Protein AF-A0A969JS00-F1 (afdb_monomer_lite)

Structure (mmCIF, N/CA/C/O backbone):
data_AF-A0A969JS00-F1
#
_entry.id   AF-A0A969JS00-F1
#
loop_
_atom_site.group_PDB
_atom_site.id
_atom_site.type_symbol
_atom_site.label_atom_id
_atom_site.label_alt_id
_atom_site.label_comp_id
_atom_site.label_asym_id
_atom_site.label_entity_id
_atom_site.label_seq_id
_atom_site.pdbx_PDB_ins_code
_atom_site.Cartn_x
_atom_site.Cartn_y
_atom_site.Cartn_z
_atom_site.occupancy
_atom_site.B_iso_or_equiv
_atom_site.auth_seq_id
_atom_site.auth_comp_id
_atom_site.auth_asym_id
_atom_site.auth_atom_id
_atom_site.pdbx_PDB_model_num
ATOM 1 N N . MET A 1 1 ? -26.426 -45.015 38.953 1.00 30.81 1 MET A N 1
ATOM 2 C CA . MET A 1 1 ? -26.433 -44.745 37.499 1.00 30.81 1 MET A CA 1
ATOM 3 C C . MET A 1 1 ? -27.233 -43.473 37.265 1.00 30.81 1 MET A C 1
ATOM 5 O O . MET A 1 1 ? -28.446 -43.537 37.149 1.00 30.81 1 MET A O 1
ATOM 9 N N . ILE A 1 2 ? -26.573 -42.317 37.325 1.00 32.56 2 ILE A N 1
ATOM 10 C CA . ILE A 1 2 ? -27.172 -41.011 37.027 1.00 32.56 2 ILE A CA 1
ATOM 11 C C . ILE A 1 2 ? -26.550 -40.597 35.697 1.00 32.56 2 ILE A C 1
ATOM 13 O O . ILE A 1 2 ? -25.358 -40.305 35.640 1.00 32.56 2 ILE A O 1
ATOM 17 N N . GLU A 1 3 ? -27.321 -40.669 34.613 1.00 35.06 3 GLU A N 1
ATOM 18 C CA . GLU A 1 3 ? -26.917 -40.115 33.322 1.00 35.06 3 GLU A CA 1
ATOM 19 C C . GLU A 1 3 ? -26.770 -38.597 33.476 1.00 35.06 3 GLU A C 1
ATOM 21 O O . GLU A 1 3 ? -27.740 -37.841 33.445 1.00 35.06 3 GLU A O 1
ATOM 26 N N . HIS A 1 4 ? -25.534 -38.140 33.670 1.00 42.06 4 HIS A N 1
ATOM 27 C CA . HIS A 1 4 ? -25.151 -36.741 33.543 1.00 42.06 4 HIS A CA 1
ATOM 28 C C . HIS A 1 4 ? -25.234 -36.336 32.067 1.00 42.06 4 HIS A C 1
ATOM 30 O O . HIS A 1 4 ? -24.223 -36.224 31.378 1.00 42.06 4 HIS A O 1
ATOM 36 N N . SER A 1 5 ? -26.446 -36.144 31.546 1.00 41.88 5 SER A N 1
ATOM 37 C CA . SER A 1 5 ? -26.616 -35.619 30.197 1.00 41.88 5 SER A CA 1
ATOM 38 C C . SER A 1 5 ? -26.286 -34.123 30.205 1.00 41.88 5 SER A C 1
ATOM 40 O O . SER A 1 5 ? -27.144 -33.279 30.472 1.00 41.88 5 SER A O 1
ATOM 42 N N . THR A 1 6 ? -25.046 -33.781 29.869 1.00 51.44 6 THR A N 1
ATOM 43 C CA . THR A 1 6 ? -24.608 -32.470 29.359 1.00 51.44 6 THR A CA 1
ATOM 44 C C . THR A 1 6 ? -25.246 -32.202 27.987 1.00 51.44 6 THR A C 1
ATOM 46 O O . THR A 1 6 ? -24.576 -31.954 26.990 1.00 51.44 6 THR A O 1
ATOM 49 N N . GLN A 1 7 ? -26.572 -32.303 27.888 1.00 50.16 7 GLN A N 1
ATOM 50 C CA . GLN A 1 7 ? -27.295 -32.007 26.659 1.00 50.16 7 GLN A CA 1
ATOM 51 C C . GLN A 1 7 ? -27.707 -3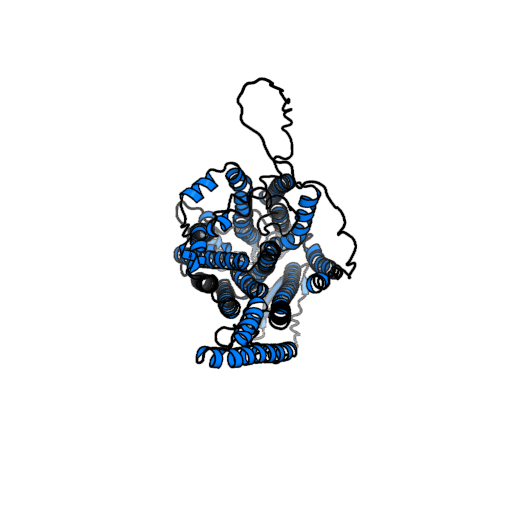0.540 26.666 1.00 50.16 7 GLN A C 1
ATOM 53 O O . GLN A 1 7 ? -28.526 -30.109 27.479 1.00 50.16 7 GLN A O 1
ATOM 58 N N . ALA A 1 8 ? -27.128 -29.773 25.742 1.00 55.28 8 ALA A N 1
ATOM 59 C CA . ALA A 1 8 ? -27.529 -28.399 25.497 1.00 55.28 8 ALA A CA 1
ATOM 60 C C . ALA A 1 8 ? -29.012 -28.364 25.095 1.00 55.28 8 ALA A C 1
ATOM 62 O O . ALA A 1 8 ? -29.398 -28.914 24.062 1.00 55.28 8 ALA A O 1
ATOM 63 N N . ARG A 1 9 ? -29.853 -27.713 25.902 1.00 56.94 9 ARG A N 1
ATOM 64 C CA . ARG A 1 9 ? -31.278 -27.515 25.599 1.00 56.94 9 ARG A CA 1
ATOM 65 C C . ARG A 1 9 ? -31.509 -26.103 25.078 1.00 56.94 9 ARG A C 1
ATOM 67 O O . ARG A 1 9 ? -30.972 -25.136 25.617 1.00 56.94 9 ARG A O 1
ATOM 74 N N . LEU A 1 10 ? -32.319 -25.990 24.027 1.00 53.59 10 LEU A N 1
ATOM 75 C CA . LEU A 1 10 ? -32.743 -24.702 23.488 1.00 53.59 10 LEU A CA 1
ATOM 76 C C . LEU A 1 10 ? -33.779 -24.079 24.439 1.00 53.59 10 LEU A C 1
ATOM 78 O O . LEU A 1 10 ? -34.834 -24.663 24.682 1.00 53.59 10 LEU A O 1
ATOM 82 N N . LEU A 1 11 ? -33.479 -22.903 24.983 1.00 58.88 11 LEU A N 1
ATOM 83 C CA . LEU A 1 11 ? -34.371 -22.101 25.822 1.00 58.88 11 LEU A CA 1
ATOM 84 C C . LEU A 1 11 ? -34.594 -20.756 25.126 1.00 58.88 11 LEU A C 1
ATOM 86 O O . LEU A 1 11 ? -33.787 -19.833 25.237 1.00 58.88 11 LEU A O 1
ATOM 90 N N . GLY A 1 12 ? -35.676 -20.659 24.349 1.00 69.44 12 GLY A N 1
ATOM 91 C CA . GLY A 1 12 ? -35.924 -19.501 23.487 1.00 69.44 12 GLY A CA 1
ATOM 92 C C . GLY A 1 12 ? -34.822 -19.353 22.433 1.00 69.44 12 GLY A C 1
ATOM 93 O O . GLY A 1 12 ? -34.631 -20.248 21.618 1.00 69.44 12 GLY A O 1
ATOM 94 N N . SER A 1 13 ? -34.088 -18.238 22.461 1.00 59.59 13 SER A N 1
ATOM 95 C CA . SER A 1 13 ? -32.956 -17.966 21.561 1.00 59.59 13 SER A CA 1
ATOM 96 C C . SER A 1 13 ? -31.590 -18.399 22.110 1.00 59.59 13 SER A C 1
ATOM 98 O O . SER A 1 13 ? -30.574 -18.013 21.537 1.00 59.59 13 SER A O 1
ATOM 100 N N . PHE A 1 14 ? -31.523 -19.127 23.229 1.00 63.56 14 PHE A N 1
ATOM 101 C CA . PHE A 1 14 ? -30.263 -19.520 23.871 1.00 63.56 14 PHE A CA 1
ATOM 102 C C . PHE A 1 14 ? -30.075 -21.039 23.863 1.00 63.56 14 PHE A C 1
ATOM 104 O O . PHE A 1 14 ? -30.980 -21.784 24.235 1.00 63.56 14 PHE A O 1
ATOM 111 N N . HIS A 1 15 ? -28.879 -21.505 23.503 1.00 67.81 15 HIS A N 1
ATOM 112 C CA . HIS A 1 15 ? -28.433 -22.863 23.812 1.00 67.81 15 HIS A CA 1
ATOM 113 C C . HIS A 1 15 ? -27.893 -22.879 25.236 1.00 67.81 15 HIS A C 1
ATOM 115 O O . HIS A 1 15 ? -26.823 -22.331 25.487 1.00 67.81 15 HIS A O 1
ATOM 121 N N . ASN A 1 16 ? -28.639 -23.479 26.160 1.00 75.00 16 ASN A N 1
ATOM 122 C CA . ASN A 1 16 ? -28.269 -23.577 27.565 1.00 75.00 16 ASN A CA 1
ATOM 123 C C . ASN A 1 16 ? -27.637 -24.941 27.852 1.00 75.00 16 ASN A C 1
ATOM 125 O O . ASN A 1 16 ? -28.274 -25.974 27.638 1.00 75.00 16 ASN A O 1
ATOM 129 N N . THR A 1 17 ? -26.412 -24.939 28.367 1.00 77.06 17 THR A N 1
ATOM 130 C CA . THR A 1 17 ? -25.730 -26.133 28.872 1.00 77.06 17 THR A CA 1
ATOM 131 C C . THR A 1 17 ? -25.731 -26.080 30.391 1.00 77.06 17 THR A C 1
ATOM 133 O O . THR A 1 17 ? -25.214 -25.137 30.983 1.00 77.06 17 THR A O 1
ATOM 136 N N . ALA A 1 18 ? -26.332 -27.085 31.022 1.00 74.50 18 ALA A N 1
ATOM 137 C CA . ALA A 1 18 ? -26.336 -27.233 32.470 1.00 74.50 18 ALA A CA 1
ATOM 138 C C . ALA A 1 18 ? -25.133 -28.086 32.899 1.00 74.50 18 ALA A C 1
ATOM 140 O O . ALA A 1 18 ? -25.017 -29.243 32.494 1.00 74.50 18 ALA A O 1
ATOM 141 N N . LEU A 1 19 ? -24.242 -27.511 33.702 1.00 76.19 19 LEU A N 1
ATOM 142 C CA . LEU A 1 19 ? -23.054 -28.156 34.250 1.00 76.19 19 LEU A CA 1
ATOM 143 C C . LEU A 1 19 ? -23.261 -28.401 35.752 1.00 76.19 19 LEU A C 1
ATOM 145 O O . LEU A 1 19 ? -23.361 -27.441 36.517 1.00 76.19 19 LEU A O 1
ATOM 149 N N . PRO A 1 20 ? -23.357 -29.661 36.197 1.00 74.31 20 PRO A N 1
ATOM 150 C CA . PRO A 1 20 ? -23.492 -29.979 37.612 1.00 74.31 20 PRO A CA 1
ATOM 151 C C . PRO A 1 20 ? -22.192 -29.658 38.365 1.00 74.31 20 PRO A C 1
ATOM 153 O O . PRO A 1 20 ? -21.110 -30.034 37.926 1.00 74.31 20 PRO A O 1
ATOM 156 N N . ILE A 1 21 ? -22.302 -28.985 39.510 1.00 76.69 21 ILE A N 1
ATOM 157 C CA . ILE A 1 21 ? -21.203 -28.743 40.452 1.00 76.69 21 ILE A CA 1
ATOM 158 C C . ILE A 1 21 ? -21.377 -29.730 41.607 1.00 76.69 21 ILE A C 1
ATOM 160 O O . ILE A 1 21 ? -22.362 -29.649 42.348 1.00 76.69 21 ILE A O 1
ATOM 164 N N . THR A 1 22 ? -20.440 -30.666 41.750 1.00 83.19 22 THR A N 1
ATOM 165 C CA . THR A 1 22 ? -20.457 -31.715 42.782 1.00 83.19 22 THR A CA 1
ATOM 166 C C . THR A 1 22 ? -19.293 -31.568 43.760 1.00 83.19 22 THR A C 1
ATOM 168 O O . THR A 1 22 ? -18.174 -31.287 43.338 1.00 83.19 22 THR A O 1
ATOM 171 N N . GLN A 1 23 ? -19.543 -31.816 45.046 1.00 67.88 23 GLN A N 1
ATOM 172 C CA . GLN A 1 23 ? -18.545 -31.922 46.115 1.00 67.88 23 GLN A CA 1
ATOM 173 C C . GLN A 1 23 ? -18.835 -33.217 46.885 1.00 67.88 23 GLN A C 1
ATOM 175 O O . GLN A 1 23 ? -19.989 -33.459 47.232 1.00 67.88 23 GLN A O 1
ATOM 180 N N . ASP A 1 24 ? -17.826 -34.070 47.082 1.00 77.38 24 ASP A N 1
ATOM 181 C CA . ASP A 1 24 ? -17.963 -35.398 47.714 1.00 77.38 24 ASP A CA 1
ATOM 182 C C . ASP A 1 24 ? -19.073 -36.268 47.091 1.00 77.38 24 ASP A C 1
ATOM 184 O O . ASP A 1 24 ? -19.920 -36.828 47.783 1.00 77.38 24 ASP A O 1
ATOM 188 N N . GLU A 1 25 ? -19.122 -36.309 45.754 1.00 72.38 25 GLU A N 1
ATOM 189 C CA . GLU A 1 25 ? -20.172 -36.972 44.955 1.00 72.38 25 GLU A CA 1
ATOM 190 C C . GLU A 1 25 ? -21.608 -36.447 45.176 1.00 72.38 25 GLU A C 1
ATOM 192 O O . GLU A 1 25 ? -22.549 -36.912 44.530 1.00 72.38 25 GLU A O 1
ATOM 197 N N . GLN A 1 26 ? -21.804 -35.419 46.008 1.00 64.44 26 GLN A N 1
ATOM 198 C CA . GLN A 1 26 ? -23.088 -34.746 46.166 1.00 64.44 26 GLN A CA 1
ATOM 199 C C . GLN A 1 26 ? -23.198 -33.518 45.266 1.00 64.44 26 GLN A C 1
ATOM 201 O O . GLN A 1 26 ? -22.313 -32.668 45.210 1.00 64.44 26 GLN A O 1
ATOM 206 N N . LEU A 1 27 ? -24.333 -33.389 44.577 1.00 68.25 27 LEU A N 1
ATOM 207 C CA . LEU A 1 27 ? -24.658 -32.215 43.770 1.00 68.25 27 LEU A CA 1
ATOM 208 C C . LEU A 1 27 ? -24.925 -30.997 44.676 1.00 68.25 27 LEU A C 1
ATOM 210 O O . LEU A 1 27 ? -25.901 -30.971 45.439 1.00 68.25 27 LEU A O 1
ATOM 214 N N . VAL A 1 28 ? -24.065 -29.983 44.567 1.00 78.25 28 VAL A N 1
ATOM 215 C CA . VAL A 1 28 ? -24.108 -28.734 45.348 1.00 78.25 28 VAL A CA 1
ATOM 216 C C . VAL A 1 28 ? -24.777 -27.602 44.563 1.00 78.25 28 VAL A C 1
ATOM 218 O O . VAL A 1 28 ? -25.465 -26.769 45.150 1.00 78.25 28 VAL A O 1
ATOM 221 N N . GLY A 1 29 ? -24.652 -27.595 43.233 1.00 71.88 29 GLY A N 1
ATOM 222 C CA . GLY A 1 29 ? -25.264 -26.587 42.365 1.00 71.88 29 GLY A CA 1
ATOM 223 C C . GLY A 1 29 ? -25.268 -26.989 40.892 1.00 71.88 29 GLY A C 1
ATOM 224 O O . GLY A 1 29 ? -24.728 -28.028 40.522 1.00 71.88 29 GLY A O 1
ATOM 225 N N . VAL A 1 30 ? -25.888 -26.167 40.043 1.00 76.38 30 VAL A N 1
ATOM 226 C CA . VAL A 1 30 ? -25.886 -26.341 38.583 1.00 76.38 30 VAL A CA 1
ATOM 227 C C . VAL A 1 30 ? -25.553 -25.003 37.935 1.00 76.38 30 VAL A C 1
ATOM 229 O O . VAL A 1 30 ? -26.274 -24.023 38.109 1.00 76.38 30 VAL A O 1
ATOM 232 N N . LEU A 1 31 ? -24.454 -24.960 37.188 1.00 70.62 31 LEU A N 1
ATOM 233 C CA . LEU A 1 31 ? -24.052 -23.809 36.395 1.00 70.62 31 LEU A CA 1
ATOM 234 C C . LEU A 1 31 ? -24.734 -23.875 35.027 1.00 70.62 31 LEU A C 1
ATOM 236 O O . LEU A 1 31 ? -24.500 -24.799 34.252 1.00 70.62 31 LEU A O 1
ATOM 240 N N . HIS A 1 32 ? -25.560 -22.883 34.713 1.00 73.19 32 HIS A N 1
ATOM 241 C CA . HIS A 1 32 ? -26.163 -22.737 33.391 1.00 73.19 32 HIS A CA 1
ATOM 242 C C . HIS A 1 32 ? -25.315 -21.804 32.527 1.00 73.19 32 HIS A C 1
ATOM 244 O O . HIS A 1 32 ? -25.220 -20.611 32.805 1.00 73.19 32 HIS A O 1
ATOM 250 N N . VAL A 1 33 ? -24.714 -22.342 31.466 1.00 73.50 33 VAL A N 1
ATOM 251 C CA . VAL A 1 33 ? -23.955 -21.567 30.477 1.00 73.50 33 VAL A CA 1
ATOM 252 C C . VAL A 1 33 ? -24.771 -21.495 29.191 1.00 73.50 33 VAL A C 1
ATOM 254 O O . VAL A 1 33 ? -24.973 -22.503 28.513 1.00 73.50 33 VAL A O 1
ATOM 257 N N . GLY A 1 34 ? -25.274 -20.300 28.874 1.00 72.19 34 GLY A N 1
ATOM 258 C CA . GLY A 1 34 ? -26.118 -20.040 27.710 1.00 72.19 34 GLY A CA 1
ATOM 259 C C . GLY A 1 34 ? -25.398 -19.252 26.617 1.00 72.19 34 GLY A C 1
ATOM 260 O O . GLY A 1 34 ? -24.883 -18.173 26.891 1.00 72.19 34 GLY A O 1
ATOM 261 N N . ALA A 1 35 ? -25.421 -19.731 25.370 1.00 69.94 35 ALA A N 1
ATOM 262 C CA . ALA A 1 35 ? -24.969 -18.964 24.203 1.00 69.94 35 ALA A CA 1
ATOM 263 C C . ALA A 1 35 ? -26.164 -18.546 23.334 1.00 69.94 35 ALA A C 1
ATOM 265 O O . ALA A 1 35 ? -27.019 -19.371 23.006 1.00 69.94 35 ALA A O 1
ATOM 266 N N . ASN A 1 36 ? -26.238 -17.267 22.952 1.00 74.88 36 ASN A N 1
ATOM 267 C CA . ASN A 1 36 ? -27.302 -16.769 22.078 1.00 74.88 36 ASN A CA 1
ATOM 268 C C . ASN A 1 36 ? -27.129 -17.346 20.662 1.00 74.88 36 ASN A C 1
ATOM 270 O O . ASN A 1 36 ? -26.087 -17.177 20.030 1.00 74.88 36 ASN A O 1
ATOM 274 N N . GLN A 1 37 ? -28.164 -17.992 20.134 1.00 73.69 37 GLN A N 1
ATOM 275 C CA . GLN A 1 37 ? -28.174 -18.578 18.796 1.00 73.69 37 GLN A CA 1
ATOM 276 C C . GLN A 1 37 ? -27.913 -17.527 17.707 1.00 73.69 37 GLN A C 1
ATOM 278 O O . GLN A 1 37 ? -27.251 -17.823 16.714 1.00 73.69 37 GLN A O 1
ATOM 283 N N . ARG A 1 38 ? -28.371 -16.282 17.899 1.00 69.62 38 ARG A N 1
ATOM 284 C CA . ARG A 1 38 ? -28.095 -15.179 16.965 1.00 69.62 38 ARG A CA 1
ATOM 285 C C . ARG A 1 38 ? -26.616 -14.810 16.940 1.00 69.62 38 ARG A C 1
ATOM 287 O O . ARG A 1 38 ? -26.088 -14.566 15.863 1.00 69.62 38 ARG A O 1
ATOM 294 N N . PHE A 1 39 ? -25.948 -14.841 18.093 1.00 71.50 39 PHE A N 1
ATOM 295 C CA . PHE A 1 39 ? -24.507 -14.606 18.181 1.00 71.50 39 PHE A CA 1
ATOM 296 C C . PHE A 1 39 ? -23.727 -15.706 17.449 1.00 71.50 39 PHE A C 1
ATOM 298 O O . PHE A 1 39 ? -22.875 -15.403 16.620 1.00 71.50 39 PHE A O 1
ATOM 305 N N . ALA A 1 40 ? -24.086 -16.977 17.666 1.00 73.56 40 ALA A N 1
ATOM 306 C CA . ALA A 1 40 ? -23.464 -18.099 16.962 1.00 73.56 40 ALA A CA 1
ATOM 307 C C . ALA A 1 40 ? -23.664 -18.010 15.436 1.00 73.56 40 ALA A C 1
ATOM 309 O O . ALA A 1 40 ? -22.708 -18.163 14.677 1.00 73.56 40 ALA A O 1
ATOM 310 N N . LEU A 1 41 ? -24.882 -17.698 14.976 1.00 75.25 41 LEU A N 1
ATOM 311 C CA . LEU A 1 41 ? -25.177 -17.501 13.552 1.00 75.25 41 LEU A CA 1
ATOM 312 C C . LEU A 1 41 ? -24.415 -16.311 12.957 1.00 75.25 41 LEU A C 1
ATOM 314 O O . LEU A 1 41 ? -23.920 -16.403 11.833 1.00 75.25 41 LEU A O 1
ATOM 318 N N . GLN A 1 42 ? -24.292 -15.210 13.700 1.00 73.25 42 GLN A N 1
ATOM 319 C CA . GLN A 1 42 ? -23.530 -14.039 13.275 1.00 73.25 42 GLN A CA 1
ATOM 320 C C . GLN A 1 42 ? -22.040 -14.367 13.142 1.00 73.25 42 GLN A C 1
ATOM 322 O O . GLN A 1 42 ? -21.448 -14.074 12.107 1.00 73.25 42 GLN A O 1
ATOM 327 N N . GLN A 1 43 ? -21.473 -15.087 14.109 1.00 77.00 43 GLN A N 1
ATOM 328 C CA . GLN A 1 43 ? -20.074 -15.502 14.081 1.00 77.00 43 GLN A CA 1
ATOM 329 C C . GLN A 1 43 ? -19.781 -16.513 12.961 1.00 77.00 43 GLN A C 1
ATOM 331 O O . GLN A 1 43 ? -18.768 -16.396 12.273 1.00 77.00 43 GLN A O 1
ATOM 336 N N . MET A 1 44 ? -20.684 -17.468 12.707 1.00 80.19 44 MET A N 1
ATOM 337 C CA . MET A 1 44 ? -20.568 -18.376 11.556 1.00 80.19 44 MET A CA 1
ATOM 338 C C . MET A 1 44 ? -20.621 -17.614 10.229 1.00 80.19 44 MET A C 1
ATOM 340 O O . MET A 1 44 ? -19.837 -17.895 9.323 1.00 80.19 44 MET A O 1
ATOM 344 N N . ARG A 1 45 ? -21.522 -16.632 10.113 1.00 78.31 45 ARG A N 1
ATOM 345 C CA . ARG A 1 45 ? -21.641 -15.789 8.921 1.00 78.31 45 ARG A CA 1
ATOM 346 C C . ARG A 1 45 ? -20.379 -14.957 8.687 1.00 78.31 45 ARG A C 1
ATOM 348 O O . ARG A 1 45 ? -19.916 -14.896 7.551 1.00 78.31 45 ARG A O 1
ATOM 355 N N . ASP A 1 46 ? -19.794 -14.383 9.735 1.00 77.00 46 ASP A N 1
ATOM 356 C CA . ASP A 1 46 ? -18.517 -13.667 9.642 1.00 77.00 46 ASP A CA 1
ATOM 357 C C . ASP A 1 46 ? -17.382 -14.567 9.157 1.00 77.00 46 ASP A C 1
ATOM 359 O O . ASP A 1 46 ? -16.668 -14.200 8.228 1.00 77.00 46 ASP A O 1
ATOM 363 N N . ILE A 1 47 ? -17.282 -15.790 9.685 1.00 83.81 47 ILE A N 1
ATOM 364 C CA . ILE A 1 47 ? -16.288 -16.768 9.224 1.00 83.81 47 ILE A CA 1
ATOM 365 C C . ILE A 1 47 ? -16.501 -17.122 7.745 1.00 83.81 47 ILE A C 1
ATOM 367 O O . ILE A 1 47 ? -15.531 -17.220 6.993 1.00 83.81 47 ILE A O 1
ATOM 371 N N . MET A 1 48 ? -17.747 -17.296 7.289 1.00 80.50 48 MET A N 1
ATOM 372 C CA . MET A 1 48 ? -18.009 -17.549 5.867 1.00 80.50 48 MET A CA 1
ATOM 373 C C . MET A 1 48 ? -17.573 -16.378 4.981 1.00 80.50 48 MET A C 1
ATOM 375 O O . MET A 1 48 ? -17.003 -16.602 3.910 1.00 80.50 48 MET A O 1
ATOM 379 N N . PHE A 1 49 ? -17.816 -15.138 5.417 1.00 81.19 49 PHE A N 1
ATOM 380 C CA . PHE A 1 49 ? -17.352 -13.953 4.703 1.00 81.19 49 PHE A CA 1
ATOM 381 C C . PHE A 1 49 ? -15.826 -13.889 4.649 1.00 81.19 49 PHE A C 1
ATOM 383 O O . PHE A 1 49 ? -15.282 -13.707 3.558 1.00 81.19 49 PHE A O 1
ATOM 390 N N . ASP A 1 50 ? -15.149 -14.105 5.779 1.00 83.69 50 ASP A N 1
ATOM 391 C CA . ASP A 1 50 ? -13.688 -14.173 5.858 1.00 83.69 50 ASP A CA 1
ATOM 392 C C . ASP A 1 50 ? -13.140 -15.191 4.845 1.00 83.69 50 ASP A C 1
ATOM 394 O O . ASP A 1 50 ? -12.284 -14.858 4.026 1.00 83.69 50 ASP A O 1
ATOM 398 N N . ILE A 1 51 ? -13.688 -16.414 4.819 1.00 86.69 51 ILE A N 1
ATOM 399 C CA . ILE A 1 51 ? -13.274 -17.471 3.880 1.00 86.69 51 ILE A CA 1
ATOM 400 C C . ILE A 1 51 ? -13.473 -17.029 2.424 1.00 86.69 51 ILE A C 1
ATOM 402 O O . ILE A 1 51 ? -12.568 -17.187 1.598 1.00 86.69 51 ILE A O 1
ATOM 406 N N . GLY A 1 52 ? -14.633 -16.454 2.097 1.00 84.38 52 GLY A N 1
ATOM 407 C CA . GLY A 1 52 ? -14.923 -15.962 0.749 1.00 84.38 52 GLY A CA 1
ATOM 408 C C . GLY A 1 52 ? -13.950 -14.868 0.301 1.00 84.38 52 GLY A C 1
ATOM 409 O O . GLY A 1 52 ? -13.486 -14.865 -0.840 1.00 84.38 52 GLY A O 1
ATOM 410 N N . ILE A 1 53 ? -13.579 -13.965 1.205 1.00 86.19 53 ILE A N 1
ATOM 411 C CA . ILE A 1 53 ? -12.627 -12.886 0.931 1.00 86.19 53 ILE A CA 1
ATOM 412 C C . ILE A 1 53 ? -11.213 -13.418 0.788 1.00 86.19 53 ILE A C 1
ATOM 414 O O . ILE A 1 53 ? -10.530 -13.045 -0.164 1.00 86.19 53 ILE A O 1
ATOM 418 N N . VAL A 1 54 ? -10.776 -14.306 1.682 1.00 88.75 54 VAL A N 1
ATOM 419 C CA . VAL A 1 54 ? -9.474 -14.971 1.565 1.00 88.75 54 VAL A CA 1
ATOM 420 C C . VAL A 1 54 ? -9.369 -15.665 0.210 1.00 88.75 54 VAL A C 1
ATOM 422 O O . VAL A 1 54 ? -8.344 -15.534 -0.456 1.00 88.75 54 VAL A O 1
ATOM 425 N N . PHE A 1 55 ? -10.437 -16.315 -0.259 1.00 88.00 55 PHE A N 1
ATOM 426 C CA . PHE A 1 55 ? -10.477 -16.913 -1.592 1.00 88.00 55 PHE A CA 1
ATOM 427 C C . PHE A 1 55 ? -10.332 -15.874 -2.717 1.00 88.00 55 PHE A C 1
ATOM 429 O O . PHE A 1 55 ? -9.508 -16.053 -3.616 1.00 88.00 55 PHE A O 1
ATOM 436 N N . VAL A 1 56 ? -11.074 -14.760 -2.667 1.00 86.88 56 VAL A N 1
ATOM 437 C CA . VAL A 1 56 ? -10.967 -13.673 -3.662 1.00 86.88 56 VAL A CA 1
ATOM 438 C C . VAL A 1 56 ? -9.562 -13.067 -3.675 1.00 86.88 56 VAL A C 1
ATOM 440 O O . VAL A 1 56 ? -8.980 -12.870 -4.744 1.00 86.88 56 VAL A O 1
ATOM 443 N N . VAL A 1 57 ? -8.988 -12.801 -2.502 1.00 88.31 57 VAL A N 1
ATOM 444 C CA . VAL A 1 57 ? -7.639 -12.248 -2.372 1.00 88.31 57 VAL A CA 1
ATOM 445 C C . VAL A 1 57 ? -6.589 -13.237 -2.866 1.00 88.31 57 VAL A C 1
ATOM 447 O O . VAL A 1 57 ? -5.692 -12.840 -3.608 1.00 88.31 57 VAL A O 1
ATOM 450 N N . ALA A 1 58 ? -6.715 -14.520 -2.526 1.00 89.12 58 ALA A N 1
ATOM 451 C CA . ALA A 1 58 ? -5.832 -15.566 -3.028 1.00 89.12 58 ALA A CA 1
ATOM 452 C C . ALA A 1 58 ? -5.896 -15.663 -4.558 1.00 89.12 58 ALA A C 1
ATOM 454 O O . ALA A 1 58 ? -4.857 -15.781 -5.202 1.00 89.12 58 ALA A O 1
ATOM 455 N N . LEU A 1 59 ? -7.083 -15.534 -5.157 1.00 90.62 59 LEU A N 1
ATOM 456 C CA . LEU A 1 59 ? -7.259 -15.529 -6.609 1.00 90.62 59 LEU A CA 1
ATOM 457 C C . LEU A 1 59 ? -6.617 -14.296 -7.264 1.00 90.62 59 LEU A C 1
ATOM 459 O O . LEU A 1 59 ? -5.947 -14.421 -8.289 1.00 90.62 59 LEU A O 1
ATOM 463 N N . LEU A 1 60 ? -6.767 -13.115 -6.661 1.00 88.12 60 LEU A N 1
ATOM 464 C CA . LEU A 1 60 ? -6.120 -11.881 -7.114 1.00 88.12 60 LEU A CA 1
ATOM 465 C C . LEU A 1 60 ? -4.588 -11.953 -6.999 1.00 88.12 60 LEU A C 1
ATOM 467 O O . LEU A 1 60 ? -3.878 -11.582 -7.935 1.00 88.12 60 LEU A O 1
ATOM 471 N N . ALA A 1 61 ? -4.070 -12.480 -5.890 1.00 86.00 61 ALA A N 1
ATOM 472 C CA . ALA A 1 61 ? -2.640 -12.692 -5.689 1.00 86.00 61 ALA A CA 1
ATOM 473 C C . ALA A 1 61 ? -2.083 -13.753 -6.654 1.00 86.00 61 ALA A C 1
ATOM 475 O O . ALA A 1 61 ? -1.026 -13.552 -7.254 1.00 86.00 61 ALA A O 1
ATOM 476 N N . ALA A 1 62 ? -2.814 -14.852 -6.868 1.00 88.94 62 ALA A N 1
ATOM 477 C CA . ALA A 1 62 ? -2.469 -15.880 -7.845 1.00 88.94 62 ALA A CA 1
ATOM 478 C C . ALA A 1 62 ? -2.459 -15.316 -9.269 1.00 88.94 62 ALA A C 1
ATOM 480 O O . ALA A 1 62 ? -1.575 -15.655 -10.053 1.00 88.94 62 ALA A O 1
ATOM 481 N N . PHE A 1 63 ? -3.388 -14.417 -9.601 1.00 88.69 63 PHE A N 1
ATOM 482 C CA . PHE A 1 63 ? -3.393 -13.709 -10.877 1.00 88.69 63 PHE A CA 1
ATOM 483 C C . PHE A 1 63 ? -2.150 -12.824 -11.049 1.00 88.69 63 PHE A C 1
ATOM 485 O O . PHE A 1 63 ? -1.503 -12.891 -12.095 1.00 88.69 63 PHE A O 1
ATOM 492 N N . GLU A 1 64 ? -1.761 -12.046 -10.034 1.00 88.69 64 GLU A N 1
ATOM 493 C CA . GLU A 1 64 ? -0.526 -11.247 -10.076 1.00 88.69 64 GLU A CA 1
ATOM 494 C C . GLU A 1 64 ? 0.728 -12.130 -10.209 1.00 88.69 64 GLU A C 1
ATOM 496 O O . GL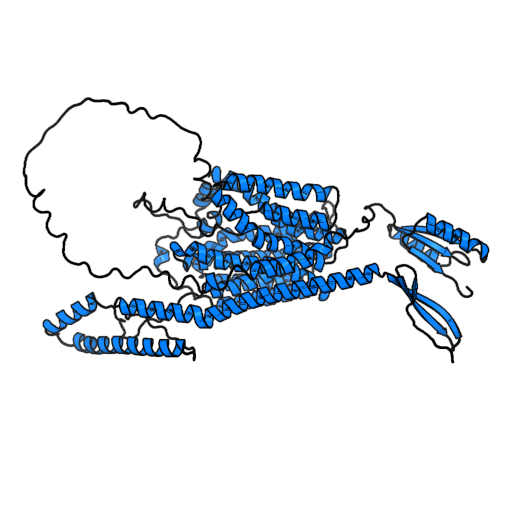U A 1 64 ? 1.615 -11.838 -11.020 1.00 88.69 64 GLU A O 1
ATOM 501 N N . LEU A 1 65 ? 0.784 -13.257 -9.491 1.00 87.62 65 LEU A N 1
ATOM 502 C CA . LEU A 1 65 ? 1.879 -14.222 -9.601 1.00 87.62 65 LEU A CA 1
ATOM 503 C C . LEU A 1 65 ? 1.921 -14.875 -10.989 1.00 87.62 65 LEU A C 1
ATOM 505 O O . LEU A 1 65 ? 2.988 -14.978 -11.595 1.00 87.62 65 LEU A O 1
ATOM 509 N N . LEU A 1 66 ? 0.771 -15.276 -11.530 1.00 89.38 66 LEU A N 1
ATOM 510 C CA . LEU A 1 66 ? 0.661 -15.842 -12.871 1.00 89.38 66 LEU A CA 1
ATOM 511 C C . LEU A 1 66 ? 1.118 -14.830 -13.925 1.00 89.38 66 LEU A C 1
ATOM 513 O O . LEU A 1 66 ? 1.903 -15.182 -14.806 1.00 89.38 66 LEU A O 1
ATOM 517 N N . LEU A 1 67 ? 0.688 -13.568 -13.825 1.00 84.94 67 LEU A N 1
ATOM 518 C CA . LEU A 1 67 ? 1.143 -12.496 -14.712 1.00 84.94 67 LEU A CA 1
ATOM 519 C C . LEU A 1 67 ? 2.662 -12.323 -14.651 1.00 84.94 67 LEU A C 1
ATOM 521 O O . LEU A 1 67 ? 3.303 -12.170 -15.697 1.00 84.94 67 LEU A O 1
ATOM 525 N N . LEU A 1 68 ? 3.251 -12.382 -13.456 1.00 85.69 68 LEU A N 1
ATOM 526 C CA . LEU A 1 68 ? 4.698 -12.326 -13.276 1.00 85.69 68 LEU A CA 1
ATOM 527 C C . LEU A 1 68 ? 5.391 -13.514 -13.961 1.00 85.69 68 LEU A C 1
ATOM 529 O O . LEU A 1 68 ? 6.284 -13.313 -14.787 1.00 85.69 68 LEU A O 1
ATOM 533 N N . VAL A 1 69 ? 4.951 -14.741 -13.676 1.00 86.44 69 VAL A N 1
ATOM 534 C CA . VAL A 1 69 ? 5.513 -15.982 -14.236 1.00 86.44 69 VAL A CA 1
ATOM 535 C C . VAL A 1 69 ? 5.414 -15.993 -15.762 1.00 86.44 69 VAL A C 1
ATOM 537 O O . VAL A 1 69 ? 6.403 -16.269 -16.446 1.00 86.44 69 VAL A O 1
ATOM 540 N N . VAL A 1 70 ? 4.253 -15.635 -16.318 1.00 85.94 70 VAL A N 1
ATOM 541 C CA . VAL A 1 70 ? 4.030 -15.544 -17.770 1.00 85.94 70 VAL A CA 1
ATOM 542 C C . VAL A 1 70 ? 4.928 -14.477 -18.396 1.00 85.94 70 VAL A C 1
ATOM 544 O O . VAL A 1 70 ? 5.454 -14.651 -19.501 1.00 85.94 70 VAL A O 1
ATOM 547 N N . THR A 1 71 ? 5.149 -13.369 -17.694 1.00 81.38 71 THR A N 1
ATOM 548 C CA . THR A 1 71 ? 6.016 -12.301 -18.188 1.00 81.38 71 THR A CA 1
ATOM 549 C C . THR A 1 71 ? 7.464 -12.747 -18.276 1.00 81.38 71 THR A C 1
ATOM 551 O O . THR A 1 71 ? 8.081 -12.585 -19.330 1.00 81.38 71 THR A O 1
ATOM 554 N N . LEU A 1 72 ? 7.992 -13.314 -17.191 1.00 80.62 72 LEU A N 1
ATOM 555 C CA . LEU A 1 72 ? 9.397 -13.699 -17.086 1.00 80.62 72 LEU A CA 1
ATOM 556 C C . LEU A 1 72 ? 9.744 -14.866 -18.013 1.00 80.62 72 LEU A C 1
ATOM 558 O O . LEU A 1 72 ? 10.800 -14.847 -18.645 1.00 80.62 72 LEU A O 1
ATOM 562 N N . ASN A 1 73 ? 8.851 -15.850 -18.132 1.00 82.62 73 ASN A N 1
ATOM 563 C CA . ASN A 1 73 ? 9.137 -17.075 -18.876 1.00 82.62 73 ASN A CA 1
ATOM 564 C C . ASN A 1 73 ? 8.759 -17.009 -20.360 1.00 82.62 73 ASN A C 1
ATOM 566 O O . ASN A 1 73 ? 9.381 -17.699 -21.168 1.00 82.62 73 ASN A O 1
ATOM 570 N N . PHE A 1 74 ? 7.783 -16.176 -20.739 1.00 82.94 74 PHE A N 1
ATOM 571 C CA . PHE A 1 74 ? 7.263 -16.149 -22.111 1.00 82.94 74 PHE A CA 1
ATOM 572 C C . PHE A 1 74 ? 7.326 -14.761 -22.745 1.00 82.94 74 PHE A C 1
ATOM 574 O O . PHE A 1 74 ? 7.978 -14.582 -23.777 1.00 82.94 74 PHE A O 1
ATOM 581 N N . SER A 1 75 ? 6.664 -13.767 -22.145 1.00 81.56 75 SER A N 1
ATOM 582 C CA . SER A 1 75 ? 6.446 -12.474 -22.812 1.00 81.56 75 SER A CA 1
ATOM 583 C C . SER A 1 75 ? 7.744 -11.704 -23.059 1.00 81.56 75 SER A C 1
ATOM 585 O O . SER A 1 75 ? 7.930 -11.147 -24.141 1.00 81.56 75 SER A O 1
ATOM 587 N N . GLU A 1 76 ? 8.646 -11.669 -22.078 1.00 78.56 76 GLU A N 1
ATOM 588 C CA . GLU A 1 76 ? 9.936 -10.984 -22.199 1.00 78.56 76 GLU A CA 1
ATOM 589 C C . GLU A 1 76 ? 10.898 -11.687 -23.162 1.00 78.56 76 GLU A C 1
ATOM 591 O O . GLU A 1 76 ? 11.352 -11.031 -24.106 1.00 78.56 76 GLU A O 1
ATOM 596 N N . PRO A 1 77 ? 11.189 -12.997 -23.012 1.00 82.44 77 PRO A N 1
ATOM 597 C CA . PRO A 1 77 ? 12.039 -13.715 -23.959 1.00 82.44 77 PRO A CA 1
ATOM 598 C C . PRO A 1 77 ? 11.594 -13.538 -25.416 1.00 82.44 77 PRO A C 1
ATOM 600 O O . PRO A 1 77 ? 12.412 -13.209 -26.275 1.00 82.44 77 PRO A O 1
ATOM 603 N N . LEU A 1 78 ? 10.289 -13.649 -25.692 1.00 85.06 78 LEU A N 1
ATOM 604 C CA . LEU A 1 78 ? 9.744 -13.464 -27.039 1.00 85.06 78 LEU A CA 1
ATOM 605 C C . LEU A 1 78 ? 9.914 -12.034 -27.562 1.00 85.06 78 LEU A C 1
ATOM 607 O O . LEU A 1 78 ? 10.251 -11.845 -28.733 1.00 85.06 78 LEU A O 1
ATOM 611 N N . ARG A 1 79 ? 9.709 -11.011 -26.721 1.00 82.06 79 ARG A N 1
ATOM 612 C CA . ARG A 1 79 ? 9.932 -9.610 -27.121 1.00 82.06 79 ARG A CA 1
ATOM 613 C C . ARG A 1 79 ? 11.387 -9.353 -27.483 1.00 82.06 79 ARG A C 1
ATOM 615 O O . ARG A 1 79 ? 11.633 -8.695 -28.494 1.00 82.06 79 ARG A O 1
ATOM 622 N N . ARG A 1 80 ? 12.328 -9.898 -26.706 1.00 83.62 80 ARG A N 1
ATOM 623 C CA . ARG A 1 80 ? 13.766 -9.771 -26.976 1.00 83.62 80 ARG A CA 1
ATOM 624 C C . ARG A 1 80 ? 14.141 -10.453 -28.285 1.00 83.62 80 ARG A C 1
ATOM 626 O O . ARG A 1 80 ? 14.758 -9.808 -29.127 1.00 83.62 80 ARG A O 1
ATOM 633 N N . VAL A 1 81 ? 13.704 -11.699 -28.497 1.00 87.88 81 VAL A N 1
ATOM 634 C CA . VAL A 1 81 ? 13.926 -12.428 -29.761 1.00 87.88 81 VAL A CA 1
ATOM 635 C C . VAL A 1 81 ? 13.388 -11.621 -30.939 1.00 87.88 81 VAL A C 1
ATOM 637 O O . VAL A 1 81 ? 14.115 -11.372 -31.897 1.00 87.88 81 VAL A O 1
ATOM 640 N N . ARG A 1 82 ? 12.150 -11.118 -30.845 1.00 88.19 82 ARG A N 1
ATOM 641 C CA . ARG A 1 82 ? 11.546 -10.289 -31.896 1.00 88.19 82 ARG A CA 1
ATOM 642 C C . ARG A 1 82 ? 12.344 -9.014 -32.169 1.00 88.19 82 ARG A C 1
ATOM 644 O O . ARG A 1 82 ? 12.446 -8.609 -33.322 1.00 88.19 82 ARG A O 1
ATOM 651 N N . PHE A 1 83 ? 12.865 -8.361 -31.129 1.00 86.31 83 PHE A N 1
ATOM 652 C CA . PHE A 1 83 ? 13.685 -7.160 -31.276 1.00 86.31 83 PHE A CA 1
ATOM 653 C C . PHE A 1 83 ? 14.982 -7.466 -32.027 1.00 86.31 83 PHE A C 1
ATOM 655 O O . PHE A 1 83 ? 15.240 -6.842 -33.050 1.00 86.31 83 PHE A O 1
ATOM 662 N N . VAL A 1 84 ? 15.743 -8.466 -31.579 1.00 87.62 84 VAL A N 1
ATOM 663 C CA . VAL A 1 84 ? 17.021 -8.834 -32.206 1.00 87.62 84 VAL A CA 1
ATOM 664 C C . VAL A 1 84 ? 16.820 -9.326 -33.639 1.00 87.62 84 VAL A C 1
ATOM 666 O O . VAL A 1 84 ? 17.548 -8.901 -34.529 1.00 87.62 84 VAL A O 1
ATOM 669 N N . MET A 1 85 ? 15.784 -10.130 -33.907 1.00 90.00 85 MET A N 1
ATOM 670 C CA . MET A 1 85 ? 15.442 -10.527 -35.279 1.00 90.00 85 MET A CA 1
ATOM 671 C C . MET A 1 85 ? 15.102 -9.325 -36.167 1.00 90.00 85 MET A C 1
ATOM 673 O O . MET A 1 85 ? 15.479 -9.303 -37.335 1.00 90.00 85 MET A O 1
ATOM 677 N N . ARG A 1 86 ? 14.394 -8.323 -35.634 1.00 89.62 86 ARG A N 1
ATOM 678 C CA . ARG A 1 86 ? 14.043 -7.113 -36.385 1.00 89.62 86 ARG A CA 1
ATOM 679 C C . ARG A 1 86 ? 15.264 -6.236 -36.660 1.00 89.62 86 ARG A C 1
ATOM 681 O O . ARG A 1 86 ? 15.379 -5.723 -37.765 1.00 89.62 86 ARG A O 1
ATOM 688 N N . GLU A 1 87 ? 16.157 -6.078 -35.687 1.00 88.50 87 GLU A N 1
ATOM 689 C CA . GLU A 1 87 ? 17.421 -5.356 -35.878 1.00 88.50 87 GLU A CA 1
ATOM 690 C C . GLU A 1 87 ? 18.300 -6.055 -36.917 1.00 88.50 87 GLU A C 1
ATOM 692 O O . GLU A 1 87 ? 18.740 -5.410 -37.866 1.00 88.50 87 GLU A O 1
ATOM 697 N N . ALA A 1 88 ? 18.450 -7.379 -36.822 1.00 88.38 88 ALA A N 1
ATOM 698 C CA . ALA A 1 88 ? 19.189 -8.170 -37.802 1.00 88.38 88 ALA A CA 1
ATOM 699 C C . ALA A 1 88 ? 18.576 -8.061 -39.211 1.00 88.38 88 ALA A C 1
ATOM 701 O O . ALA A 1 88 ? 19.300 -7.872 -40.186 1.00 88.38 88 ALA A O 1
ATOM 702 N N . ALA A 1 89 ? 17.243 -8.102 -39.331 1.00 89.81 89 ALA A N 1
ATOM 703 C CA . ALA A 1 89 ? 16.545 -7.908 -40.606 1.00 89.81 89 ALA A CA 1
ATOM 704 C C . ALA A 1 89 ? 16.749 -6.500 -41.199 1.00 89.81 89 ALA A C 1
ATOM 706 O O . ALA A 1 89 ? 16.751 -6.344 -42.418 1.00 89.81 89 ALA A O 1
ATOM 707 N N . ASN A 1 90 ? 16.953 -5.488 -40.352 1.00 90.12 90 ASN A N 1
ATOM 708 C CA . ASN A 1 90 ? 17.302 -4.126 -40.763 1.00 90.12 90 ASN A CA 1
ATOM 709 C C . ASN A 1 90 ? 18.810 -3.942 -41.026 1.00 90.12 90 ASN A C 1
ATOM 711 O O . ASN A 1 90 ? 19.239 -2.831 -41.324 1.00 90.12 90 ASN A O 1
ATOM 715 N N . GLY A 1 91 ? 19.611 -5.004 -40.905 1.00 88.69 91 GLY A N 1
ATOM 716 C CA . GLY A 1 91 ? 21.055 -4.981 -41.123 1.00 88.69 91 GLY A CA 1
ATOM 717 C C . GLY A 1 91 ? 21.900 -4.589 -39.906 1.00 88.69 91 GLY A C 1
ATOM 718 O O . GLY A 1 91 ? 23.105 -4.384 -40.041 1.00 88.69 91 GLY A O 1
ATOM 719 N N . ASN A 1 92 ? 21.313 -4.493 -38.713 1.00 89.75 92 ASN A N 1
ATOM 720 C CA . ASN A 1 92 ? 22.038 -4.204 -37.478 1.00 89.75 92 ASN A CA 1
ATOM 721 C C . ASN A 1 92 ? 22.311 -5.490 -36.681 1.00 89.75 92 ASN A C 1
ATOM 723 O O . ASN A 1 92 ? 21.416 -6.058 -36.057 1.00 89.75 92 ASN A O 1
ATOM 727 N N . PHE A 1 93 ? 23.574 -5.913 -36.650 1.00 90.19 93 PHE A N 1
ATOM 728 C CA . PHE A 1 93 ? 24.047 -7.120 -35.968 1.00 90.19 93 PHE A CA 1
ATOM 729 C C . PHE A 1 93 ? 24.784 -6.821 -34.656 1.00 90.19 93 PHE A C 1
ATOM 731 O O . PHE A 1 93 ? 25.471 -7.682 -34.113 1.00 90.19 93 PHE A O 1
ATOM 738 N N . ASN A 1 94 ? 24.647 -5.611 -34.112 1.00 89.06 94 ASN A N 1
ATOM 739 C CA . ASN A 1 94 ? 25.354 -5.199 -32.897 1.00 89.06 94 ASN A CA 1
ATOM 740 C C . ASN A 1 94 ? 24.709 -5.717 -31.592 1.00 89.06 94 ASN A C 1
ATOM 742 O O . ASN A 1 94 ? 25.212 -5.451 -30.501 1.00 89.06 94 ASN A O 1
ATOM 746 N N . HIS A 1 95 ? 23.585 -6.437 -31.670 1.00 87.31 95 HIS A N 1
ATOM 747 C CA . HIS A 1 95 ? 22.813 -6.869 -30.504 1.00 87.31 95 HIS A CA 1
ATOM 748 C C . HIS A 1 95 ? 22.659 -8.390 -30.439 1.00 87.31 95 HIS A C 1
ATOM 750 O O . HIS A 1 95 ? 22.287 -9.014 -31.425 1.00 87.31 95 HIS A O 1
ATOM 756 N N . ARG A 1 96 ? 22.856 -8.964 -29.248 1.00 87.62 96 ARG A N 1
ATOM 757 C CA . ARG A 1 96 ? 22.569 -10.371 -28.915 1.00 87.62 96 ARG A CA 1
ATOM 758 C C . ARG A 1 96 ? 21.646 -10.483 -27.702 1.00 87.62 96 ARG A C 1
ATOM 760 O O . ARG A 1 96 ? 21.485 -9.529 -26.945 1.00 87.62 96 ARG A O 1
ATOM 767 N N . LEU A 1 97 ? 21.038 -11.641 -27.495 1.00 83.81 97 LEU A N 1
ATOM 768 C CA . LEU A 1 97 ? 20.042 -11.901 -26.456 1.00 83.81 97 LEU A CA 1
ATOM 769 C C . LEU A 1 97 ? 20.669 -12.340 -25.123 1.00 83.81 97 LEU A C 1
ATOM 771 O O . LEU A 1 97 ? 20.173 -11.953 -24.063 1.00 83.81 97 LEU A O 1
ATOM 775 N N . ALA A 1 98 ? 21.732 -13.151 -25.175 1.00 80.62 98 ALA A N 1
ATOM 776 C CA . ALA A 1 98 ? 22.392 -13.814 -24.046 1.00 80.62 98 ALA A CA 1
ATOM 777 C C . ALA A 1 98 ? 21.412 -14.524 -23.089 1.00 80.62 98 ALA A C 1
ATOM 779 O O . ALA A 1 98 ? 21.468 -14.360 -21.864 1.00 80.62 98 ALA A O 1
ATOM 780 N N . MET A 1 99 ? 20.476 -15.303 -23.643 1.00 78.06 99 MET A N 1
ATOM 781 C CA . MET A 1 99 ? 19.492 -16.034 -22.838 1.00 78.06 99 MET A CA 1
ATOM 782 C C . MET A 1 99 ? 20.124 -17.237 -22.129 1.00 78.06 99 MET A C 1
ATOM 784 O O . MET A 1 99 ? 20.766 -18.075 -22.755 1.00 78.06 99 MET A O 1
ATOM 788 N N . ARG A 1 100 ? 19.898 -17.345 -20.813 1.00 67.94 100 ARG A N 1
ATOM 789 C CA . ARG A 1 100 ? 20.371 -18.467 -19.976 1.00 67.94 100 ARG A CA 1
ATOM 790 C C . ARG A 1 100 ? 19.309 -19.545 -19.721 1.00 67.94 100 ARG A C 1
ATOM 792 O O . ARG A 1 100 ? 19.597 -20.548 -19.076 1.00 67.94 100 ARG A O 1
ATOM 799 N N . THR A 1 101 ? 18.079 -19.348 -20.187 1.00 71.81 101 THR A N 1
ATOM 800 C CA . THR A 1 101 ? 16.953 -20.255 -19.930 1.00 71.81 101 THR A CA 1
ATOM 801 C C . THR A 1 101 ? 17.044 -21.538 -20.765 1.00 71.81 101 THR A C 1
ATOM 803 O O . THR A 1 101 ? 17.353 -21.498 -21.953 1.00 71.81 101 THR A O 1
ATOM 806 N N . ARG A 1 102 ? 16.730 -22.694 -20.158 1.00 76.94 102 ARG A N 1
ATOM 807 C CA . ARG A 1 102 ? 16.712 -24.021 -20.819 1.00 76.94 102 ARG A CA 1
ATOM 808 C C . ARG A 1 102 ? 15.421 -24.314 -21.608 1.00 76.94 102 ARG A C 1
ATOM 810 O O . ARG A 1 102 ? 15.149 -25.457 -21.946 1.00 76.94 102 ARG A O 1
ATOM 817 N N . THR A 1 103 ? 14.611 -23.299 -21.899 1.00 84.94 103 THR A N 1
ATOM 818 C CA . THR A 1 103 ? 13.346 -23.453 -22.634 1.00 84.94 103 THR A CA 1
ATOM 819 C C . THR A 1 103 ? 13.574 -23.518 -24.149 1.00 84.94 103 THR A C 1
ATOM 821 O O . THR A 1 103 ? 14.642 -23.145 -24.637 1.00 84.94 103 THR A O 1
ATOM 824 N N . GLN A 1 104 ? 12.558 -23.926 -24.922 1.00 84.75 104 GLN A N 1
ATOM 825 C CA . GLN A 1 104 ? 12.610 -23.884 -26.395 1.00 84.75 104 GLN A CA 1
ATOM 826 C C . GLN A 1 104 ? 12.919 -22.473 -26.926 1.00 84.75 104 GLN A C 1
ATOM 828 O O . GLN A 1 104 ? 13.723 -22.311 -27.842 1.00 84.75 104 GLN A O 1
ATOM 833 N N . ILE A 1 105 ? 12.356 -21.434 -26.295 1.00 84.06 105 ILE A N 1
ATOM 834 C CA . ILE A 1 105 ? 12.665 -20.032 -26.620 1.00 84.06 105 ILE A CA 1
ATOM 835 C C . ILE A 1 105 ? 14.144 -19.729 -26.333 1.00 84.06 105 ILE A C 1
ATOM 837 O O . ILE A 1 105 ? 14.804 -19.061 -27.126 1.00 84.06 105 ILE A O 1
ATOM 841 N N . GLY A 1 106 ? 14.691 -20.261 -25.236 1.00 84.19 106 GLY A N 1
ATOM 842 C CA . GLY A 1 106 ? 16.118 -20.181 -24.921 1.00 84.19 106 GLY A CA 1
ATOM 843 C C . GLY A 1 106 ? 17.010 -20.877 -25.955 1.00 84.19 106 GLY A C 1
ATOM 844 O O . GLY A 1 106 ? 18.065 -20.355 -26.308 1.00 84.19 106 GLY A O 1
ATOM 845 N N . HIS A 1 107 ? 16.583 -22.024 -26.492 1.00 87.50 107 HIS A N 1
ATOM 846 C CA . HIS A 1 107 ? 17.280 -22.705 -27.587 1.00 87.50 107 HIS A CA 1
ATOM 847 C C . HIS A 1 107 ? 17.311 -21.853 -28.863 1.00 87.50 107 HIS A C 1
ATOM 849 O O . HIS A 1 107 ? 18.389 -21.614 -29.405 1.00 87.50 107 HIS A O 1
ATOM 855 N N . LEU A 1 108 ? 16.158 -21.321 -29.284 1.00 88.88 108 LEU A N 1
ATOM 856 C CA . LEU A 1 108 ? 16.065 -20.395 -30.417 1.00 88.88 108 LEU A CA 1
ATOM 857 C C . LEU A 1 108 ? 16.960 -19.163 -30.212 1.00 88.88 108 LEU A C 1
ATOM 859 O O . LEU A 1 108 ? 17.667 -18.745 -31.124 1.00 88.88 108 LEU A O 1
ATOM 863 N N . GLY A 1 109 ? 16.970 -18.605 -28.999 1.00 87.06 109 GLY A N 1
ATOM 864 C CA . GLY A 1 109 ? 17.833 -17.479 -28.656 1.00 87.06 109 GLY A CA 1
ATOM 865 C C . GLY A 1 109 ? 19.316 -17.787 -28.799 1.00 87.06 109 GLY A C 1
ATOM 866 O O . GLY A 1 109 ? 20.035 -16.994 -29.391 1.00 87.06 109 GLY A O 1
ATOM 867 N N . ARG A 1 110 ? 19.770 -18.950 -28.314 1.00 89.38 110 ARG A N 1
ATOM 868 C CA . ARG A 1 110 ? 21.170 -19.383 -28.456 1.00 89.38 110 ARG A CA 1
ATOM 869 C C . ARG A 1 110 ? 21.563 -19.603 -29.914 1.00 89.38 110 ARG A C 1
ATOM 871 O O . ARG A 1 110 ? 22.673 -19.253 -30.295 1.00 89.38 110 ARG A O 1
ATOM 878 N N . GLN A 1 111 ? 20.659 -20.141 -30.732 1.00 90.38 111 GLN A N 1
ATOM 879 C CA . GLN A 1 111 ? 20.894 -20.272 -32.171 1.00 90.38 111 GLN A CA 1
ATOM 880 C C . GLN A 1 111 ? 21.028 -18.904 -32.848 1.00 90.38 111 GLN A C 1
ATOM 882 O O . GLN A 1 111 ? 21.941 -18.711 -33.651 1.00 90.38 111 GLN A O 1
ATOM 887 N N . LEU A 1 112 ? 20.159 -17.949 -32.501 1.00 90.25 112 LEU A N 1
ATOM 888 C CA . LEU A 1 112 ? 20.230 -16.589 -33.032 1.00 90.25 112 LEU A CA 1
ATOM 889 C C . LEU A 1 112 ? 21.514 -15.877 -32.584 1.00 90.25 112 LEU A C 1
ATOM 891 O O . LEU A 1 112 ? 22.192 -15.280 -33.414 1.00 90.25 112 LEU A O 1
ATOM 895 N N . ASP A 1 113 ? 21.887 -16.001 -31.309 1.00 90.88 113 ASP A N 1
ATOM 896 C CA . ASP A 1 113 ? 23.130 -15.442 -30.771 1.00 90.88 113 ASP A CA 1
ATOM 897 C C . ASP A 1 113 ? 24.355 -16.025 -31.484 1.00 90.88 113 ASP A C 1
ATOM 899 O O . ASP A 1 113 ? 25.203 -15.267 -31.942 1.00 90.88 113 ASP A O 1
ATOM 903 N N . ALA A 1 114 ? 24.412 -17.347 -31.681 1.00 91.06 114 ALA A N 1
ATOM 904 C CA . ALA A 1 114 ? 25.507 -18.001 -32.396 1.00 91.06 114 ALA A CA 1
ATOM 905 C C . ALA A 1 114 ? 25.594 -17.578 -33.874 1.00 91.06 114 ALA A C 1
ATOM 907 O O . ALA A 1 114 ? 26.678 -17.546 -34.454 1.00 91.06 114 ALA A O 1
ATOM 908 N N . LEU A 1 115 ? 24.465 -17.280 -34.526 1.00 91.25 115 LEU A N 1
ATOM 909 C CA . LEU A 1 115 ? 24.466 -16.724 -35.884 1.00 91.25 115 LEU A CA 1
ATOM 910 C C . LEU A 1 115 ? 25.008 -15.292 -35.897 1.00 91.25 115 LEU A C 1
ATOM 912 O O . LEU A 1 115 ? 25.878 -14.983 -36.707 1.00 91.25 115 LEU A O 1
ATOM 916 N N . ILE A 1 116 ? 24.543 -14.439 -34.985 1.00 91.31 116 ILE A N 1
ATOM 917 C CA . ILE A 1 116 ? 24.982 -13.041 -34.892 1.00 91.31 116 ILE A CA 1
ATOM 918 C C . ILE A 1 116 ? 26.467 -12.958 -34.522 1.00 91.31 116 ILE A C 1
ATOM 920 O O . ILE A 1 116 ? 27.198 -12.162 -35.108 1.00 91.31 116 ILE A O 1
ATOM 924 N N . GLU A 1 117 ? 26.935 -13.789 -33.592 1.00 90.81 117 GLU A N 1
ATOM 925 C CA . GLU A 1 117 ? 28.348 -13.864 -33.214 1.00 90.81 117 GLU A CA 1
ATOM 926 C C . GLU A 1 117 ? 29.217 -14.331 -34.379 1.00 90.81 117 GLU A C 1
ATOM 928 O O . GLU A 1 117 ? 30.222 -13.683 -34.658 1.00 90.81 117 GLU A O 1
ATOM 933 N N . ARG A 1 118 ? 28.803 -15.364 -35.127 1.00 91.50 118 ARG A N 1
ATOM 934 C CA . ARG A 1 118 ? 29.526 -15.799 -36.334 1.00 91.50 118 ARG A CA 1
ATOM 935 C C . ARG A 1 118 ? 29.629 -14.689 -37.375 1.00 91.50 118 ARG A C 1
ATOM 937 O O . ARG A 1 118 ? 30.716 -14.440 -37.879 1.00 91.50 118 ARG A O 1
ATOM 944 N N . VAL A 1 119 ? 28.532 -13.980 -37.650 1.00 90.19 119 VAL A N 1
ATOM 945 C CA . VAL A 1 119 ? 28.523 -12.853 -38.599 1.00 90.19 119 VAL A CA 1
ATOM 946 C C . VAL A 1 119 ? 29.492 -11.746 -38.164 1.00 90.19 119 VAL A C 1
ATOM 948 O O . VAL A 1 119 ? 30.266 -11.252 -38.984 1.00 90.19 119 VAL A O 1
ATOM 951 N N . ASN A 1 120 ? 29.494 -11.380 -36.878 1.00 90.81 120 ASN A N 1
ATOM 952 C CA . ASN A 1 120 ? 30.415 -10.367 -36.358 1.00 90.81 120 ASN A CA 1
ATOM 953 C C . ASN A 1 120 ? 31.874 -10.846 -36.382 1.00 90.81 120 ASN A C 1
ATOM 955 O O . ASN A 1 120 ? 32.740 -10.091 -36.810 1.00 90.81 120 ASN A O 1
ATOM 959 N N . GLN A 1 121 ? 32.150 -12.095 -35.999 1.00 89.44 121 GLN A N 1
ATOM 960 C CA . GLN A 1 121 ? 33.495 -12.678 -36.047 1.00 89.44 121 GLN A CA 1
ATOM 961 C C . GLN A 1 121 ? 34.044 -12.734 -37.474 1.00 89.44 121 GLN A C 1
ATOM 963 O O . GLN A 1 121 ? 35.193 -12.354 -37.697 1.00 89.44 121 GLN A O 1
ATOM 968 N N . SER A 1 122 ? 33.225 -13.143 -38.450 1.00 87.38 122 SER A N 1
ATOM 969 C CA . SER A 1 122 ? 33.606 -13.126 -39.863 1.00 87.38 122 SER A CA 1
ATOM 970 C C . SER A 1 122 ? 33.948 -11.711 -40.322 1.00 87.38 122 SER A C 1
ATOM 972 O O . SER A 1 122 ? 35.012 -11.506 -40.901 1.00 87.38 122 SER A O 1
ATOM 974 N N . TYR A 1 123 ? 33.122 -10.714 -39.993 1.00 85.44 123 TYR A N 1
ATOM 975 C CA . TYR A 1 123 ? 33.424 -9.319 -40.311 1.00 85.44 123 TYR A CA 1
ATOM 976 C C . TYR A 1 123 ? 34.744 -8.850 -39.672 1.00 85.44 123 TYR A C 1
ATOM 978 O O . TYR A 1 123 ? 35.611 -8.332 -40.373 1.00 85.44 123 TYR A O 1
ATOM 986 N N . THR A 1 124 ? 34.956 -9.108 -38.378 1.00 84.19 124 THR A N 1
ATOM 987 C CA . THR A 1 124 ? 36.193 -8.725 -37.680 1.00 84.19 124 THR A CA 1
ATOM 988 C C . THR A 1 124 ? 37.427 -9.415 -38.265 1.00 84.19 124 THR A C 1
ATOM 990 O O . THR A 1 124 ? 38.466 -8.775 -38.417 1.00 84.19 124 THR A O 1
ATOM 993 N N . SER A 1 125 ? 37.332 -10.698 -38.633 1.00 83.38 125 SER A N 1
ATOM 994 C CA . SER A 1 125 ? 38.436 -11.433 -39.269 1.00 83.38 125 SER A CA 1
ATOM 995 C C . SER A 1 125 ? 38.830 -10.857 -40.633 1.00 83.38 125 SER A C 1
ATOM 997 O O . SER A 1 125 ? 40.008 -10.875 -40.976 1.00 83.38 125 SER A O 1
ATOM 999 N N . LEU A 1 126 ? 37.875 -10.282 -41.371 1.00 78.50 126 LEU A N 1
ATOM 1000 C CA . LEU A 1 126 ? 38.123 -9.614 -42.649 1.00 78.50 126 LEU A CA 1
ATOM 1001 C C . LEU A 1 126 ? 38.725 -8.214 -42.467 1.00 78.50 126 LEU A C 1
ATOM 1003 O O . LEU A 1 126 ? 39.535 -7.789 -43.285 1.00 78.50 126 LEU A O 1
ATOM 1007 N N . THR A 1 127 ? 38.361 -7.490 -41.404 1.00 76.31 127 THR A N 1
ATOM 1008 C CA . THR A 1 127 ? 38.822 -6.107 -41.182 1.00 76.31 127 THR A CA 1
ATOM 1009 C C . THR A 1 127 ? 40.120 -5.988 -40.383 1.00 76.31 127 THR A C 1
ATOM 1011 O O . THR A 1 127 ? 40.811 -4.984 -40.505 1.00 76.31 127 THR A O 1
ATOM 1014 N N . ARG A 1 128 ? 40.468 -6.974 -39.548 1.00 71.19 128 ARG A N 1
ATOM 1015 C CA . ARG A 1 128 ? 41.626 -6.893 -38.633 1.00 71.19 128 ARG A CA 1
ATOM 1016 C C . ARG A 1 128 ? 43.001 -7.009 -39.326 1.00 71.19 128 ARG A C 1
ATOM 1018 O O . ARG A 1 128 ? 43.896 -6.257 -38.950 1.00 71.19 128 ARG A O 1
ATOM 1025 N N . PRO A 1 129 ? 43.203 -7.871 -40.343 1.00 65.38 129 PRO A N 1
ATOM 1026 C CA . PRO A 1 129 ? 44.438 -7.883 -41.143 1.00 65.38 129 PRO A CA 1
ATOM 1027 C C . PRO A 1 129 ? 44.552 -6.641 -42.042 1.00 65.38 129 PRO A C 1
ATOM 1029 O O . PRO A 1 129 ? 45.633 -6.117 -42.289 1.00 65.38 129 PRO A O 1
ATOM 1032 N N . ALA A 1 130 ? 43.400 -6.137 -42.480 1.00 56.19 130 ALA A N 1
ATOM 1033 C CA . ALA A 1 130 ? 43.220 -5.021 -43.398 1.00 56.19 130 ALA A CA 1
ATOM 1034 C C . ALA A 1 130 ? 43.704 -3.664 -42.830 1.00 56.19 130 ALA A C 1
ATOM 1036 O O . ALA A 1 130 ? 44.000 -2.743 -43.584 1.00 56.19 130 ALA A O 1
ATOM 1037 N N . SER A 1 131 ? 43.811 -3.535 -41.503 1.00 55.16 131 SER A N 1
ATOM 1038 C CA . SER A 1 131 ? 44.349 -2.346 -40.825 1.00 55.16 131 SER A CA 1
ATOM 1039 C C . SER A 1 131 ? 45.879 -2.320 -40.690 1.00 55.16 131 SER A C 1
ATOM 1041 O O . SER A 1 131 ? 46.418 -1.286 -40.309 1.00 55.16 131 SER A O 1
ATOM 1043 N N . ALA A 1 132 ? 46.578 -3.425 -40.977 1.00 57.72 132 ALA A N 1
ATOM 1044 C CA . ALA A 1 132 ? 48.037 -3.538 -40.830 1.00 57.72 132 ALA A CA 1
ATOM 1045 C C . ALA A 1 132 ? 48.809 -3.429 -42.162 1.00 57.72 132 ALA A C 1
ATOM 1047 O O . ALA A 1 132 ? 50.027 -3.270 -42.158 1.00 57.72 132 ALA A O 1
ATOM 1048 N N . THR A 1 133 ? 48.125 -3.507 -43.306 1.00 58.75 133 THR A N 1
ATOM 1049 C CA . THR A 1 133 ? 48.723 -3.459 -44.653 1.00 58.75 133 THR A CA 1
ATOM 1050 C C . THR A 1 133 ? 47.836 -2.592 -45.554 1.00 58.75 133 THR A C 1
ATOM 1052 O O . THR A 1 133 ? 46.614 -2.687 -45.423 1.00 58.75 133 THR A O 1
ATOM 1055 N N . PRO A 1 134 ? 48.370 -1.746 -46.461 1.00 59.59 134 PRO A N 1
ATOM 1056 C CA . PRO A 1 134 ? 47.539 -0.904 -47.320 1.00 59.59 134 PRO A CA 1
ATOM 1057 C C . PRO A 1 134 ? 46.601 -1.766 -48.171 1.00 59.59 134 PRO A C 1
ATOM 1059 O O . PRO A 1 134 ? 47.036 -2.515 -49.045 1.00 59.59 134 PRO A O 1
ATOM 1062 N N . LEU A 1 135 ? 45.300 -1.686 -47.896 1.00 63.00 135 LEU A N 1
ATOM 1063 C CA . LEU A 1 135 ? 44.289 -2.406 -48.660 1.00 63.00 135 LEU A CA 1
ATOM 1064 C C . LEU A 1 135 ? 44.266 -1.912 -50.104 1.00 63.00 135 LEU A C 1
ATOM 1066 O O . LEU A 1 135 ? 44.195 -0.709 -50.360 1.00 63.00 135 LEU A O 1
ATOM 1070 N N . GLN A 1 136 ? 44.227 -2.847 -51.054 1.00 65.44 136 GLN A N 1
ATOM 1071 C CA . GLN A 1 136 ? 43.880 -2.536 -52.439 1.00 65.44 136 GLN A CA 1
ATOM 1072 C C . GLN A 1 136 ? 42.554 -1.760 -52.491 1.00 65.44 136 GLN A C 1
ATOM 1074 O O . GLN A 1 136 ? 41.590 -2.105 -51.802 1.00 65.44 136 GLN A O 1
ATOM 1079 N N . ALA A 1 137 ? 42.480 -0.740 -53.353 1.00 62.19 137 ALA A N 1
ATOM 1080 C CA . ALA A 1 137 ? 41.337 0.174 -53.460 1.00 62.19 137 ALA A CA 1
ATOM 1081 C C . ALA A 1 137 ? 39.978 -0.537 -53.636 1.00 62.19 137 ALA A C 1
ATOM 1083 O O . ALA A 1 137 ? 38.938 -0.021 -53.222 1.00 62.19 137 ALA A O 1
ATOM 1084 N N . GLN A 1 138 ? 39.977 -1.737 -54.222 1.00 66.62 138 GLN A N 1
ATOM 1085 C CA . GLN A 1 138 ? 38.789 -2.564 -54.410 1.00 66.62 138 GLN A CA 1
ATOM 1086 C C . GLN A 1 138 ? 38.247 -3.142 -53.088 1.00 66.62 138 GLN A C 1
ATOM 1088 O O . GLN A 1 138 ? 37.037 -3.104 -52.867 1.00 66.62 138 GLN A O 1
ATOM 1093 N N . HIS A 1 139 ? 39.112 -3.586 -52.168 1.00 71.44 139 HIS A N 1
ATOM 1094 C CA . HIS A 1 139 ? 38.705 -4.085 -50.847 1.00 71.44 139 HIS A CA 1
ATOM 1095 C C . HIS A 1 139 ? 38.138 -2.967 -49.964 1.00 71.44 139 HIS A C 1
ATOM 1097 O O . HIS A 1 139 ? 37.115 -3.152 -49.303 1.00 71.44 139 HIS A O 1
ATOM 1103 N N . THR A 1 140 ? 38.728 -1.771 -50.030 1.00 71.94 140 THR A N 1
ATOM 1104 C CA . THR A 1 140 ? 38.246 -0.589 -49.301 1.00 71.94 140 THR A CA 1
ATOM 1105 C C . THR A 1 140 ? 36.845 -0.166 -49.757 1.00 71.94 140 THR A C 1
ATOM 1107 O O . THR A 1 140 ? 36.001 0.181 -48.933 1.00 71.94 140 THR A O 1
ATOM 1110 N N . ARG A 1 141 ? 36.542 -0.255 -51.061 1.00 75.81 141 ARG A N 1
ATOM 1111 C CA . ARG A 1 141 ? 35.197 0.038 -51.596 1.00 75.81 141 ARG A CA 1
ATOM 1112 C C . ARG A 1 141 ? 34.137 -0.942 -51.086 1.00 75.81 141 ARG A C 1
ATOM 1114 O O . ARG A 1 141 ? 33.052 -0.507 -50.704 1.00 75.81 141 ARG A O 1
ATOM 1121 N N . VAL A 1 142 ? 34.444 -2.241 -51.055 1.00 79.25 142 VAL A N 1
ATOM 1122 C CA . VAL A 1 142 ? 33.516 -3.278 -50.565 1.00 79.25 142 VAL A CA 1
ATOM 1123 C C . VAL A 1 142 ? 33.263 -3.124 -49.064 1.00 79.25 142 VAL A C 1
ATOM 1125 O O . VAL A 1 142 ? 32.111 -3.168 -48.633 1.00 79.25 142 VAL A O 1
ATOM 1128 N N . LEU A 1 143 ? 34.310 -2.870 -48.272 1.00 78.06 143 LEU A N 1
ATOM 1129 C CA . LEU A 1 143 ? 34.183 -2.625 -46.833 1.00 78.06 143 LEU A CA 1
ATOM 1130 C C . LEU A 1 143 ? 33.345 -1.379 -46.530 1.00 78.06 143 LEU A C 1
ATOM 1132 O O . LEU A 1 143 ? 32.440 -1.452 -45.701 1.00 78.06 143 LEU A O 1
ATOM 1136 N N . ASN A 1 144 ? 33.564 -0.275 -47.249 1.00 78.31 144 ASN A N 1
ATOM 1137 C CA . ASN A 1 144 ? 32.747 0.932 -47.102 1.00 78.31 144 ASN A CA 1
ATOM 1138 C C . ASN A 1 144 ? 31.277 0.678 -47.468 1.00 78.31 144 ASN A C 1
ATOM 1140 O O . ASN A 1 144 ? 30.377 1.169 -46.788 1.00 78.31 144 ASN A O 1
ATOM 1144 N N . HIS A 1 145 ? 31.009 -0.124 -48.503 1.00 82.69 145 HIS A N 1
ATOM 1145 C CA . HIS A 1 145 ? 29.640 -0.486 -48.874 1.00 82.69 145 HIS A CA 1
ATOM 1146 C C . HIS A 1 145 ? 28.956 -1.350 -47.800 1.00 82.69 145 HIS A C 1
ATOM 1148 O O . HIS A 1 145 ? 27.789 -1.126 -47.473 1.00 82.69 145 HIS A O 1
ATOM 1154 N N . LEU A 1 146 ? 29.685 -2.302 -47.209 1.00 81.88 146 LEU A N 1
ATOM 1155 C CA . LEU A 1 146 ? 29.191 -3.124 -46.103 1.00 81.88 146 LEU A CA 1
ATOM 1156 C C . LEU A 1 146 ? 28.930 -2.290 -44.846 1.00 81.88 146 LEU A C 1
ATOM 1158 O O . LEU A 1 146 ? 27.868 -2.438 -44.253 1.00 81.88 146 LEU A O 1
ATOM 1162 N N . GLN A 1 147 ? 29.836 -1.381 -44.480 1.00 79.88 147 GLN A N 1
ATOM 1163 C CA . GLN A 1 147 ? 29.672 -0.480 -43.332 1.00 79.88 147 GLN A CA 1
ATOM 1164 C C . GLN A 1 147 ? 28.517 0.512 -43.511 1.00 79.88 147 GLN A C 1
ATOM 1166 O O . GLN A 1 147 ? 27.866 0.887 -42.538 1.00 79.88 147 GLN A O 1
ATOM 1171 N N . HIS A 1 148 ? 28.231 0.926 -44.749 1.00 81.38 148 HIS A N 1
ATOM 1172 C CA . HIS A 1 148 ? 27.106 1.813 -45.043 1.00 81.38 148 HIS A CA 1
ATOM 1173 C C . HIS A 1 148 ? 25.750 1.089 -44.957 1.00 81.38 148 HIS A C 1
ATOM 1175 O O . HIS A 1 148 ? 24.723 1.715 -44.686 1.00 81.38 148 HIS A O 1
ATOM 1181 N N . ARG A 1 149 ? 25.711 -0.224 -45.215 1.00 85.19 149 ARG A N 1
ATOM 1182 C CA . ARG A 1 149 ? 24.467 -1.012 -45.248 1.00 85.19 149 ARG A CA 1
ATOM 1183 C C . ARG A 1 149 ? 24.210 -1.807 -43.970 1.00 85.19 149 ARG A C 1
ATOM 1185 O O . ARG A 1 149 ? 23.052 -2.068 -43.651 1.00 85.19 149 ARG A O 1
ATOM 1192 N N . PHE A 1 150 ? 25.263 -2.194 -43.261 1.00 89.06 150 PHE A N 1
ATOM 1193 C CA . PHE A 1 150 ? 25.204 -3.068 -42.100 1.00 89.06 150 PHE A CA 1
ATOM 1194 C C . PHE A 1 150 ? 25.996 -2.493 -40.931 1.00 89.06 150 PHE A C 1
ATOM 1196 O O . PHE A 1 150 ? 27.052 -1.888 -41.098 1.00 89.06 150 PHE A O 1
ATOM 1203 N N . THR A 1 151 ? 25.489 -2.709 -39.723 1.00 87.25 151 THR A N 1
ATOM 1204 C CA . THR A 1 151 ? 26.145 -2.273 -38.488 1.00 87.25 151 THR A CA 1
ATOM 1205 C C . THR A 1 151 ? 26.621 -3.492 -37.706 1.00 87.25 151 THR A C 1
ATOM 1207 O O . THR A 1 151 ? 25.814 -4.347 -37.342 1.00 87.25 151 THR A O 1
ATOM 1210 N N . PHE A 1 152 ? 27.923 -3.556 -37.424 1.00 86.94 152 PHE A N 1
ATOM 1211 C CA . PHE A 1 152 ? 28.573 -4.645 -36.687 1.00 86.94 152 PHE A CA 1
ATOM 1212 C C . PHE A 1 152 ? 29.171 -4.143 -35.364 1.00 86.94 152 PHE A C 1
ATOM 1214 O O . PHE A 1 152 ? 29.303 -2.937 -35.138 1.00 86.94 152 PHE A O 1
ATOM 1221 N N . ALA A 1 153 ? 29.513 -5.066 -34.469 1.00 84.12 153 ALA A N 1
ATOM 1222 C CA . ALA A 1 153 ? 30.181 -4.775 -33.207 1.00 84.12 153 ALA A CA 1
ATOM 1223 C C . ALA A 1 153 ? 31.647 -4.367 -33.437 1.00 84.12 153 ALA A C 1
ATOM 1225 O O . ALA A 1 153 ? 32.364 -5.027 -34.185 1.00 84.12 153 ALA A O 1
ATOM 1226 N N . GLN A 1 154 ? 32.101 -3.306 -32.760 1.00 71.56 154 GLN A N 1
ATOM 1227 C CA . GLN A 1 154 ? 33.459 -2.760 -32.928 1.00 71.56 154 GLN A CA 1
ATOM 1228 C C . GLN A 1 154 ? 34.559 -3.752 -32.509 1.00 71.56 154 GLN A C 1
ATOM 1230 O O . GLN A 1 154 ? 35.551 -3.879 -33.216 1.00 71.56 154 GLN A O 1
ATOM 1235 N N . ASP A 1 155 ? 34.333 -4.527 -31.443 1.00 73.00 155 ASP A N 1
ATOM 1236 C CA . ASP A 1 155 ? 35.297 -5.511 -30.919 1.00 73.00 155 ASP A CA 1
ATOM 1237 C C . ASP A 1 155 ? 34.963 -6.960 -31.331 1.00 73.00 155 ASP A C 1
ATOM 1239 O O . ASP A 1 155 ? 35.442 -7.919 -30.727 1.00 73.00 155 ASP A O 1
ATOM 1243 N N . GLY A 1 156 ? 34.057 -7.150 -32.299 1.00 71.06 156 GLY A N 1
ATOM 1244 C CA . GLY A 1 156 ? 33.545 -8.470 -32.697 1.00 71.06 156 GLY A CA 1
ATOM 1245 C C . GLY A 1 156 ? 32.589 -9.128 -31.690 1.00 71.06 156 GLY A C 1
ATOM 1246 O O . GLY A 1 156 ? 31.993 -10.159 -31.998 1.00 71.06 156 GLY A O 1
ATOM 1247 N N . VAL A 1 157 ? 32.384 -8.524 -30.511 1.00 80.88 157 VAL A N 1
ATOM 1248 C CA . VAL A 1 157 ? 31.460 -9.009 -29.472 1.00 80.88 157 VAL A CA 1
ATOM 1249 C C . VAL A 1 157 ? 30.177 -8.164 -29.454 1.00 80.88 157 VAL A C 1
ATOM 1251 O O . VAL A 1 157 ? 30.210 -7.006 -29.029 1.00 80.88 157 VAL A O 1
ATOM 1254 N N . PRO A 1 158 ? 29.019 -8.719 -29.862 1.00 82.12 158 PRO A N 1
ATOM 1255 C CA . PRO A 1 158 ? 27.745 -8.003 -29.841 1.00 82.12 158 PRO A CA 1
ATOM 1256 C C . PRO A 1 158 ? 27.283 -7.659 -28.418 1.00 82.12 158 PRO A C 1
ATOM 1258 O O . PRO A 1 158 ? 27.446 -8.438 -27.467 1.00 82.12 158 PRO A O 1
ATOM 1261 N N . LYS A 1 159 ? 26.622 -6.507 -28.269 1.00 84.38 159 LYS A N 1
ATOM 1262 C CA . LYS A 1 159 ? 26.076 -6.035 -26.989 1.00 84.38 159 LYS A CA 1
ATOM 1263 C C . LYS A 1 159 ? 24.846 -6.844 -26.587 1.00 84.38 159 LYS A C 1
ATOM 1265 O O . LYS A 1 159 ? 23.971 -7.124 -27.402 1.00 84.38 159 LYS A O 1
ATOM 1270 N N . VAL A 1 160 ? 24.739 -7.194 -25.307 1.00 82.44 160 VAL A N 1
ATOM 1271 C CA . VAL A 1 160 ? 23.564 -7.909 -24.789 1.00 82.44 160 VAL A CA 1
ATOM 1272 C C . VAL A 1 160 ? 22.378 -6.953 -24.674 1.00 82.44 160 VAL A C 1
ATOM 1274 O O . VAL A 1 160 ? 22.423 -5.989 -23.910 1.00 82.44 160 VAL A O 1
ATOM 1277 N N . TYR A 1 161 ? 21.289 -7.249 -25.377 1.00 77.69 161 TYR A N 1
ATOM 1278 C CA . TYR A 1 161 ? 20.040 -6.512 -25.275 1.00 77.69 161 TYR A CA 1
ATOM 1279 C C . TYR A 1 161 ? 19.309 -6.856 -23.971 1.00 77.69 161 TYR A C 1
ATOM 1281 O O . TYR A 1 161 ? 18.795 -7.962 -23.783 1.00 77.69 161 TYR A O 1
ATOM 1289 N N . ARG A 1 162 ? 19.230 -5.884 -23.057 1.00 66.62 162 ARG A N 1
ATOM 1290 C CA . ARG A 1 162 ? 18.461 -5.984 -21.811 1.00 66.62 162 ARG A CA 1
ATOM 1291 C C . ARG A 1 162 ? 17.243 -5.066 -21.882 1.00 66.62 162 ARG A C 1
ATOM 1293 O O . ARG A 1 162 ? 17.372 -3.854 -21.746 1.00 66.62 162 ARG A O 1
ATOM 1300 N N . GLN A 1 163 ? 16.056 -5.644 -22.067 1.00 66.19 163 GLN A N 1
ATOM 1301 C CA . GLN A 1 163 ? 14.796 -4.907 -21.954 1.00 66.19 163 GLN A CA 1
ATOM 1302 C C . GLN A 1 163 ? 14.278 -4.933 -20.512 1.00 66.19 163 GLN A C 1
ATOM 1304 O O . GLN A 1 163 ? 14.385 -5.945 -19.815 1.00 66.19 163 GLN A O 1
ATOM 1309 N N . SER A 1 164 ? 13.756 -3.794 -20.056 1.00 59.19 164 SER A N 1
ATOM 1310 C CA . SER A 1 164 ? 13.141 -3.638 -18.740 1.00 59.19 164 SER A CA 1
ATOM 1311 C C . SER A 1 164 ? 11.785 -4.325 -18.695 1.00 59.19 164 SER A C 1
ATOM 1313 O O . SER A 1 164 ? 10.906 -4.001 -19.498 1.00 59.19 164 SER A O 1
ATOM 1315 N N . VAL A 1 165 ? 11.603 -5.194 -17.703 1.00 63.56 165 VAL A N 1
ATOM 1316 C CA . VAL A 1 165 ? 10.368 -5.944 -17.491 1.00 63.56 165 VAL A CA 1
ATOM 1317 C C . VAL A 1 165 ? 9.313 -5.031 -16.858 1.00 63.56 165 VAL A C 1
ATOM 1319 O O . VAL A 1 165 ? 9.165 -4.977 -15.640 1.00 63.56 165 VAL A O 1
ATOM 1322 N N . LEU A 1 166 ? 8.565 -4.295 -17.684 1.00 68.12 166 LEU A N 1
ATOM 1323 C CA . LEU A 1 166 ? 7.485 -3.408 -17.219 1.00 68.12 166 LEU A CA 1
ATOM 1324 C C . LEU A 1 166 ? 6.430 -4.157 -16.383 1.00 68.12 166 LEU A C 1
ATOM 1326 O O . LEU A 1 166 ? 5.943 -3.614 -15.396 1.00 68.12 166 LEU A O 1
ATOM 1330 N N . LEU A 1 167 ? 6.121 -5.414 -16.726 1.00 67.31 167 LEU A N 1
ATOM 1331 C CA . LEU A 1 167 ? 5.218 -6.258 -15.928 1.00 67.31 167 LEU A CA 1
ATOM 1332 C C . LEU A 1 167 ? 5.874 -6.836 -14.662 1.00 67.31 167 LEU A C 1
ATOM 1334 O O . LEU A 1 167 ? 5.175 -7.176 -13.721 1.00 67.31 167 LEU A O 1
ATOM 1338 N N . GLY A 1 168 ? 7.201 -6.929 -14.604 1.00 70.81 168 GLY A N 1
ATOM 1339 C CA . GLY A 1 168 ? 7.921 -7.440 -13.436 1.00 70.81 168 GLY A CA 1
ATOM 1340 C C . GLY A 1 168 ? 7.883 -6.441 -12.286 1.00 70.81 168 GLY A C 1
ATOM 1341 O O . GLY A 1 168 ? 7.761 -6.809 -11.123 1.00 70.81 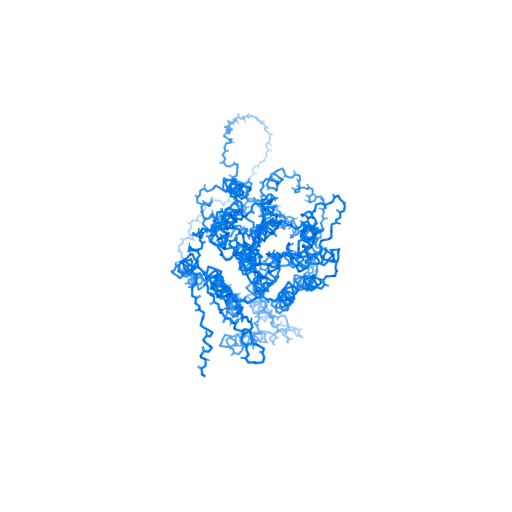168 GLY A O 1
ATOM 1342 N N . ILE A 1 169 ? 7.886 -5.154 -12.630 1.00 83.06 169 ILE A N 1
ATOM 1343 C CA . ILE A 1 169 ? 7.719 -4.064 -11.667 1.00 83.06 169 ILE A CA 1
ATOM 1344 C C . ILE A 1 169 ? 6.320 -4.050 -11.086 1.00 83.06 169 ILE A C 1
ATOM 1346 O O . ILE A 1 169 ? 6.185 -3.758 -9.908 1.00 83.06 169 ILE A O 1
ATOM 1350 N N . ARG A 1 170 ? 5.299 -4.429 -11.863 1.00 87.12 170 ARG A N 1
ATOM 1351 C CA . ARG A 1 170 ? 3.924 -4.520 -11.365 1.00 87.12 170 ARG A CA 1
ATOM 1352 C C . ARG A 1 170 ? 3.838 -5.386 -10.111 1.00 87.12 170 ARG A C 1
ATOM 1354 O O . ARG A 1 170 ? 3.239 -4.940 -9.144 1.00 87.12 170 ARG A O 1
ATOM 1361 N N . ALA A 1 171 ? 4.462 -6.564 -10.112 1.00 89.81 171 ALA A N 1
ATOM 1362 C CA . ALA A 1 171 ? 4.441 -7.463 -8.961 1.00 89.81 171 ALA A CA 1
ATOM 1363 C C . ALA A 1 171 ? 5.158 -6.859 -7.743 1.00 89.81 171 ALA A C 1
ATOM 1365 O O . ALA A 1 171 ? 4.630 -6.905 -6.636 1.00 89.81 171 ALA A O 1
ATOM 1366 N N . ALA A 1 172 ? 6.323 -6.228 -7.943 1.00 92.62 172 ALA A N 1
ATOM 1367 C CA . ALA A 1 172 ? 7.031 -5.545 -6.859 1.00 92.62 172 ALA A CA 1
ATOM 1368 C C . ALA A 1 172 ? 6.210 -4.368 -6.303 1.00 92.62 172 ALA A C 1
ATOM 1370 O O . ALA A 1 172 ? 6.071 -4.224 -5.090 1.00 92.62 172 ALA A O 1
ATOM 1371 N N . THR A 1 173 ? 5.607 -3.558 -7.174 1.00 92.31 173 THR A N 1
ATOM 1372 C CA . THR A 1 173 ? 4.700 -2.477 -6.776 1.00 92.31 173 THR A CA 1
ATOM 1373 C C . THR A 1 173 ? 3.492 -3.012 -6.023 1.00 92.31 173 THR A C 1
ATOM 1375 O O . THR A 1 173 ? 3.185 -2.489 -4.962 1.00 92.31 173 THR A O 1
ATOM 1378 N N . PHE A 1 174 ? 2.817 -4.037 -6.548 1.00 94.31 174 PHE A N 1
ATOM 1379 C CA . PHE A 1 174 ? 1.673 -4.670 -5.897 1.00 94.31 174 PHE A CA 1
ATOM 1380 C C . PHE A 1 174 ? 2.046 -5.106 -4.484 1.00 94.31 174 PHE A C 1
ATOM 1382 O O . PHE A 1 174 ? 1.367 -4.724 -3.542 1.00 94.31 174 PHE A O 1
ATOM 1389 N N . LEU A 1 175 ? 3.162 -5.820 -4.327 1.00 95.12 175 LEU A N 1
ATOM 1390 C CA . LEU A 1 175 ? 3.588 -6.345 -3.034 1.00 95.12 175 LEU A CA 1
ATOM 1391 C C . LEU A 1 175 ? 3.905 -5.235 -2.023 1.00 95.12 175 LEU A C 1
ATOM 1393 O O . LEU A 1 175 ? 3.512 -5.330 -0.864 1.00 95.12 175 LEU A O 1
ATOM 1397 N N . PHE A 1 176 ? 4.565 -4.160 -2.467 1.00 97.00 176 PHE A N 1
ATOM 1398 C CA . PHE A 1 176 ? 4.823 -3.001 -1.612 1.00 97.00 176 PHE A CA 1
ATOM 1399 C C . PHE A 1 176 ? 3.535 -2.281 -1.216 1.00 97.00 176 PHE A C 1
ATOM 1401 O O . PHE A 1 176 ? 3.339 -1.929 -0.061 1.00 97.00 176 PHE A O 1
ATOM 1408 N N . MET A 1 177 ? 2.650 -2.037 -2.181 1.00 95.38 177 MET A N 1
ATOM 1409 C CA . MET A 1 177 ? 1.399 -1.340 -1.905 1.00 95.38 177 MET A CA 1
ATOM 1410 C C . MET A 1 177 ? 0.520 -2.192 -0.997 1.00 95.38 177 MET A C 1
ATOM 1412 O O . MET A 1 177 ? -0.066 -1.671 -0.065 1.00 95.38 177 MET A O 1
ATOM 1416 N N . PHE A 1 178 ? 0.495 -3.507 -1.201 1.00 96.12 178 PHE A N 1
ATOM 1417 C CA . PHE A 1 178 ? -0.229 -4.440 -0.349 1.00 96.12 178 PHE A CA 1
ATOM 1418 C C . PHE A 1 178 ? 0.286 -4.393 1.096 1.00 96.12 178 PHE A C 1
ATOM 1420 O O . PHE A 1 178 ? -0.524 -4.311 2.014 1.00 96.12 178 PHE A O 1
ATOM 1427 N N . ALA A 1 179 ? 1.608 -4.338 1.296 1.00 96.88 179 ALA A N 1
ATOM 1428 C CA . ALA A 1 179 ? 2.221 -4.162 2.614 1.00 96.88 179 ALA A CA 1
ATOM 1429 C C . ALA A 1 179 ? 1.734 -2.901 3.352 1.00 96.88 179 ALA A C 1
ATOM 1431 O O . ALA A 1 179 ? 1.427 -2.959 4.540 1.00 96.88 179 ALA A O 1
ATOM 1432 N N . GLU A 1 180 ? 1.650 -1.770 2.652 1.00 94.62 180 GLU A N 1
ATOM 1433 C CA . GLU A 1 180 ? 1.207 -0.492 3.228 1.00 94.62 180 GLU A CA 1
ATOM 1434 C C . GLU A 1 180 ? -0.318 -0.425 3.425 1.00 94.62 180 GLU A C 1
ATOM 1436 O O . GLU A 1 180 ? -0.799 0.185 4.378 1.00 94.62 180 GLU A O 1
ATOM 1441 N N . GLU A 1 181 ? -1.098 -1.056 2.544 1.00 93.56 181 GLU A N 1
ATOM 1442 C CA . GLU A 1 181 ? -2.565 -1.079 2.627 1.00 93.56 181 GLU A CA 1
ATOM 1443 C C . GLU A 1 181 ? -3.078 -1.985 3.760 1.00 93.56 181 GLU A C 1
ATOM 1445 O O . GLU A 1 181 ? -4.136 -1.701 4.319 1.00 93.56 181 GLU A O 1
ATOM 1450 N N . ILE A 1 182 ? -2.323 -3.024 4.146 1.00 95.25 182 ILE A N 1
ATOM 1451 C CA . ILE A 1 182 ? -2.652 -3.910 5.279 1.00 95.25 182 ILE A CA 1
ATOM 1452 C C . ILE A 1 182 ? -2.862 -3.121 6.575 1.00 95.25 182 ILE A C 1
ATOM 1454 O O . ILE A 1 182 ? -3.762 -3.443 7.340 1.00 95.25 182 ILE A O 1
ATOM 1458 N N . ALA A 1 183 ? -2.064 -2.080 6.826 1.00 93.44 183 ALA A N 1
ATOM 1459 C CA . ALA A 1 183 ? -2.117 -1.348 8.090 1.00 93.44 183 ALA A CA 1
ATOM 1460 C C . ALA A 1 183 ? -3.307 -0.379 8.200 1.00 93.44 183 ALA A C 1
ATOM 1462 O O . ALA A 1 183 ? -3.760 -0.069 9.299 1.00 93.44 183 ALA A O 1
ATOM 1463 N N . ARG A 1 184 ? -3.825 0.130 7.075 1.00 90.88 184 ARG A N 1
ATOM 1464 C CA . ARG A 1 184 ? -4.809 1.228 7.062 1.00 90.88 184 ARG A CA 1
ATOM 1465 C C . ARG A 1 184 ? -6.125 0.984 7.812 1.00 90.88 184 ARG A C 1
ATOM 1467 O O . ARG A 1 184 ? -6.539 1.914 8.499 1.00 90.88 184 ARG A O 1
ATOM 1474 N N . PRO A 1 185 ? -6.805 -0.174 7.699 1.00 91.69 185 PRO A N 1
ATOM 1475 C CA . PRO A 1 185 ? -8.133 -0.352 8.291 1.00 91.69 185 PRO A CA 1
ATOM 1476 C C . PRO A 1 185 ? -8.118 -0.333 9.819 1.00 91.69 185 PRO A C 1
ATOM 1478 O O . PRO A 1 185 ? -9.125 0.015 10.414 1.00 91.69 185 PRO A O 1
ATOM 1481 N N . PHE A 1 186 ? -7.001 -0.678 10.460 1.00 93.12 186 PHE A N 1
ATOM 1482 C CA . PHE A 1 186 ? -6.919 -0.746 11.919 1.00 93.12 186 PHE A CA 1
ATOM 1483 C C . PHE A 1 186 ? -5.986 0.305 12.530 1.00 93.12 186 PHE A C 1
ATOM 1485 O O . PHE A 1 186 ? -5.964 0.455 13.748 1.00 93.12 186 PHE A O 1
ATOM 1492 N N . LEU A 1 187 ? -5.228 1.060 11.724 1.00 93.50 187 LEU A N 1
ATOM 1493 C CA . LEU A 1 187 ? -4.251 2.028 12.233 1.00 93.50 187 LEU A CA 1
ATOM 1494 C C . LEU A 1 187 ? -4.847 3.035 13.239 1.00 93.50 187 LEU A C 1
ATOM 1496 O O . LEU A 1 187 ? -4.204 3.248 14.265 1.00 93.50 187 LEU A O 1
ATOM 1500 N N . PRO A 1 188 ? -6.046 3.625 13.037 1.00 93.88 188 PRO A N 1
ATOM 1501 C CA . PRO A 1 188 ? -6.646 4.504 14.046 1.00 93.88 188 PRO A CA 1
ATOM 1502 C C . PRO A 1 188 ? -6.927 3.796 15.380 1.00 93.88 188 PRO A C 1
ATOM 1504 O O . PRO A 1 188 ? -6.775 4.398 16.441 1.00 93.88 188 PRO A O 1
ATOM 1507 N N . LEU A 1 189 ? -7.309 2.517 15.339 1.00 91.56 189 LEU A N 1
ATOM 1508 C CA . LEU A 1 189 ? -7.569 1.716 16.537 1.00 91.56 189 LEU A CA 1
ATOM 1509 C C . LEU A 1 189 ? -6.269 1.383 17.265 1.00 91.56 189 LEU A C 1
ATOM 1511 O O . LEU A 1 189 ? -6.204 1.538 18.476 1.00 91.56 189 LEU A O 1
ATOM 1515 N N . TYR A 1 190 ? -5.217 1.041 16.521 1.00 93.94 190 TYR A N 1
ATOM 1516 C CA . TYR A 1 190 ? -3.887 0.833 17.086 1.00 93.94 190 TYR A CA 1
ATOM 1517 C C . TYR A 1 190 ? -3.353 2.102 17.759 1.00 93.94 190 TYR A C 1
ATOM 1519 O O . TYR A 1 190 ? -2.881 2.058 18.885 1.00 93.94 190 TYR A O 1
ATOM 1527 N N . VAL A 1 191 ? -3.486 3.269 17.116 1.00 93.44 191 VAL A N 1
ATOM 1528 C CA . VAL A 1 191 ? -3.046 4.548 17.705 1.00 93.44 191 VAL A CA 1
ATOM 1529 C C . VAL A 1 191 ? -3.791 4.845 19.009 1.00 93.44 191 VAL A C 1
ATOM 1531 O O . VAL A 1 191 ? -3.177 5.352 19.946 1.00 93.44 191 VAL A O 1
ATOM 1534 N N . ARG A 1 192 ? -5.091 4.527 19.084 1.00 90.25 192 ARG A N 1
ATOM 1535 C CA . ARG A 1 192 ? -5.925 4.743 20.277 1.00 90.25 192 ARG A CA 1
ATOM 1536 C C . ARG A 1 192 ? -5.373 4.029 21.518 1.00 90.25 192 ARG A C 1
ATOM 1538 O O . ARG A 1 192 ? -5.575 4.536 22.616 1.00 90.25 192 ARG A O 1
ATOM 1545 N N . GLU A 1 193 ? -4.642 2.924 21.362 1.00 89.50 193 GLU A N 1
ATOM 1546 C CA . GLU A 1 193 ? -3.987 2.214 22.476 1.00 89.50 193 GLU A CA 1
ATOM 1547 C C . GLU A 1 193 ? -2.813 3.002 23.080 1.00 89.50 193 GLU A C 1
ATOM 1549 O O . GLU A 1 193 ? -2.505 2.850 24.258 1.00 89.50 193 GLU A O 1
ATOM 1554 N N . PHE A 1 194 ? -2.191 3.895 22.303 1.00 86.81 194 PHE A N 1
ATOM 1555 C CA . PHE A 1 194 ? -1.057 4.722 22.735 1.00 86.81 194 PHE A CA 1
ATOM 1556 C C . PHE A 1 194 ? -1.460 6.139 23.158 1.00 86.81 194 PHE A C 1
ATOM 1558 O O . PHE A 1 194 ? -0.607 6.907 23.610 1.00 86.81 194 PHE A O 1
ATOM 1565 N N . THR A 1 195 ? -2.725 6.535 22.982 1.00 83.38 195 THR A N 1
ATOM 1566 C CA . THR A 1 195 ? -3.166 7.889 23.333 1.00 83.38 195 THR A CA 1
ATOM 1567 C C . THR A 1 195 ? -3.413 8.019 24.829 1.00 83.38 195 THR A C 1
ATOM 1569 O O . THR A 1 195 ? -4.386 7.475 25.348 1.00 83.38 195 THR A O 1
ATOM 1572 N N . THR A 1 196 ? -2.578 8.802 25.510 1.00 79.75 196 THR A N 1
ATOM 1573 C CA . THR A 1 196 ? -2.862 9.295 26.861 1.00 79.75 196 THR A CA 1
ATOM 1574 C C . THR A 1 196 ? -3.623 10.624 26.782 1.00 79.75 196 THR A C 1
ATOM 1576 O O . THR A 1 196 ? -3.365 11.419 25.872 1.00 79.75 196 THR A O 1
ATOM 1579 N N . PRO A 1 197 ? -4.579 10.902 27.687 1.00 77.00 197 PRO A N 1
ATOM 1580 C CA . PRO A 1 197 ? -5.277 12.184 27.704 1.00 77.00 197 PRO A CA 1
ATOM 1581 C C . PRO A 1 197 ? -4.288 13.330 27.948 1.00 77.00 197 PRO A C 1
ATOM 1583 O O . PRO A 1 197 ? -3.638 13.387 28.990 1.00 77.00 197 PRO A O 1
ATOM 1586 N N . ILE A 1 198 ? -4.175 14.249 26.988 1.00 79.38 198 ILE A N 1
ATOM 1587 C CA . ILE A 1 198 ? -3.378 15.473 27.126 1.00 79.38 198 ILE A CA 1
ATOM 1588 C C . ILE A 1 198 ? -4.343 16.626 27.396 1.00 79.38 198 ILE A C 1
ATOM 1590 O O . ILE A 1 198 ? -5.314 16.816 26.660 1.00 79.38 198 ILE A O 1
ATOM 1594 N N . VAL A 1 199 ? -4.078 17.405 28.447 1.00 77.19 199 VAL A N 1
ATOM 1595 C CA . VAL A 1 199 ? -4.913 18.551 28.835 1.00 77.19 199 VAL A CA 1
ATOM 1596 C C . VAL A 1 199 ? -5.056 19.518 27.653 1.00 77.19 199 VAL A C 1
ATOM 1598 O O . VAL A 1 199 ? -4.064 19.984 27.098 1.00 77.19 199 VAL A O 1
ATOM 1601 N N . GLY A 1 200 ? -6.299 19.808 27.258 1.00 79.25 200 GLY A N 1
ATOM 1602 C CA . GLY A 1 200 ? -6.620 20.743 26.173 1.00 79.25 200 GLY A CA 1
ATOM 1603 C C . GLY A 1 200 ? -6.634 20.157 24.754 1.00 79.25 200 GLY A C 1
ATOM 1604 O O . GLY A 1 200 ? -6.948 20.890 23.818 1.00 79.25 200 GLY A O 1
ATOM 1605 N N . VAL A 1 201 ? -6.351 18.860 24.562 1.00 84.25 201 VAL A N 1
ATOM 1606 C CA . VAL A 1 201 ? -6.384 18.208 23.237 1.00 84.25 201 VAL A CA 1
ATOM 1607 C C . VAL A 1 201 ? -7.418 17.083 23.213 1.00 84.25 201 VAL A C 1
ATOM 1609 O O . VAL A 1 201 ? -7.401 16.188 24.052 1.00 84.25 201 VAL A O 1
ATOM 1612 N N . SER A 1 202 ? -8.319 17.100 22.225 1.00 87.25 202 SER A N 1
ATOM 1613 C CA . SER A 1 202 ? -9.311 16.028 22.069 1.00 87.25 202 SER A CA 1
ATOM 1614 C C . SER A 1 202 ? -8.657 14.696 21.675 1.00 87.25 202 SER A C 1
ATOM 1616 O O . SER A 1 202 ? -7.703 14.656 20.893 1.00 87.25 202 SER A O 1
ATOM 1618 N N . GLN A 1 203 ? -9.216 13.582 22.155 1.00 85.12 203 GLN A N 1
ATOM 1619 C CA . GLN A 1 203 ? -8.712 12.239 21.844 1.00 85.12 203 GLN A CA 1
ATOM 1620 C C . GLN A 1 203 ? -8.707 11.953 20.333 1.00 85.12 203 GLN A C 1
ATOM 1622 O O . GLN A 1 203 ? -7.762 11.365 19.814 1.00 85.12 203 GLN A O 1
ATOM 1627 N N . HIS A 1 204 ? -9.713 12.429 19.596 1.00 85.50 204 HIS A N 1
ATOM 1628 C CA . HIS A 1 204 ? -9.776 12.275 18.140 1.00 85.50 204 HIS A CA 1
ATOM 1629 C C . HIS A 1 204 ? -8.619 12.974 17.419 1.00 85.50 204 HIS A C 1
ATOM 1631 O O . HIS A 1 204 ? -8.074 12.426 16.460 1.00 85.50 204 HIS A O 1
ATOM 1637 N N . VAL A 1 205 ? -8.202 14.152 17.900 1.00 87.31 205 VAL A N 1
ATOM 1638 C CA . VAL A 1 205 ? -7.030 14.849 17.357 1.00 87.31 205 VAL A CA 1
ATOM 1639 C C . VAL A 1 205 ? -5.775 14.014 17.594 1.00 87.31 205 VAL A C 1
ATOM 1641 O O . VAL A 1 205 ? -5.029 13.790 16.643 1.00 87.31 205 VAL A O 1
ATOM 1644 N N . LEU A 1 206 ? -5.585 13.467 18.800 1.00 89.38 206 LEU A N 1
ATOM 1645 C CA . LEU A 1 206 ? -4.436 12.606 19.107 1.00 89.38 206 LEU A CA 1
ATOM 1646 C C . LEU A 1 206 ? -4.383 11.367 18.204 1.00 89.38 206 LEU A C 1
ATOM 1648 O O . LEU A 1 206 ? -3.333 11.080 17.632 1.00 89.38 206 LEU A O 1
ATOM 1652 N N . ILE A 1 207 ? -5.515 10.691 17.985 1.00 90.88 207 ILE A N 1
ATOM 1653 C CA . ILE A 1 207 ? -5.582 9.523 17.090 1.00 90.88 207 ILE A CA 1
ATOM 1654 C C . ILE A 1 207 ? -5.230 9.907 15.641 1.00 90.88 207 ILE A C 1
ATOM 1656 O O . ILE A 1 207 ? -4.588 9.141 14.924 1.00 90.88 207 ILE A O 1
ATOM 1660 N N . SER A 1 208 ? -5.610 11.108 15.196 1.00 89.75 208 SER A N 1
ATOM 1661 C CA . SER A 1 208 ? -5.359 11.574 13.824 1.00 89.75 208 SER A CA 1
ATOM 1662 C C . SER A 1 208 ? -3.910 12.003 13.553 1.00 89.75 208 SER A C 1
ATOM 1664 O O . SER A 1 208 ? -3.491 12.049 12.390 1.00 89.75 208 SER A O 1
ATOM 1666 N N . LEU A 1 209 ? -3.130 12.324 14.593 1.00 91.75 209 LEU A N 1
ATOM 1667 C CA . LEU A 1 209 ? -1.795 12.913 14.446 1.00 91.75 209 LEU A CA 1
ATOM 1668 C C . LEU A 1 209 ? -0.805 11.992 13.715 1.00 91.75 209 LEU A C 1
ATOM 1670 O O . LEU A 1 209 ? -0.198 12.466 12.755 1.00 91.75 209 LEU A O 1
ATOM 1674 N N . PRO A 1 210 ? -0.651 10.697 14.056 1.00 92.75 210 PRO A N 1
ATOM 1675 C CA . PRO A 1 210 ? 0.264 9.811 13.330 1.00 92.75 210 PRO A CA 1
ATOM 1676 C C . PRO A 1 210 ? -0.107 9.629 11.851 1.00 92.75 210 PRO A C 1
ATOM 1678 O O . PRO A 1 210 ? 0.777 9.581 10.992 1.00 92.75 210 PRO A O 1
ATOM 1681 N N . LEU A 1 211 ? -1.406 9.585 11.528 1.00 89.88 211 LEU A N 1
ATOM 1682 C CA . LEU A 1 211 ? -1.890 9.514 10.144 1.00 89.88 211 LEU A CA 1
ATOM 1683 C C . LEU A 1 211 ? -1.575 10.810 9.381 1.00 89.88 211 LEU A C 1
ATOM 1685 O O . LEU A 1 211 ? -1.104 10.777 8.241 1.00 89.88 211 LEU A O 1
ATOM 1689 N N . SER A 1 212 ? -1.793 11.953 10.029 1.00 90.19 212 SER A N 1
ATOM 1690 C CA . SER A 1 212 ? -1.501 13.275 9.469 1.00 90.19 212 SER A CA 1
ATOM 1691 C C . SER A 1 212 ? 0.000 13.481 9.272 1.00 90.19 212 SER A C 1
ATOM 1693 O O . SER A 1 212 ? 0.420 13.953 8.218 1.00 90.19 212 SER A O 1
ATOM 1695 N N . ALA A 1 213 ? 0.822 13.058 10.235 1.00 92.38 213 ALA A N 1
ATOM 1696 C CA . ALA A 1 213 ? 2.278 13.099 10.158 1.00 92.38 213 ALA A CA 1
ATOM 1697 C C . ALA A 1 213 ? 2.809 12.222 9.018 1.00 92.38 213 ALA A C 1
ATOM 1699 O O . ALA A 1 213 ? 3.703 12.646 8.286 1.00 92.38 213 ALA A O 1
ATOM 1700 N N . PHE A 1 214 ? 2.221 11.039 8.802 1.00 91.31 214 PHE A N 1
ATOM 1701 C CA . PHE A 1 214 ? 2.539 10.206 7.644 1.00 91.31 214 PHE A CA 1
ATOM 1702 C C . PHE A 1 214 ? 2.232 10.946 6.330 1.00 91.31 214 PHE A C 1
ATOM 1704 O O . PHE A 1 214 ? 3.095 11.059 5.461 1.00 91.31 214 PHE A O 1
ATOM 1711 N N . MET A 1 215 ? 1.029 11.509 6.179 1.00 86.19 215 MET A N 1
ATOM 1712 C CA . MET A 1 215 ? 0.652 12.254 4.967 1.00 86.19 215 MET A CA 1
ATOM 1713 C C . MET A 1 215 ? 1.536 13.489 4.741 1.00 86.19 215 MET A C 1
ATOM 1715 O O . MET A 1 215 ? 1.955 13.749 3.610 1.00 86.19 215 MET A O 1
ATOM 1719 N N . LEU A 1 216 ? 1.873 14.216 5.809 1.00 86.88 216 LEU A N 1
ATOM 1720 C CA . LEU A 1 216 ? 2.790 15.351 5.765 1.00 86.88 216 LEU A CA 1
ATOM 1721 C C . LEU A 1 216 ? 4.197 14.909 5.343 1.00 86.88 216 LEU A C 1
ATOM 1723 O O . LEU A 1 216 ? 4.797 15.534 4.471 1.00 86.88 216 LEU A O 1
ATOM 1727 N N . GLY A 1 217 ? 4.698 13.800 5.891 1.00 90.94 217 GLY A N 1
ATOM 1728 C CA . GLY A 1 217 ? 5.975 13.201 5.503 1.00 90.94 217 GLY A CA 1
ATOM 1729 C C . GLY A 1 217 ? 6.023 12.853 4.015 1.00 90.94 217 GLY A C 1
ATOM 1730 O O . GLY A 1 217 ? 6.998 13.186 3.336 1.00 90.94 217 GLY A O 1
ATOM 1731 N N . VAL A 1 218 ? 4.947 12.270 3.471 1.00 87.12 218 VAL A N 1
ATOM 1732 C CA . VAL A 1 218 ? 4.824 12.017 2.026 1.00 87.12 218 VAL A CA 1
ATOM 1733 C C . VAL A 1 218 ? 4.865 13.332 1.244 1.00 87.12 218 VAL A C 1
ATOM 1735 O O . VAL A 1 218 ? 5.665 13.462 0.315 1.00 87.12 218 VAL A O 1
ATOM 1738 N N . ALA A 1 219 ? 4.048 14.318 1.626 1.00 83.44 219 ALA A N 1
ATOM 1739 C CA . ALA A 1 219 ? 3.937 15.602 0.932 1.00 83.44 219 ALA A CA 1
ATOM 1740 C C . ALA A 1 219 ? 5.262 16.380 0.903 1.00 83.44 219 ALA A C 1
ATOM 1742 O O . ALA A 1 219 ? 5.634 16.920 -0.140 1.00 83.44 219 ALA A O 1
ATOM 1743 N N . LEU A 1 220 ? 5.998 16.396 2.018 1.00 88.12 220 LEU A N 1
ATOM 1744 C CA . LEU A 1 220 ? 7.297 17.057 2.122 1.00 88.12 220 LEU A CA 1
ATOM 1745 C C . LEU A 1 220 ? 8.385 16.312 1.348 1.00 88.12 220 LEU A C 1
ATOM 1747 O O . LEU A 1 220 ? 9.244 16.950 0.752 1.00 88.12 220 LEU A O 1
ATOM 1751 N N . THR A 1 221 ? 8.346 14.979 1.306 1.00 89.12 221 THR A N 1
ATOM 1752 C CA . THR A 1 221 ? 9.385 14.167 0.648 1.00 89.12 221 THR A CA 1
ATOM 1753 C C . THR A 1 221 ? 9.229 14.139 -0.875 1.00 89.12 221 THR A C 1
ATOM 1755 O O . THR A 1 221 ? 10.218 14.150 -1.612 1.00 89.12 221 THR A O 1
ATOM 1758 N N . MET A 1 222 ? 7.994 14.113 -1.382 1.00 84.88 222 MET A N 1
ATOM 1759 C CA . MET A 1 222 ? 7.696 13.844 -2.793 1.00 84.88 222 MET A CA 1
ATOM 1760 C C . MET A 1 222 ? 8.338 14.826 -3.804 1.00 84.88 222 MET A C 1
ATOM 1762 O O . MET A 1 222 ? 8.838 14.350 -4.831 1.00 84.88 222 MET A O 1
ATOM 1766 N N . PRO A 1 223 ? 8.424 16.152 -3.549 1.00 81.12 223 PRO A N 1
ATOM 1767 C CA . PRO A 1 223 ? 9.131 17.093 -4.427 1.00 81.12 223 PRO A CA 1
ATOM 1768 C C . PRO A 1 223 ? 10.631 16.800 -4.570 1.00 81.12 223 PRO A C 1
ATOM 1770 O O . PRO A 1 223 ? 11.208 17.024 -5.636 1.00 81.12 223 PRO A O 1
ATOM 1773 N N . PHE A 1 224 ? 11.265 16.276 -3.517 1.00 87.38 224 PHE A N 1
ATOM 1774 C CA . PHE A 1 224 ? 12.694 15.949 -3.502 1.00 87.38 224 PHE A CA 1
ATOM 1775 C C . PHE A 1 224 ? 12.973 14.536 -4.021 1.00 87.38 224 PHE A C 1
ATOM 1777 O O . PHE A 1 224 ? 14.009 14.302 -4.648 1.00 87.38 224 PHE A O 1
ATOM 1784 N N . ALA A 1 225 ? 12.031 13.611 -3.818 1.00 84.44 225 ALA A N 1
ATOM 1785 C CA . ALA A 1 225 ? 12.160 12.217 -4.219 1.00 84.44 225 ALA A CA 1
ATOM 1786 C C . ALA A 1 225 ? 12.414 12.065 -5.726 1.00 84.44 225 ALA A C 1
ATOM 1788 O O . ALA A 1 225 ? 13.307 11.317 -6.113 1.00 84.44 225 ALA A O 1
ATOM 1789 N N . GLY A 1 226 ? 11.700 12.803 -6.584 1.00 80.94 226 GLY A N 1
ATOM 1790 C CA . GLY A 1 226 ? 11.841 12.702 -8.046 1.00 80.94 226 GLY A CA 1
ATOM 1791 C C . GLY A 1 226 ? 13.270 12.969 -8.551 1.00 80.94 226 GLY A C 1
ATOM 1792 O O . GLY A 1 226 ? 13.895 12.065 -9.112 1.00 80.94 226 GLY A O 1
ATOM 1793 N N . PRO A 1 227 ? 13.836 14.170 -8.323 1.00 82.06 227 PRO A N 1
ATOM 1794 C CA . PRO A 1 227 ? 15.213 14.478 -8.715 1.00 82.06 227 PRO A CA 1
ATOM 1795 C C . PRO A 1 227 ? 16.254 13.586 -8.037 1.00 82.06 227 PRO A C 1
ATOM 1797 O O . PRO A 1 227 ? 17.293 13.284 -8.623 1.00 82.06 227 PRO A O 1
ATOM 1800 N N . TRP A 1 228 ? 15.999 13.152 -6.801 1.00 85.94 228 TRP A N 1
ATOM 1801 C CA . TRP A 1 228 ? 16.885 12.216 -6.122 1.00 85.94 228 TRP A CA 1
ATOM 1802 C C . TRP A 1 228 ? 16.899 10.848 -6.818 1.00 85.94 228 TRP A C 1
ATOM 1804 O O . TRP A 1 228 ? 17.981 10.335 -7.109 1.00 85.94 228 TRP A O 1
ATOM 1814 N N . CYS A 1 229 ? 15.731 10.324 -7.208 1.00 87.75 229 CYS A N 1
ATOM 1815 C CA . CYS A 1 229 ? 15.594 9.089 -7.987 1.00 87.75 229 CYS A CA 1
ATOM 1816 C C . CYS A 1 229 ? 16.341 9.156 -9.325 1.00 87.75 229 CYS A C 1
ATOM 1818 O O . CYS A 1 229 ? 17.007 8.192 -9.702 1.00 87.75 229 CYS A O 1
ATOM 1820 N N . GLU A 1 230 ? 16.279 10.294 -10.026 1.00 85.00 230 GLU A N 1
ATOM 1821 C CA . GLU A 1 230 ? 17.030 10.508 -11.272 1.00 85.00 230 GLU A CA 1
ATOM 1822 C C . GLU A 1 230 ? 18.553 10.445 -11.051 1.00 85.00 230 GLU A C 1
ATOM 1824 O O . GLU A 1 230 ? 19.279 9.937 -11.905 1.00 85.00 230 GLU A O 1
ATOM 1829 N N . ARG A 1 231 ? 19.051 10.928 -9.901 1.00 84.81 231 ARG A N 1
ATOM 1830 C CA . ARG A 1 231 ? 20.489 10.944 -9.573 1.00 84.81 231 ARG A CA 1
ATOM 1831 C C . ARG A 1 231 ? 21.030 9.573 -9.178 1.00 84.81 231 ARG A C 1
ATOM 1833 O O . ARG A 1 231 ? 22.099 9.186 -9.648 1.00 84.81 231 ARG A O 1
ATOM 1840 N N . ILE A 1 232 ? 20.334 8.863 -8.289 1.00 87.94 232 ILE A N 1
ATOM 1841 C CA . ILE A 1 232 ? 20.799 7.565 -7.762 1.00 87.94 232 ILE A CA 1
ATOM 1842 C C . ILE A 1 232 ? 20.396 6.384 -8.655 1.00 87.94 232 ILE A C 1
ATOM 1844 O O . ILE A 1 232 ? 20.954 5.291 -8.537 1.00 87.94 232 ILE A O 1
ATOM 1848 N N . GLY A 1 233 ? 19.453 6.616 -9.569 1.00 88.88 233 GLY A N 1
ATOM 1849 C CA . GLY A 1 233 ? 18.843 5.614 -10.426 1.00 88.88 233 GLY A CA 1
ATOM 1850 C C . GLY A 1 233 ? 17.621 4.964 -9.775 1.00 88.88 233 GLY A C 1
ATOM 1851 O O . GLY A 1 233 ? 17.627 4.589 -8.602 1.00 88.88 233 GLY A O 1
ATOM 1852 N N . TYR A 1 234 ? 16.582 4.753 -10.581 1.00 89.62 234 TYR A N 1
ATOM 1853 C CA . TYR A 1 234 ? 15.273 4.285 -10.124 1.00 89.62 234 TYR A CA 1
ATOM 1854 C C . TYR A 1 234 ? 15.277 2.929 -9.405 1.00 89.62 234 TYR A C 1
ATOM 1856 O O . TYR A 1 234 ? 14.525 2.757 -8.454 1.00 89.62 234 TYR A O 1
ATOM 1864 N N . ARG A 1 235 ? 16.136 1.975 -9.798 1.00 91.94 235 ARG A N 1
ATOM 1865 C CA . ARG A 1 235 ? 16.266 0.690 -9.082 1.00 91.94 235 ARG A CA 1
ATOM 1866 C C . ARG A 1 235 ? 16.720 0.900 -7.639 1.00 91.94 235 ARG A C 1
ATOM 1868 O O . ARG A 1 235 ? 16.118 0.351 -6.727 1.00 91.94 235 ARG A O 1
ATOM 1875 N N . LYS A 1 236 ? 17.800 1.664 -7.441 1.00 93.75 236 LYS A N 1
ATOM 1876 C CA . LYS A 1 236 ? 18.357 1.903 -6.103 1.00 93.75 236 LYS A CA 1
ATOM 1877 C C . LYS A 1 236 ? 17.370 2.686 -5.251 1.00 93.75 236 LYS A C 1
ATOM 1879 O O . LYS A 1 236 ? 17.159 2.307 -4.110 1.00 93.75 236 LYS A O 1
ATOM 1884 N N . ALA A 1 237 ? 16.728 3.695 -5.840 1.00 94.69 237 ALA A N 1
ATOM 1885 C CA . ALA A 1 237 ? 15.701 4.485 -5.176 1.00 94.69 237 ALA A CA 1
ATOM 1886 C C . ALA A 1 237 ? 14.506 3.636 -4.721 1.00 94.69 237 ALA A C 1
ATOM 1888 O O . ALA A 1 237 ? 14.097 3.734 -3.569 1.00 94.69 237 ALA A O 1
ATOM 1889 N N . PHE A 1 238 ? 13.987 2.762 -5.591 1.00 95.06 238 PHE A N 1
ATOM 1890 C CA . PHE A 1 238 ? 12.892 1.859 -5.236 1.00 95.06 238 PHE A CA 1
ATOM 1891 C C . PHE A 1 238 ? 13.281 0.976 -4.050 1.00 95.06 238 PHE A C 1
ATOM 1893 O O . PHE A 1 238 ? 12.561 0.937 -3.059 1.00 95.06 238 PHE A O 1
ATOM 1900 N N . VAL A 1 239 ? 14.434 0.303 -4.138 1.00 96.81 239 VAL A N 1
ATOM 1901 C CA . VAL A 1 239 ? 14.919 -0.604 -3.088 1.00 96.81 239 VAL A CA 1
ATOM 1902 C C . VAL A 1 239 ? 15.127 0.152 -1.777 1.00 96.81 239 VAL A C 1
ATOM 1904 O O . VAL A 1 239 ? 14.619 -0.286 -0.755 1.00 96.81 239 VAL A O 1
ATOM 1907 N N . SER A 1 240 ? 15.786 1.316 -1.796 1.00 97.06 240 SER A N 1
ATOM 1908 C CA . SER A 1 240 ? 15.991 2.114 -0.581 1.00 97.06 240 SER A CA 1
ATOM 1909 C C . SER A 1 240 ? 14.679 2.596 0.034 1.00 97.06 240 SER A C 1
ATOM 1911 O O . SER A 1 240 ? 14.539 2.563 1.250 1.00 97.06 240 SER A O 1
ATOM 1913 N N . GLY A 1 241 ? 13.713 3.018 -0.790 1.00 97.56 241 GLY A N 1
ATOM 1914 C CA . GLY A 1 241 ? 12.398 3.442 -0.308 1.00 97.56 241 GLY A CA 1
ATOM 1915 C C . GLY A 1 241 ? 11.621 2.285 0.312 1.00 97.56 241 GLY A C 1
ATOM 1916 O O . GLY A 1 241 ? 11.093 2.420 1.410 1.00 97.56 241 GLY A O 1
ATOM 1917 N N . ALA A 1 242 ? 11.626 1.126 -0.351 1.00 97.94 242 ALA A N 1
ATOM 1918 C CA . ALA A 1 242 ? 10.953 -0.071 0.134 1.00 97.94 242 ALA A CA 1
ATOM 1919 C C . ALA A 1 242 ? 11.565 -0.607 1.439 1.00 97.94 242 ALA A C 1
ATOM 1921 O O . ALA A 1 242 ? 10.836 -0.942 2.369 1.00 97.94 242 ALA A O 1
ATOM 1922 N N . THR A 1 243 ? 12.896 -0.623 1.549 1.00 98.25 243 THR A N 1
ATOM 1923 C CA . THR A 1 243 ? 13.596 -1.006 2.784 1.00 98.25 243 THR A CA 1
ATOM 1924 C C . THR A 1 243 ? 13.346 -0.009 3.917 1.00 98.25 243 THR A C 1
ATOM 1926 O O . THR A 1 243 ? 13.120 -0.428 5.048 1.00 98.25 243 THR A O 1
ATOM 1929 N N . LEU A 1 244 ? 13.328 1.297 3.631 1.00 98.31 244 LEU A N 1
ATOM 1930 C CA . LEU A 1 244 ? 13.040 2.319 4.640 1.00 98.31 244 LEU A CA 1
ATOM 1931 C C . LEU A 1 244 ? 11.596 2.224 5.154 1.00 98.31 244 LEU A C 1
ATOM 1933 O O . LEU A 1 244 ? 11.364 2.291 6.356 1.00 98.31 244 LEU A O 1
ATOM 1937 N N . ALA A 1 245 ? 10.633 2.001 4.259 1.00 98.06 245 ALA A N 1
ATOM 1938 C CA . ALA A 1 245 ? 9.243 1.760 4.638 1.00 98.06 245 ALA A CA 1
ATOM 1939 C C . ALA A 1 245 ? 9.075 0.462 5.440 1.00 98.06 245 ALA A C 1
ATOM 1941 O O . ALA A 1 245 ? 8.396 0.460 6.462 1.00 98.06 245 ALA A O 1
ATOM 1942 N N . SER A 1 246 ? 9.778 -0.610 5.060 1.00 98.50 246 SER A N 1
ATOM 1943 C CA . SER A 1 246 ? 9.839 -1.839 5.856 1.00 98.50 246 SER A CA 1
ATOM 1944 C C . SER A 1 246 ? 10.360 -1.579 7.272 1.00 98.50 246 SER A C 1
ATOM 1946 O O . SER A 1 246 ? 9.785 -2.097 8.224 1.00 98.50 246 SER A O 1
ATOM 1948 N N . ALA A 1 247 ? 11.415 -0.774 7.433 1.00 98.38 247 ALA A N 1
ATOM 1949 C CA . ALA A 1 247 ? 11.923 -0.396 8.751 1.00 98.38 247 ALA A CA 1
ATOM 1950 C C . ALA A 1 247 ? 10.897 0.439 9.538 1.00 98.38 247 ALA A C 1
ATOM 1952 O O . ALA A 1 247 ? 10.682 0.186 10.719 1.00 98.38 247 ALA A O 1
ATOM 1953 N N . GLY A 1 248 ? 10.206 1.372 8.875 1.00 98.31 248 GLY A N 1
ATOM 1954 C CA . GLY A 1 248 ? 9.107 2.140 9.467 1.00 98.31 248 GLY A CA 1
ATOM 1955 C C . GLY A 1 248 ? 7.942 1.266 9.946 1.00 98.31 248 GLY A C 1
ATOM 1956 O O . GLY A 1 248 ? 7.401 1.502 11.024 1.00 98.31 248 GLY A O 1
ATOM 1957 N N . LEU A 1 249 ?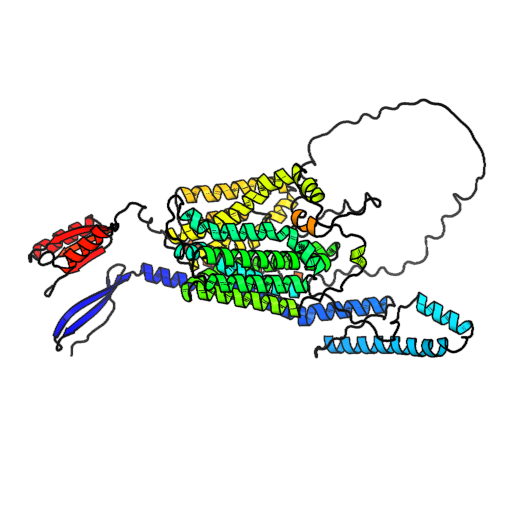 7.573 0.226 9.190 1.00 98.12 249 LEU A N 1
ATOM 1958 C CA . LEU A 1 249 ? 6.552 -0.749 9.592 1.00 98.12 249 LEU A CA 1
ATOM 1959 C C . LEU A 1 249 ? 6.991 -1.579 10.804 1.00 98.12 249 LEU A C 1
ATOM 1961 O O . LEU A 1 249 ? 6.211 -1.695 11.745 1.00 98.12 249 LEU A O 1
ATOM 1965 N N . ILE A 1 250 ? 8.235 -2.079 10.825 1.00 98.38 250 ILE A N 1
ATOM 1966 C CA . ILE A 1 250 ? 8.798 -2.789 11.990 1.00 98.38 250 ILE A CA 1
ATOM 1967 C C . ILE A 1 250 ? 8.749 -1.890 13.221 1.00 98.38 250 ILE A C 1
ATOM 1969 O O . ILE A 1 250 ? 8.185 -2.284 14.237 1.00 98.38 250 ILE A O 1
ATOM 1973 N N . GLY A 1 2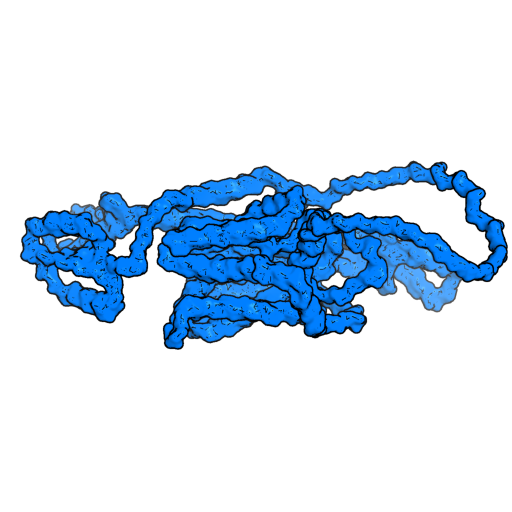51 ? 9.281 -0.671 13.100 1.00 97.38 251 GLY A N 1
ATOM 1974 C CA . GLY A 1 251 ? 9.315 0.306 14.182 1.00 97.38 251 GLY A CA 1
ATOM 1975 C C . GLY A 1 251 ? 7.928 0.668 14.705 1.00 97.38 251 GLY A C 1
ATOM 1976 O O . GLY A 1 251 ? 7.735 0.794 15.905 1.00 97.38 251 GLY A O 1
ATOM 1977 N N . THR A 1 252 ? 6.922 0.733 13.828 1.00 97.06 252 THR A N 1
ATOM 1978 C CA . THR A 1 252 ? 5.533 0.961 14.260 1.00 97.06 252 THR A CA 1
ATOM 1979 C C . THR A 1 252 ? 4.989 -0.206 15.085 1.00 97.06 252 THR A C 1
ATOM 1981 O O . THR A 1 252 ? 4.286 0.024 16.065 1.00 97.06 252 THR A O 1
ATOM 1984 N N . GLY A 1 253 ? 5.300 -1.447 14.701 1.00 95.81 253 GLY A N 1
ATOM 1985 C CA . GLY A 1 253 ? 4.841 -2.639 15.416 1.00 95.81 253 GLY A CA 1
ATOM 1986 C C . GLY A 1 253 ? 5.444 -2.789 16.816 1.00 95.81 253 GLY A C 1
ATOM 1987 O O . GLY A 1 253 ? 4.777 -3.325 17.696 1.00 95.81 253 GLY A O 1
ATOM 1988 N N . ILE A 1 254 ? 6.672 -2.298 17.026 1.00 96.31 254 ILE A N 1
ATOM 1989 C CA . ILE A 1 254 ? 7.376 -2.319 18.325 1.00 96.31 254 ILE A CA 1
ATOM 1990 C C . ILE A 1 254 ? 7.348 -0.975 19.060 1.00 96.31 254 ILE A C 1
ATOM 1992 O O . ILE A 1 254 ? 8.069 -0.811 20.044 1.00 96.31 254 ILE A O 1
ATOM 1996 N N . ALA A 1 255 ? 6.575 -0.006 18.565 1.00 95.31 255 ALA A N 1
ATOM 1997 C CA . ALA A 1 255 ? 6.536 1.331 19.136 1.00 95.31 255 ALA A CA 1
ATOM 1998 C C . ALA A 1 255 ? 6.142 1.255 20.616 1.00 95.31 255 ALA A C 1
ATOM 2000 O O . ALA A 1 255 ? 5.147 0.626 20.968 1.00 95.31 255 ALA A O 1
ATOM 2001 N N . SER A 1 256 ? 6.926 1.901 21.479 1.00 89.81 256 SER A N 1
ATOM 2002 C CA . SER A 1 256 ? 6.710 1.874 22.935 1.00 89.81 256 SER A CA 1
ATOM 2003 C C . SER A 1 256 ? 5.947 3.094 23.454 1.00 89.81 256 SER A C 1
ATOM 2005 O O . SER A 1 256 ? 5.542 3.133 24.614 1.00 89.81 256 SER A O 1
ATOM 2007 N N . GLY A 1 257 ? 5.718 4.094 22.599 1.00 91.94 257 GLY A N 1
ATOM 2008 C CA . GLY A 1 257 ? 5.014 5.315 22.968 1.00 91.94 257 GLY A CA 1
ATOM 2009 C C . GLY A 1 257 ? 4.470 6.093 21.774 1.00 91.94 257 GLY A C 1
ATOM 2010 O O . GLY A 1 257 ? 4.832 5.863 20.621 1.00 91.94 257 GLY A O 1
ATOM 2011 N N . PHE A 1 258 ? 3.609 7.066 22.070 1.00 91.94 258 PHE A N 1
ATOM 2012 C CA . PHE A 1 258 ? 2.905 7.869 21.068 1.00 91.94 258 PHE A CA 1
ATOM 2013 C C . PHE A 1 258 ? 3.842 8.644 20.124 1.00 91.94 258 PHE A C 1
ATOM 2015 O O . PHE A 1 258 ? 3.665 8.625 18.907 1.00 91.94 258 PHE A O 1
ATOM 2022 N N . TYR A 1 259 ? 4.873 9.303 20.661 1.00 92.81 259 TYR A N 1
ATOM 2023 C CA . TYR A 1 259 ? 5.828 10.066 19.846 1.00 92.81 259 TYR A CA 1
ATOM 2024 C C . TYR A 1 259 ? 6.746 9.167 19.012 1.00 92.81 259 TYR A C 1
ATOM 2026 O O . TYR A 1 259 ? 7.071 9.506 17.874 1.00 92.81 259 TYR A O 1
ATOM 2034 N N . ASP A 1 260 ? 7.116 8.007 19.555 1.00 94.69 260 ASP A N 1
ATOM 2035 C CA . ASP A 1 260 ? 7.896 6.989 18.850 1.00 94.69 260 ASP A CA 1
ATOM 2036 C C . ASP A 1 260 ? 7.107 6.451 17.644 1.00 94.69 260 ASP A C 1
ATOM 2038 O O . ASP A 1 260 ? 7.595 6.436 16.513 1.00 94.69 260 ASP A O 1
ATOM 2042 N N . LEU A 1 261 ? 5.817 6.158 17.839 1.00 95.25 261 LEU A N 1
ATOM 2043 C CA . LEU A 1 261 ? 4.899 5.774 16.768 1.00 95.25 261 LEU A CA 1
ATOM 2044 C C . LEU A 1 261 ? 4.830 6.829 15.644 1.00 95.25 261 LEU A C 1
ATOM 2046 O O . LEU A 1 261 ? 4.871 6.481 14.459 1.00 95.25 261 LEU A O 1
ATOM 2050 N N . ILE A 1 262 ? 4.754 8.121 15.990 1.00 96.19 262 ILE A N 1
ATOM 2051 C CA . ILE A 1 262 ? 4.775 9.217 15.006 1.00 96.19 262 ILE A CA 1
ATOM 2052 C C . ILE A 1 262 ? 6.088 9.201 14.213 1.00 96.19 262 ILE A C 1
ATOM 2054 O O . ILE A 1 262 ? 6.058 9.292 12.983 1.00 96.19 262 ILE A O 1
ATOM 2058 N N . ALA A 1 263 ? 7.231 9.055 14.887 1.00 97.38 263 ALA A N 1
ATOM 2059 C CA . ALA A 1 263 ? 8.541 9.030 14.242 1.00 97.38 263 ALA A CA 1
ATOM 2060 C C . ALA A 1 263 ? 8.660 7.868 13.240 1.00 97.38 263 ALA A C 1
ATOM 2062 O O . ALA A 1 263 ? 9.043 8.080 12.083 1.00 97.38 263 ALA A O 1
ATOM 2063 N N . TRP A 1 264 ? 8.243 6.659 13.628 1.00 97.69 264 TRP A N 1
ATOM 2064 C CA . TRP A 1 264 ? 8.229 5.499 12.733 1.00 97.69 264 TRP A CA 1
ATOM 2065 C C . TRP A 1 264 ? 7.260 5.659 11.564 1.00 97.69 264 TRP A C 1
ATOM 2067 O O . TRP A 1 264 ? 7.560 5.237 10.440 1.00 97.69 264 TRP A O 1
ATOM 2077 N N . ARG A 1 265 ? 6.132 6.345 11.775 1.00 96.12 265 ARG A N 1
ATOM 2078 C CA . ARG A 1 265 ? 5.200 6.659 10.690 1.00 96.12 265 ARG A CA 1
ATOM 2079 C C . ARG A 1 265 ? 5.763 7.657 9.694 1.00 96.12 265 ARG A C 1
ATOM 2081 O O . ARG A 1 265 ? 5.624 7.432 8.493 1.00 96.12 265 ARG A O 1
ATOM 2088 N N . VAL A 1 266 ? 6.467 8.688 10.152 1.00 97.94 266 VAL A N 1
ATOM 2089 C CA . VAL A 1 266 ? 7.190 9.611 9.264 1.00 97.94 266 VAL A CA 1
ATOM 2090 C C . VAL A 1 266 ? 8.303 8.879 8.505 1.00 97.94 266 VAL A C 1
ATOM 2092 O O . VAL A 1 266 ? 8.433 9.058 7.295 1.00 97.94 266 VAL A O 1
ATOM 2095 N N . CYS A 1 267 ? 9.053 7.996 9.169 1.00 98.06 267 CYS A N 1
ATOM 2096 C CA . CYS A 1 267 ? 10.068 7.155 8.526 1.00 98.06 267 CYS A CA 1
ATOM 2097 C C . CYS A 1 267 ? 9.469 6.327 7.373 1.00 98.06 267 CYS A C 1
ATOM 2099 O O . CYS A 1 267 ? 9.959 6.357 6.239 1.00 98.06 267 CYS A O 1
ATOM 2101 N N . SER A 1 268 ? 8.332 5.677 7.626 1.00 97.38 268 SER A N 1
ATOM 2102 C CA . SER A 1 268 ? 7.609 4.926 6.601 1.00 97.38 268 SER A CA 1
ATOM 2103 C C . SER A 1 268 ? 7.090 5.799 5.464 1.00 97.38 268 SER A C 1
ATOM 2105 O O . SER A 1 268 ? 7.173 5.404 4.304 1.00 97.38 268 SER A O 1
ATOM 2107 N N . ALA A 1 269 ? 6.592 6.998 5.775 1.00 95.94 269 ALA A N 1
ATOM 2108 C CA . ALA A 1 269 ? 6.108 7.954 4.786 1.00 95.94 269 ALA A CA 1
ATOM 2109 C C . ALA A 1 269 ? 7.208 8.390 3.810 1.00 95.94 269 ALA A C 1
ATOM 2111 O O . ALA A 1 269 ? 6.976 8.476 2.601 1.00 95.94 269 ALA A O 1
ATOM 2112 N N . ILE A 1 270 ? 8.420 8.623 4.320 1.00 97.94 270 ILE A N 1
ATOM 2113 C CA . ILE A 1 270 ? 9.593 8.945 3.501 1.00 97.94 270 ILE A CA 1
ATOM 2114 C C . ILE A 1 270 ? 9.907 7.769 2.564 1.00 97.94 270 ILE A C 1
ATOM 2116 O O . ILE A 1 270 ? 10.068 7.966 1.355 1.00 97.94 270 ILE A O 1
ATOM 2120 N N . GLY A 1 271 ? 9.931 6.541 3.096 1.00 97.44 271 GLY A N 1
ATOM 2121 C CA . GLY A 1 271 ? 10.141 5.321 2.312 1.00 97.44 271 GLY A CA 1
ATOM 2122 C C . GLY A 1 271 ? 9.093 5.126 1.211 1.00 97.44 271 GLY A C 1
ATOM 2123 O O . GLY A 1 271 ? 9.446 4.923 0.044 1.00 97.44 271 GLY A O 1
ATOM 2124 N N . TYR A 1 272 ? 7.813 5.289 1.557 1.00 95.88 272 TYR A N 1
ATOM 2125 C CA . TYR A 1 272 ? 6.679 5.246 0.634 1.00 95.88 272 TYR A CA 1
ATOM 2126 C C . TYR A 1 272 ? 6.831 6.269 -0.499 1.00 95.88 272 TYR A C 1
ATOM 2128 O O . TYR A 1 272 ? 6.742 5.911 -1.676 1.00 95.88 272 TYR A O 1
ATOM 2136 N N . ALA A 1 273 ? 7.114 7.536 -0.174 1.00 91.81 273 ALA A N 1
ATOM 2137 C CA . ALA A 1 273 ? 7.237 8.610 -1.160 1.00 91.81 273 ALA A CA 1
ATOM 2138 C C . ALA A 1 273 ? 8.390 8.368 -2.146 1.00 91.81 273 ALA A C 1
ATOM 2140 O O . ALA A 1 273 ? 8.234 8.563 -3.356 1.00 91.81 273 ALA A O 1
ATOM 2141 N N . ILE A 1 274 ? 9.536 7.905 -1.637 1.00 95.38 274 ILE A N 1
ATOM 2142 C CA . ILE A 1 274 ? 10.699 7.527 -2.444 1.00 95.38 274 ILE A CA 1
ATOM 2143 C C . ILE A 1 274 ? 10.352 6.377 -3.390 1.00 95.38 274 ILE A C 1
ATOM 2145 O O . ILE A 1 274 ? 10.597 6.485 -4.594 1.00 95.38 274 ILE A O 1
ATOM 2149 N N . MET A 1 275 ? 9.786 5.286 -2.861 1.00 94.69 275 MET A N 1
ATOM 2150 C CA . MET A 1 275 ? 9.415 4.107 -3.650 1.00 94.69 275 MET A CA 1
ATOM 2151 C C . MET A 1 275 ? 8.448 4.511 -4.764 1.00 94.69 275 MET A C 1
ATOM 2153 O O . MET A 1 275 ? 8.680 4.227 -5.944 1.00 94.69 275 MET A O 1
ATOM 2157 N N . PHE A 1 276 ? 7.394 5.244 -4.404 1.00 90.12 276 PHE A N 1
ATOM 2158 C CA . PHE A 1 276 ? 6.344 5.650 -5.325 1.00 90.12 276 PHE A CA 1
ATOM 2159 C C . PHE A 1 276 ? 6.884 6.541 -6.455 1.00 90.12 276 PHE A C 1
ATOM 2161 O O . PHE A 1 276 ? 6.614 6.281 -7.632 1.00 90.12 276 PHE A O 1
ATOM 2168 N N . ALA A 1 277 ? 7.717 7.537 -6.128 1.00 87.38 277 ALA A N 1
ATOM 2169 C CA . ALA A 1 277 ? 8.388 8.378 -7.120 1.00 87.38 277 ALA A CA 1
ATOM 2170 C C . ALA A 1 277 ? 9.331 7.565 -8.023 1.00 87.38 277 ALA A C 1
ATOM 2172 O O . ALA A 1 277 ? 9.341 7.756 -9.245 1.00 87.38 277 ALA A O 1
ATOM 2173 N N . ALA A 1 278 ? 10.085 6.624 -7.445 1.00 91.25 278 ALA A N 1
ATOM 2174 C CA . ALA A 1 278 ? 11.014 5.780 -8.182 1.00 91.25 278 ALA A CA 1
ATOM 2175 C C . ALA A 1 278 ? 10.294 4.891 -9.202 1.00 91.25 278 ALA A C 1
ATOM 2177 O O . ALA A 1 278 ? 10.717 4.784 -10.356 1.00 91.25 278 ALA A O 1
ATOM 2178 N N . CYS A 1 279 ? 9.181 4.285 -8.792 1.00 88.69 279 CYS A N 1
ATOM 2179 C CA . CYS A 1 279 ? 8.389 3.416 -9.644 1.00 88.69 279 CYS A CA 1
ATOM 2180 C C . CYS A 1 279 ? 7.751 4.186 -10.806 1.00 88.69 279 CYS A C 1
ATOM 2182 O O . CYS A 1 279 ? 7.876 3.785 -11.968 1.00 88.69 279 CYS A O 1
ATOM 2184 N N . GLN A 1 280 ? 7.127 5.334 -10.524 1.00 85.00 280 GLN A N 1
ATOM 2185 C CA . GLN A 1 280 ? 6.549 6.174 -11.573 1.00 85.00 280 GLN A CA 1
ATOM 2186 C C . GLN A 1 280 ? 7.601 6.653 -12.575 1.00 85.00 280 GLN A C 1
ATOM 2188 O O . GLN A 1 280 ? 7.387 6.570 -13.789 1.00 85.00 280 GLN A O 1
ATOM 2193 N N . GLY A 1 281 ? 8.743 7.134 -12.081 1.00 84.75 281 GLY A N 1
ATOM 2194 C CA . GLY A 1 281 ? 9.840 7.585 -12.929 1.00 84.75 281 GLY A CA 1
ATOM 2195 C C . GLY A 1 281 ? 10.385 6.461 -13.810 1.00 84.75 281 GLY A C 1
ATOM 2196 O O . GLY A 1 281 ? 10.544 6.657 -15.017 1.00 84.75 281 GLY A O 1
ATOM 2197 N N . TYR A 1 282 ? 10.538 5.253 -13.258 1.00 86.19 282 TYR A N 1
ATOM 2198 C CA . TYR A 1 282 ? 10.949 4.078 -14.024 1.00 86.19 282 TYR A CA 1
ATOM 2199 C C . TYR A 1 282 ? 9.976 3.753 -15.164 1.00 86.19 282 TYR A C 1
ATOM 2201 O O . TYR A 1 282 ? 10.392 3.575 -16.310 1.00 86.19 282 TYR A O 1
ATOM 2209 N N . VAL A 1 283 ? 8.672 3.695 -14.876 1.00 83.62 283 VAL A N 1
ATOM 2210 C CA . VAL A 1 283 ? 7.638 3.402 -15.884 1.00 83.62 283 VAL A CA 1
ATOM 2211 C C . VAL A 1 283 ? 7.662 4.450 -16.996 1.00 83.62 283 VAL A C 1
ATOM 2213 O O . VAL A 1 283 ? 7.565 4.117 -18.178 1.00 83.62 283 VAL A O 1
ATOM 2216 N N . VAL A 1 284 ? 7.831 5.723 -16.641 1.00 81.62 284 VAL A N 1
ATOM 2217 C CA . VAL A 1 284 ? 7.881 6.832 -17.600 1.00 81.62 284 VAL A CA 1
ATOM 2218 C C . VAL A 1 284 ? 9.138 6.807 -18.466 1.00 81.62 284 VAL A C 1
ATOM 2220 O O . VAL A 1 284 ? 9.035 7.136 -19.652 1.00 81.62 284 VAL A O 1
ATOM 2223 N N . GLU A 1 285 ? 10.286 6.431 -17.900 1.00 80.69 285 GLU A N 1
ATOM 2224 C CA . GLU A 1 285 ? 11.560 6.311 -18.616 1.00 80.69 285 GLU A CA 1
ATOM 2225 C C . GLU A 1 285 ? 11.543 5.128 -19.589 1.00 80.69 285 GLU A C 1
ATOM 2227 O O . GLU A 1 285 ? 12.001 5.241 -20.725 1.00 80.69 285 GLU A O 1
ATOM 2232 N N . LYS A 1 286 ? 10.987 3.990 -19.161 1.00 77.56 286 LYS A N 1
ATOM 2233 C CA . LYS A 1 286 ? 11.002 2.751 -19.947 1.00 77.56 286 LYS A CA 1
ATOM 2234 C C . LYS A 1 286 ? 9.867 2.627 -20.951 1.00 77.56 286 LYS A C 1
ATOM 2236 O O . LYS A 1 286 ? 9.853 1.680 -21.737 1.00 77.56 286 LYS A O 1
ATOM 2241 N N . THR A 1 287 ? 8.949 3.588 -20.975 1.00 74.00 287 THR A N 1
ATOM 2242 C CA . THR A 1 287 ? 7.833 3.582 -21.918 1.00 74.00 287 THR A CA 1
ATOM 2243 C C . THR A 1 287 ? 7.924 4.729 -22.922 1.00 74.00 287 THR A C 1
ATOM 2245 O O . THR A 1 287 ? 8.108 5.890 -22.559 1.00 74.00 287 THR A O 1
ATOM 2248 N N . GLN A 1 288 ? 7.747 4.403 -24.204 1.00 69.75 288 GLN A N 1
ATOM 2249 C CA . GLN A 1 288 ? 7.670 5.375 -25.301 1.00 69.75 288 GLN A CA 1
ATOM 2250 C C . GLN A 1 288 ? 6.354 6.165 -25.258 1.00 69.75 288 GLN A C 1
ATOM 2252 O O . GLN A 1 288 ? 5.385 5.707 -24.654 1.00 69.75 288 GLN A O 1
ATOM 2257 N N . ALA A 1 289 ? 6.303 7.333 -25.911 1.00 66.69 289 ALA A N 1
ATOM 2258 C CA . ALA A 1 289 ? 5.128 8.215 -25.908 1.00 66.69 289 ALA A CA 1
ATOM 2259 C C . ALA A 1 289 ? 3.826 7.481 -26.283 1.00 66.69 289 ALA A C 1
ATOM 2261 O O . ALA A 1 289 ? 2.822 7.654 -25.595 1.00 66.69 289 ALA A O 1
ATOM 2262 N N . ASP A 1 290 ? 3.888 6.592 -27.276 1.00 63.53 290 ASP A N 1
ATOM 2263 C CA . ASP A 1 290 ? 2.729 5.852 -27.792 1.00 63.53 290 ASP A CA 1
ATOM 2264 C C . ASP A 1 290 ? 2.211 4.778 -26.824 1.00 63.53 290 ASP A C 1
ATOM 2266 O O . ASP A 1 290 ? 1.013 4.525 -26.755 1.00 63.53 290 ASP A O 1
ATOM 2270 N N . ASN A 1 291 ? 3.094 4.184 -26.014 1.00 69.12 291 ASN A N 1
ATOM 2271 C CA . ASN A 1 291 ? 2.735 3.110 -25.078 1.00 69.12 291 ASN A CA 1
ATOM 2272 C C . ASN A 1 291 ? 2.664 3.587 -23.620 1.00 69.12 291 ASN A C 1
ATOM 2274 O O . ASN A 1 291 ? 2.363 2.797 -22.725 1.00 69.12 291 ASN A O 1
ATOM 2278 N N . ARG A 1 292 ? 2.949 4.869 -23.344 1.00 71.50 292 ARG A N 1
ATOM 2279 C CA . ARG A 1 292 ? 3.087 5.411 -21.980 1.00 71.50 292 ARG A CA 1
ATOM 2280 C C . ARG A 1 292 ? 1.822 5.233 -21.152 1.00 71.50 292 ARG A C 1
ATOM 2282 O O . ARG A 1 292 ? 1.921 4.896 -19.978 1.00 71.50 292 ARG A O 1
ATOM 2289 N N . ALA A 1 293 ? 0.656 5.421 -21.766 1.00 68.81 293 ALA A N 1
ATOM 2290 C CA . ALA A 1 293 ? -0.627 5.191 -21.110 1.00 68.81 293 ALA A CA 1
ATOM 2291 C C . ALA A 1 293 ? -0.755 3.738 -20.627 1.00 68.81 293 ALA A C 1
ATOM 2293 O O . ALA A 1 293 ? -1.117 3.508 -19.480 1.00 68.81 293 ALA A O 1
ATOM 2294 N N . GLN A 1 294 ? -0.367 2.770 -21.462 1.00 68.75 294 GLN A N 1
ATOM 2295 C CA . GLN A 1 294 ? -0.393 1.351 -21.113 1.00 68.75 294 GLN A CA 1
ATOM 2296 C C . GLN A 1 294 ? 0.603 1.014 -19.995 1.00 68.75 294 GLN A C 1
ATOM 2298 O O . GLN A 1 294 ? 0.259 0.279 -19.075 1.00 68.75 294 GLN A O 1
ATOM 2303 N N . GLY A 1 295 ? 1.817 1.575 -20.029 1.00 73.25 295 GLY A N 1
ATOM 2304 C CA . GLY A 1 295 ? 2.805 1.375 -18.962 1.00 73.25 295 GLY A CA 1
ATOM 2305 C C . GLY A 1 295 ? 2.313 1.887 -17.605 1.00 73.25 295 GLY A C 1
ATOM 2306 O O . GLY A 1 295 ? 2.439 1.199 -16.595 1.00 73.25 295 GLY A O 1
ATOM 2307 N N . VAL A 1 296 ? 1.684 3.065 -17.588 1.00 77.50 296 VAL A N 1
ATOM 2308 C CA . VAL A 1 296 ? 1.084 3.620 -16.367 1.00 77.50 296 VAL A CA 1
ATOM 2309 C C . VAL A 1 296 ? -0.129 2.800 -15.915 1.00 77.50 296 VAL A C 1
ATOM 2311 O O . VAL A 1 296 ? -0.270 2.556 -14.722 1.00 77.50 296 VAL A O 1
ATOM 2314 N N . ALA A 1 297 ? -0.951 2.300 -16.841 1.00 77.44 297 ALA A N 1
ATOM 2315 C CA . ALA A 1 297 ? -2.076 1.416 -16.526 1.00 77.44 297 ALA A CA 1
ATOM 2316 C C . ALA A 1 297 ? -1.633 0.125 -15.822 1.00 77.44 297 ALA A C 1
ATOM 2318 O O . ALA A 1 297 ? -2.279 -0.328 -14.881 1.00 77.44 297 ALA A O 1
ATOM 2319 N N . VAL A 1 298 ? -0.514 -0.462 -16.260 1.00 77.25 298 VAL A N 1
ATOM 2320 C CA . VAL A 1 298 ? 0.064 -1.666 -15.645 1.00 77.25 298 VAL A CA 1
ATOM 2321 C C . VAL A 1 298 ? 0.460 -1.399 -14.193 1.00 77.25 298 VAL A C 1
ATOM 2323 O O . VAL A 1 298 ? 0.131 -2.210 -13.330 1.00 77.25 298 VAL A O 1
ATOM 2326 N N . PHE A 1 299 ? 1.115 -0.266 -13.930 1.00 80.38 299 PHE A N 1
ATOM 2327 C CA . PHE A 1 299 ? 1.506 0.171 -12.588 1.00 80.38 299 PHE A CA 1
ATOM 2328 C C . PHE A 1 299 ? 0.293 0.422 -11.686 1.00 80.38 299 PHE A C 1
ATOM 2330 O O . PHE A 1 299 ? 0.192 -0.157 -10.607 1.00 80.38 299 PHE A O 1
ATOM 2337 N N . VAL A 1 300 ? -0.663 1.222 -12.162 1.00 81.31 300 VAL A N 1
ATOM 2338 C CA . VAL A 1 300 ? -1.897 1.530 -11.427 1.00 81.31 300 VAL A CA 1
ATOM 2339 C C . VAL A 1 300 ? -2.707 0.270 -11.145 1.00 81.31 300 VAL A C 1
ATOM 2341 O O . VAL A 1 300 ? -3.244 0.119 -10.054 1.00 81.31 300 VAL A O 1
ATOM 2344 N N . GLY A 1 301 ? -2.765 -0.669 -12.090 1.00 83.12 301 GLY A N 1
ATOM 2345 C CA . GLY A 1 301 ? -3.480 -1.922 -11.886 1.00 83.12 301 GLY A CA 1
ATOM 2346 C C . GLY A 1 301 ? -2.949 -2.719 -10.691 1.00 83.12 301 GLY A C 1
ATOM 2347 O O . GLY A 1 301 ? -3.757 -3.254 -9.946 1.00 83.12 301 GLY A O 1
ATOM 2348 N N . GLY A 1 302 ? -1.630 -2.743 -10.459 1.00 86.81 302 GLY A N 1
ATOM 2349 C CA . GLY A 1 302 ? -1.057 -3.385 -9.268 1.00 86.81 302 GLY A CA 1
ATOM 2350 C C . GLY A 1 302 ? -1.454 -2.674 -7.969 1.00 86.81 302 GLY A C 1
ATOM 2351 O O . GLY A 1 302 ? -1.795 -3.328 -6.989 1.00 86.81 302 GLY A O 1
ATOM 2352 N N . ILE A 1 303 ? -1.500 -1.336 -7.978 1.00 88.06 303 ILE A N 1
ATOM 2353 C CA . ILE A 1 303 ? -1.986 -0.539 -6.837 1.00 88.06 303 ILE A CA 1
ATOM 2354 C C . ILE A 1 303 ? -3.452 -0.864 -6.524 1.00 88.06 303 ILE A C 1
ATOM 2356 O O . ILE A 1 303 ? -3.812 -1.012 -5.364 1.00 88.06 303 ILE A O 1
ATOM 2360 N N . MET A 1 304 ? -4.300 -0.995 -7.547 1.00 85.38 304 MET A N 1
ATOM 2361 C CA . MET A 1 304 ? -5.724 -1.297 -7.362 1.00 85.38 304 MET A CA 1
ATOM 2362 C C . MET A 1 304 ? -5.959 -2.675 -6.761 1.00 85.38 304 MET A C 1
ATOM 2364 O O . MET A 1 304 ? -6.780 -2.804 -5.859 1.00 85.38 304 MET A O 1
ATOM 2368 N N . VAL A 1 305 ? -5.220 -3.689 -7.214 1.00 90.25 305 VAL A N 1
ATOM 2369 C CA . VAL A 1 305 ? -5.315 -5.026 -6.615 1.00 90.25 305 VAL A CA 1
ATOM 2370 C C . VAL A 1 305 ? -4.851 -4.983 -5.155 1.00 90.25 305 VAL A C 1
ATOM 2372 O O . VAL A 1 305 ? -5.527 -5.525 -4.288 1.00 90.25 305 VAL A O 1
ATOM 2375 N N . ALA A 1 306 ? -3.766 -4.263 -4.855 1.00 92.25 306 ALA A N 1
ATOM 2376 C CA . ALA A 1 306 ? -3.299 -4.072 -3.483 1.00 92.25 306 ALA A CA 1
ATOM 2377 C C . ALA A 1 306 ? -4.321 -3.343 -2.592 1.00 92.25 306 ALA A C 1
ATOM 2379 O O . ALA A 1 306 ? -4.540 -3.772 -1.466 1.00 92.25 306 ALA A O 1
ATOM 2380 N N . ALA A 1 307 ? -4.979 -2.295 -3.094 1.00 87.75 307 ALA A N 1
ATOM 2381 C CA . ALA A 1 307 ? -5.988 -1.533 -2.354 1.00 87.75 307 ALA A CA 1
ATOM 2382 C C . ALA A 1 307 ? -7.282 -2.326 -2.088 1.00 87.75 307 ALA A C 1
ATOM 2384 O O . ALA A 1 307 ? -8.014 -2.010 -1.157 1.00 87.75 307 ALA A O 1
ATOM 2385 N N . ILE A 1 308 ? -7.572 -3.349 -2.899 1.00 90.56 308 ILE A N 1
ATOM 2386 C CA . ILE A 1 308 ? -8.673 -4.288 -2.650 1.00 90.56 308 ILE A CA 1
ATOM 2387 C C . ILE A 1 308 ? -8.252 -5.305 -1.589 1.00 90.56 308 ILE A C 1
ATOM 2389 O O . ILE A 1 308 ? -8.950 -5.503 -0.601 1.00 90.56 308 ILE A O 1
ATOM 2393 N N . CYS A 1 309 ? -7.103 -5.952 -1.783 1.00 93.50 309 CYS A N 1
ATOM 2394 C CA . CYS A 1 309 ? -6.685 -7.052 -0.922 1.00 93.50 309 CYS A CA 1
ATOM 2395 C C . CYS A 1 309 ? -6.216 -6.583 0.462 1.00 93.50 309 CYS A C 1
ATOM 2397 O O . CYS A 1 309 ? -6.448 -7.269 1.453 1.00 93.50 309 CYS A O 1
ATOM 2399 N N . GLY A 1 310 ? -5.522 -5.446 0.520 1.00 94.38 310 GLY A N 1
ATOM 2400 C CA . GLY A 1 310 ? -4.806 -4.966 1.700 1.00 94.38 310 GLY A CA 1
ATOM 2401 C C . GLY A 1 310 ? -5.712 -4.771 2.910 1.00 94.38 310 GLY A C 1
ATOM 2402 O O . GLY A 1 310 ? -5.491 -5.453 3.906 1.00 94.38 310 GLY A O 1
ATOM 2403 N N . PRO A 1 311 ? -6.760 -3.929 2.833 1.00 94.00 311 PRO A N 1
ATOM 2404 C CA . PRO A 1 311 ? -7.614 -3.659 3.985 1.00 94.00 311 PRO A CA 1
ATOM 2405 C C . PRO A 1 311 ? -8.340 -4.905 4.502 1.00 94.00 311 PRO A C 1
ATOM 2407 O O . PRO A 1 311 ? -8.429 -5.115 5.707 1.00 94.00 311 PRO A O 1
ATOM 2410 N N . ALA A 1 312 ? -8.811 -5.775 3.608 1.00 92.19 312 ALA A N 1
ATOM 2411 C CA . ALA A 1 312 ? -9.538 -6.972 4.014 1.00 92.19 312 ALA A CA 1
ATOM 2412 C C . ALA A 1 312 ? -8.633 -7.972 4.749 1.00 92.19 312 ALA A C 1
ATOM 2414 O O . ALA A 1 312 ? -8.966 -8.433 5.838 1.00 92.19 312 ALA A O 1
ATOM 2415 N N . ILE A 1 313 ? -7.455 -8.266 4.184 1.00 95.25 313 ILE A N 1
ATOM 2416 C CA . ILE A 1 313 ? -6.467 -9.139 4.831 1.00 95.25 313 ILE A CA 1
ATOM 2417 C C . ILE A 1 313 ? -5.924 -8.498 6.104 1.00 95.25 313 ILE A C 1
ATOM 2419 O O . ILE A 1 313 ? -5.744 -9.190 7.097 1.00 95.25 313 ILE A O 1
ATOM 2423 N N . GLY A 1 314 ? -5.675 -7.191 6.090 1.00 94.94 314 GLY A N 1
ATOM 2424 C CA . GLY A 1 314 ? -5.142 -6.472 7.237 1.00 94.94 314 GLY A CA 1
ATOM 2425 C C . GLY A 1 314 ? -6.077 -6.485 8.436 1.00 94.94 314 GLY A C 1
ATOM 2426 O O . GLY A 1 314 ? -5.624 -6.788 9.533 1.00 94.94 314 GLY A O 1
ATOM 2427 N N . GLY A 1 315 ? -7.375 -6.250 8.221 1.00 93.56 315 GLY A N 1
ATOM 2428 C CA . GLY A 1 315 ? -8.390 -6.377 9.269 1.00 93.56 315 GLY A CA 1
ATOM 2429 C C . GLY A 1 315 ? -8.473 -7.796 9.837 1.00 93.56 315 GLY A C 1
ATOM 2430 O O . GLY A 1 315 ? -8.436 -7.976 11.048 1.00 93.56 315 GLY A O 1
ATOM 2431 N N . MET A 1 316 ? -8.489 -8.817 8.970 1.00 92.25 316 MET A N 1
ATOM 2432 C CA . MET A 1 316 ? -8.511 -10.219 9.411 1.00 92.25 316 MET A CA 1
ATOM 2433 C C . MET A 1 316 ? -7.238 -10.639 10.158 1.00 92.25 316 MET A C 1
ATOM 2435 O O . MET A 1 316 ? -7.320 -11.360 11.148 1.00 92.25 316 MET A O 1
ATOM 2439 N N . LEU A 1 317 ? -6.053 -10.226 9.697 1.00 94.38 317 LEU A N 1
ATOM 2440 C CA . LEU A 1 317 ? -4.797 -10.522 10.390 1.00 94.38 317 LEU A CA 1
ATOM 2441 C C . LEU A 1 317 ? -4.776 -9.850 11.761 1.00 94.38 317 LEU A C 1
ATOM 2443 O O . LEU A 1 317 ? -4.469 -10.502 12.755 1.00 94.38 317 LEU A O 1
ATOM 2447 N N . ALA A 1 318 ? -5.162 -8.582 11.828 1.00 93.94 318 ALA A N 1
ATOM 2448 C CA . ALA A 1 318 ? -5.155 -7.840 13.073 1.00 93.94 318 ALA A CA 1
ATOM 2449 C C . ALA A 1 318 ? -6.142 -8.427 14.107 1.00 93.94 318 ALA A C 1
ATOM 2451 O O . ALA A 1 318 ? -5.760 -8.583 15.267 1.00 93.94 318 ALA A O 1
ATOM 2452 N N . ASP A 1 319 ? -7.318 -8.903 13.675 1.00 89.69 319 ASP A N 1
ATOM 2453 C CA . ASP A 1 319 ? -8.277 -9.614 14.538 1.00 89.69 319 ASP A CA 1
ATOM 2454 C C . ASP A 1 319 ? -7.738 -10.954 15.074 1.00 89.69 319 ASP A C 1
ATOM 2456 O O . ASP A 1 319 ? -8.098 -11.380 16.170 1.00 89.69 319 ASP A O 1
ATOM 2460 N N . ARG A 1 320 ? -6.912 -11.668 14.294 1.00 88.94 320 ARG A N 1
ATOM 2461 C CA . ARG A 1 320 ? -6.512 -13.058 14.595 1.00 88.94 320 ARG A CA 1
ATOM 2462 C C . ARG A 1 320 ? -5.160 -13.176 15.287 1.00 88.94 320 ARG A C 1
ATOM 2464 O O . ARG A 1 320 ? -5.000 -14.024 16.158 1.00 88.94 320 ARG A O 1
ATOM 2471 N N . ILE A 1 321 ? -4.181 -12.387 14.851 1.00 93.12 321 ILE A N 1
ATOM 2472 C CA . ILE A 1 321 ? -2.790 -12.442 15.327 1.00 93.12 321 ILE A CA 1
ATOM 2473 C C . ILE A 1 321 ? -2.339 -11.131 15.988 1.00 93.12 321 ILE A C 1
ATOM 2475 O O . ILE A 1 321 ? -1.201 -11.040 16.444 1.00 93.12 321 ILE A O 1
ATOM 2479 N N . GLY A 1 322 ? -3.217 -10.126 16.068 1.00 93.25 322 GLY A N 1
ATOM 2480 C CA . GLY A 1 322 ? -2.941 -8.829 16.684 1.00 93.25 322 GLY A CA 1
ATOM 2481 C C . GLY A 1 322 ? -2.248 -7.823 15.757 1.00 93.25 322 GLY A C 1
ATOM 2482 O O . GLY A 1 322 ? -1.717 -8.155 14.689 1.00 93.25 322 GLY A O 1
ATOM 2483 N N . TYR A 1 323 ? -2.225 -6.558 16.184 1.00 94.94 323 TYR A N 1
ATOM 2484 C CA . TYR A 1 323 ? -1.699 -5.438 15.394 1.00 94.94 323 TYR A CA 1
ATOM 2485 C C . TYR A 1 323 ? -0.196 -5.549 15.111 1.00 94.94 323 TYR A C 1
ATOM 2487 O O . TYR A 1 323 ? 0.228 -5.426 13.960 1.00 94.94 323 TYR A O 1
ATOM 2495 N N . THR A 1 324 ? 0.617 -5.829 16.135 1.00 95.31 324 THR A N 1
ATOM 2496 C CA . THR A 1 324 ? 2.085 -5.897 16.028 1.00 95.31 324 THR A CA 1
ATOM 2497 C C . THR A 1 324 ? 2.547 -6.917 14.989 1.00 95.31 324 THR A C 1
ATOM 2499 O O . THR A 1 324 ? 3.335 -6.589 14.100 1.00 95.31 324 THR A O 1
ATOM 2502 N N . TRP A 1 325 ? 2.011 -8.141 15.034 1.00 96.75 325 TRP A N 1
ATOM 2503 C CA . TRP A 1 325 ? 2.355 -9.176 14.057 1.00 96.75 325 TRP A CA 1
ATOM 2504 C C . TRP A 1 325 ? 1.879 -8.824 12.650 1.00 96.75 325 TRP A C 1
ATOM 2506 O O . TRP A 1 325 ? 2.577 -9.102 11.675 1.00 96.75 325 TRP A O 1
ATOM 2516 N N . THR A 1 326 ? 0.746 -8.134 12.535 1.00 96.75 326 THR A N 1
ATOM 2517 C CA . THR A 1 326 ? 0.244 -7.644 11.248 1.00 96.75 326 THR A CA 1
ATOM 2518 C C . THR A 1 326 ? 1.187 -6.601 10.628 1.00 96.75 326 THR A C 1
ATOM 2520 O O . THR A 1 326 ? 1.462 -6.659 9.426 1.00 96.75 326 THR A O 1
ATOM 2523 N N . PHE A 1 327 ? 1.788 -5.712 11.432 1.00 97.69 327 PHE A N 1
ATOM 2524 C CA . PHE A 1 327 ? 2.846 -4.805 10.960 1.00 97.69 327 PHE A CA 1
ATOM 2525 C C . PHE A 1 327 ? 4.106 -5.546 10.501 1.00 97.69 327 PHE A C 1
ATOM 2527 O O . PHE A 1 327 ? 4.688 -5.170 9.481 1.00 97.69 327 PHE A O 1
ATOM 2534 N N . PHE A 1 328 ? 4.518 -6.612 11.195 1.00 98.25 328 PHE A N 1
ATOM 2535 C CA . PHE A 1 328 ? 5.663 -7.426 10.771 1.00 98.25 328 PHE A CA 1
ATOM 2536 C C . PHE A 1 328 ? 5.409 -8.173 9.462 1.00 98.25 328 PHE A C 1
ATOM 2538 O O . PHE A 1 328 ? 6.306 -8.240 8.620 1.00 98.25 328 PHE A O 1
ATOM 2545 N N . VAL A 1 329 ? 4.188 -8.669 9.242 1.00 98.06 329 VAL A N 1
ATOM 2546 C CA . VAL A 1 329 ? 3.785 -9.231 7.945 1.00 98.06 329 VAL A CA 1
ATOM 2547 C C . VAL A 1 329 ? 3.899 -8.167 6.851 1.00 98.06 329 VAL A C 1
ATOM 2549 O O . VAL A 1 329 ? 4.528 -8.417 5.822 1.00 98.06 329 VAL A O 1
ATOM 2552 N N . GLY A 1 330 ? 3.379 -6.957 7.089 1.00 97.75 330 GLY A N 1
ATOM 2553 C CA . GLY A 1 330 ? 3.553 -5.822 6.179 1.00 97.75 330 GLY A CA 1
ATOM 2554 C C . GLY A 1 330 ? 5.031 -5.531 5.886 1.00 97.75 330 GLY A C 1
ATOM 2555 O O . GLY A 1 330 ? 5.438 -5.450 4.728 1.00 97.75 330 GLY A O 1
ATOM 2556 N N . ALA A 1 331 ? 5.873 -5.463 6.915 1.00 98.38 331 ALA A N 1
ATOM 2557 C CA . ALA A 1 331 ? 7.307 -5.244 6.752 1.00 98.38 331 ALA A CA 1
ATOM 2558 C C . ALA A 1 331 ? 7.982 -6.335 5.904 1.00 98.38 331 ALA A C 1
ATOM 2560 O O . ALA A 1 331 ? 8.722 -6.022 4.971 1.00 98.38 331 ALA A O 1
ATOM 2561 N N . ALA A 1 332 ? 7.688 -7.612 6.161 1.00 98.38 332 ALA A N 1
ATOM 2562 C CA . ALA A 1 332 ? 8.228 -8.726 5.383 1.00 98.38 332 ALA A CA 1
ATOM 2563 C C . ALA A 1 332 ? 7.829 -8.637 3.898 1.00 98.38 332 ALA A C 1
ATOM 2565 O O . ALA A 1 332 ? 8.656 -8.866 3.011 1.00 98.38 332 ALA A O 1
ATOM 2566 N N . LEU A 1 333 ? 6.586 -8.240 3.610 1.00 97.75 333 LEU A N 1
ATOM 2567 C CA . LEU A 1 333 ? 6.099 -8.017 2.246 1.00 97.75 333 LEU A CA 1
ATOM 2568 C C . LEU A 1 333 ? 6.815 -6.830 1.574 1.00 97.75 333 LEU A C 1
ATOM 2570 O O . LEU A 1 333 ? 7.250 -6.947 0.425 1.00 97.75 333 LEU A O 1
ATOM 2574 N N . ALA A 1 334 ? 7.020 -5.718 2.286 1.00 98.00 334 ALA A N 1
ATOM 2575 C CA . ALA A 1 334 ? 7.774 -4.567 1.784 1.00 98.00 334 ALA A CA 1
ATOM 2576 C C . ALA A 1 334 ? 9.250 -4.918 1.498 1.00 98.00 334 ALA A C 1
ATOM 2578 O O . ALA A 1 334 ? 9.789 -4.545 0.450 1.00 98.00 334 ALA A O 1
ATOM 2579 N N . ALA A 1 335 ? 9.891 -5.702 2.367 1.00 98.19 335 ALA A N 1
ATOM 2580 C CA . ALA A 1 335 ? 11.245 -6.211 2.155 1.00 98.19 335 ALA A CA 1
ATOM 2581 C C . ALA A 1 335 ? 11.323 -7.168 0.951 1.00 98.19 335 ALA A C 1
ATOM 2583 O O . ALA A 1 335 ? 12.225 -7.057 0.116 1.00 98.19 335 ALA A O 1
ATOM 2584 N N . CYS A 1 336 ? 10.343 -8.064 0.802 1.00 96.94 336 CYS A N 1
ATOM 2585 C CA . CYS A 1 336 ? 10.236 -8.947 -0.359 1.00 96.94 336 CYS A CA 1
ATOM 2586 C C . CYS A 1 336 ? 10.039 -8.148 -1.660 1.00 96.94 336 CYS A C 1
ATOM 2588 O O . CYS A 1 336 ? 10.642 -8.468 -2.687 1.00 96.94 336 CYS A O 1
ATOM 2590 N N . SER A 1 337 ? 9.290 -7.040 -1.617 1.00 96.50 337 SER A N 1
ATOM 2591 C CA . SER A 1 337 ? 9.178 -6.118 -2.752 1.00 96.50 337 SER A CA 1
ATOM 2592 C C . SER A 1 337 ? 10.527 -5.495 -3.119 1.00 96.50 337 SER A C 1
ATOM 2594 O O . SER A 1 337 ? 10.886 -5.463 -4.298 1.00 96.50 337 SER A O 1
ATOM 2596 N N . ALA A 1 338 ? 11.312 -5.062 -2.127 1.00 96.69 338 ALA A N 1
ATOM 2597 C CA . ALA A 1 338 ? 12.659 -4.542 -2.351 1.00 96.69 338 ALA A CA 1
ATOM 2598 C C . ALA A 1 338 ? 13.563 -5.593 -3.025 1.00 96.69 338 ALA A C 1
ATOM 2600 O O . ALA A 1 338 ? 14.251 -5.291 -4.004 1.00 96.69 338 ALA A O 1
ATOM 2601 N N . TRP A 1 339 ? 13.514 -6.845 -2.560 1.00 95.12 339 TRP A N 1
ATOM 2602 C CA . TRP A 1 339 ? 14.247 -7.962 -3.160 1.00 95.12 339 TRP A CA 1
ATOM 2603 C C . TRP A 1 339 ? 13.816 -8.229 -4.611 1.00 95.12 339 TRP A C 1
ATOM 2605 O O . TRP A 1 339 ? 14.658 -8.307 -5.513 1.00 95.12 339 TRP A O 1
ATOM 2615 N N . LEU A 1 340 ? 12.507 -8.278 -4.870 1.00 92.19 340 LEU A N 1
ATOM 2616 C CA . LEU A 1 340 ? 11.959 -8.501 -6.205 1.00 92.19 340 LEU A CA 1
ATOM 2617 C C . LEU A 1 340 ? 12.327 -7.359 -7.165 1.00 92.19 340 LEU A C 1
ATOM 2619 O O . LEU A 1 340 ? 12.771 -7.598 -8.291 1.00 92.19 340 LEU A O 1
ATOM 2623 N N . ALA A 1 341 ? 12.216 -6.110 -6.713 1.00 92.19 341 ALA A N 1
ATOM 2624 C CA . ALA A 1 341 ? 12.617 -4.934 -7.474 1.00 92.19 341 ALA A CA 1
ATOM 2625 C C . ALA A 1 341 ? 14.119 -4.928 -7.771 1.00 92.19 341 ALA A C 1
ATOM 2627 O O . ALA A 1 341 ? 14.526 -4.595 -8.887 1.00 92.19 341 ALA A O 1
ATOM 2628 N N . TYR A 1 342 ? 14.953 -5.355 -6.820 1.00 91.62 342 TYR A N 1
ATOM 2629 C CA . TYR A 1 342 ? 16.382 -5.517 -7.054 1.00 91.62 342 TYR A CA 1
ATOM 2630 C C . TYR A 1 342 ? 16.654 -6.545 -8.163 1.00 91.62 342 TYR A C 1
ATOM 2632 O O . TYR A 1 342 ? 17.478 -6.283 -9.036 1.00 91.62 342 TYR A O 1
ATOM 2640 N N . GLY A 1 343 ? 15.955 -7.680 -8.187 1.00 87.12 343 GLY A N 1
ATOM 2641 C CA . GLY A 1 343 ? 16.130 -8.691 -9.234 1.00 87.12 343 GLY A CA 1
ATOM 2642 C C . GLY A 1 343 ? 15.609 -8.265 -10.613 1.00 87.12 343 GLY A C 1
ATOM 2643 O O . GLY A 1 343 ? 16.252 -8.533 -11.630 1.00 87.12 343 GLY A O 1
ATOM 2644 N N . LEU A 1 344 ? 14.456 -7.590 -10.661 1.00 85.00 344 LEU A N 1
ATOM 2645 C CA . LEU A 1 344 ? 13.714 -7.338 -11.903 1.00 85.00 344 LEU A CA 1
ATOM 2646 C C . LEU A 1 344 ? 13.993 -5.978 -12.549 1.00 85.00 344 LEU A C 1
ATOM 2648 O O . LEU A 1 344 ? 13.900 -5.846 -13.775 1.00 85.00 344 LEU A O 1
ATOM 2652 N N . MET A 1 345 ? 14.334 -4.952 -11.766 1.00 85.69 345 MET A N 1
ATOM 2653 C CA . MET A 1 345 ? 14.625 -3.631 -12.316 1.00 85.69 345 MET A CA 1
ATOM 2654 C C . MET A 1 345 ? 16.037 -3.599 -12.899 1.00 85.69 345 MET A C 1
ATOM 2656 O O . MET A 1 345 ? 17.035 -3.940 -12.256 1.00 85.69 345 MET A O 1
ATOM 2660 N N . LEU A 1 346 ? 16.140 -3.122 -14.139 1.00 78.12 346 LEU A N 1
ATOM 2661 C CA . LEU A 1 346 ? 17.443 -2.843 -14.735 1.00 78.12 346 LEU A CA 1
ATOM 2662 C C . LEU A 1 346 ? 18.199 -1.786 -13.910 1.00 78.12 346 LEU A C 1
ATOM 2664 O O . LEU A 1 346 ? 17.611 -0.751 -13.574 1.00 78.12 346 LEU A O 1
ATOM 2668 N N . PRO A 1 347 ? 19.490 -2.012 -13.601 1.00 75.38 347 PRO A N 1
ATOM 2669 C CA . PRO A 1 347 ? 20.328 -0.957 -13.058 1.00 75.38 347 PRO A CA 1
ATOM 2670 C C . PRO A 1 347 ? 20.389 0.185 -14.078 1.00 75.38 347 PRO A C 1
ATOM 2672 O O . PRO A 1 347 ? 20.528 -0.054 -15.277 1.00 75.38 347 PRO A O 1
ATOM 2675 N N . GLY A 1 348 ? 20.213 1.420 -13.607 1.00 65.25 348 GLY A N 1
ATOM 2676 C CA . GLY A 1 348 ? 20.264 2.589 -14.479 1.00 65.25 348 GLY A CA 1
ATOM 2677 C C . GLY A 1 348 ? 21.660 2.734 -15.076 1.00 65.25 348 GLY A C 1
ATOM 2678 O O . GLY A 1 348 ? 22.642 2.769 -14.335 1.00 65.25 348 GLY A O 1
ATOM 2679 N N . GLU A 1 349 ? 21.756 2.831 -16.402 1.00 58.00 349 GLU A N 1
ATOM 2680 C CA . GLU A 1 349 ? 22.977 3.325 -17.028 1.00 58.00 349 GLU A CA 1
ATOM 2681 C C . GLU A 1 349 ? 23.137 4.787 -16.618 1.00 58.00 349 GLU A C 1
ATOM 2683 O O . GLU A 1 349 ? 22.213 5.593 -16.765 1.00 58.00 349 GLU A O 1
ATOM 2688 N N . ARG A 1 350 ? 24.295 5.123 -16.047 1.00 51.06 350 ARG A N 1
ATOM 2689 C CA . ARG A 1 350 ? 24.630 6.482 -15.619 1.00 51.06 350 ARG A CA 1
ATOM 2690 C C . ARG A 1 350 ? 24.738 7.340 -16.878 1.00 51.06 350 ARG A C 1
ATOM 2692 O O . ARG A 1 350 ? 25.807 7.459 -17.466 1.00 51.06 350 ARG A O 1
ATOM 2699 N N . ARG A 1 351 ? 23.614 7.869 -17.362 1.00 51.53 351 ARG A N 1
ATOM 2700 C CA . ARG A 1 351 ? 23.567 8.612 -18.619 1.00 51.53 351 ARG A CA 1
ATOM 2701 C C . ARG A 1 351 ? 24.385 9.895 -18.456 1.00 51.53 351 ARG A C 1
ATOM 2703 O O . ARG A 1 351 ? 23.900 10.882 -17.910 1.00 51.53 351 ARG A O 1
ATOM 2710 N N . GLN A 1 352 ? 25.620 9.887 -18.960 1.00 44.50 352 GLN A N 1
ATOM 2711 C CA . GLN A 1 352 ? 26.526 11.046 -18.997 1.00 44.50 352 GLN A CA 1
ATOM 2712 C C . GLN A 1 352 ? 25.926 12.252 -19.754 1.00 44.50 352 GLN A C 1
ATOM 2714 O O . GLN A 1 352 ? 26.371 13.377 -19.567 1.00 44.50 352 GLN A O 1
ATOM 2719 N N . GLN A 1 353 ? 24.840 12.073 -20.519 1.00 44.06 353 GLN A N 1
ATOM 2720 C CA . GLN A 1 353 ? 24.109 13.180 -21.159 1.00 44.06 353 GLN A CA 1
ATOM 2721 C C . GLN A 1 353 ? 23.299 14.065 -20.183 1.00 44.06 353 GLN A C 1
ATOM 2723 O O . GLN A 1 353 ? 22.791 15.104 -20.596 1.00 44.06 353 GLN A O 1
ATOM 2728 N N . ALA A 1 354 ? 23.199 13.726 -18.891 1.00 46.72 354 ALA A N 1
ATOM 2729 C CA . ALA A 1 354 ? 22.504 14.550 -17.890 1.00 46.72 354 ALA A CA 1
ATOM 2730 C C . ALA A 1 354 ? 23.286 15.806 -17.433 1.00 46.72 354 ALA A C 1
ATOM 2732 O O . ALA A 1 354 ? 22.829 16.532 -16.549 1.00 46.72 354 ALA A O 1
ATOM 2733 N N . GLN A 1 355 ? 24.450 16.102 -18.026 1.00 44.62 355 GLN A N 1
ATOM 2734 C CA . GLN A 1 355 ? 25.160 17.363 -17.783 1.00 44.62 355 GLN A CA 1
ATOM 2735 C C . GLN A 1 355 ? 24.541 18.568 -18.519 1.00 44.62 355 GLN A C 1
ATOM 2737 O O . GLN A 1 355 ? 24.687 19.682 -18.025 1.00 44.62 355 GLN A O 1
ATOM 2742 N N . SER A 1 356 ? 23.788 18.394 -19.620 1.00 41.88 356 SER A N 1
ATOM 2743 C CA . SER A 1 356 ? 23.307 19.547 -20.413 1.00 41.88 356 SER A CA 1
ATOM 2744 C C . SER A 1 356 ? 21.959 20.140 -19.975 1.00 41.88 356 SER A C 1
ATOM 2746 O O . SER A 1 356 ? 21.570 21.190 -20.476 1.00 41.88 356 SER A O 1
ATOM 2748 N N . GLN A 1 357 ? 21.232 19.509 -19.051 1.00 49.25 357 GLN A N 1
ATOM 2749 C CA . GLN A 1 357 ? 19.975 20.033 -18.501 1.00 49.25 357 GLN A CA 1
ATOM 2750 C C . GLN A 1 357 ? 19.885 19.712 -17.008 1.00 49.25 357 GLN A C 1
ATOM 2752 O O . GLN A 1 357 ? 18.991 19.013 -16.540 1.00 49.25 357 GLN A O 1
ATOM 2757 N N . ARG A 1 358 ? 20.811 20.271 -16.224 1.00 44.91 358 ARG A N 1
ATOM 2758 C CA . ARG A 1 358 ? 20.598 20.454 -14.784 1.00 44.91 358 ARG A CA 1
ATOM 2759 C C . ARG A 1 358 ? 19.499 21.502 -14.569 1.00 44.91 358 ARG A C 1
ATOM 2761 O O . ARG A 1 358 ? 19.770 22.605 -14.108 1.00 44.91 358 ARG A O 1
ATOM 2768 N N . SER A 1 359 ? 18.244 21.186 -14.886 1.00 50.16 359 SER A N 1
ATOM 2769 C CA . SER A 1 359 ? 17.134 21.904 -14.265 1.00 50.16 359 SER A CA 1
ATOM 2770 C C . SER A 1 359 ? 16.992 21.347 -12.853 1.00 50.16 359 SER A C 1
ATOM 2772 O O . SER A 1 359 ? 16.194 20.443 -12.607 1.00 50.16 359 SER A O 1
ATOM 2774 N N . GLY A 1 360 ? 17.811 21.852 -11.926 1.00 49.59 360 GLY A N 1
ATOM 2775 C CA . GLY A 1 360 ? 17.499 21.725 -10.505 1.00 49.59 360 GLY A CA 1
ATOM 2776 C C . GLY A 1 360 ? 16.079 22.233 -10.241 1.00 49.59 360 GLY A C 1
ATOM 2777 O O . GLY A 1 360 ? 15.499 22.931 -11.080 1.00 49.59 360 GLY A O 1
ATOM 2778 N N . ILE A 1 361 ? 15.509 21.883 -9.088 1.00 53.94 361 ILE A N 1
ATOM 2779 C CA . ILE A 1 361 ? 14.247 22.467 -8.629 1.00 53.94 361 ILE A CA 1
ATOM 2780 C C . ILE A 1 361 ? 14.468 23.980 -8.527 1.00 53.94 361 ILE A C 1
ATOM 2782 O O . ILE A 1 361 ? 14.976 24.491 -7.534 1.00 53.94 361 ILE A O 1
ATOM 2786 N N . ARG A 1 362 ? 14.145 24.719 -9.588 1.00 56.69 362 ARG A N 1
ATOM 2787 C CA . ARG A 1 362 ? 14.029 26.165 -9.505 1.00 56.69 362 ARG A CA 1
ATOM 2788 C C . ARG A 1 362 ? 12.697 26.388 -8.817 1.00 56.69 362 ARG A C 1
ATOM 2790 O O . ARG A 1 362 ? 11.660 26.102 -9.408 1.00 56.69 362 ARG A O 1
ATOM 2797 N N . TRP A 1 363 ? 12.722 26.884 -7.583 1.00 59.25 363 TRP A N 1
ATOM 2798 C CA . TRP A 1 363 ? 11.533 27.360 -6.864 1.00 59.25 363 TRP A CA 1
ATOM 2799 C C . TRP A 1 363 ? 10.666 28.286 -7.729 1.00 59.25 363 TRP A C 1
ATOM 2801 O O . TRP A 1 363 ? 9.445 28.297 -7.612 1.00 59.25 363 TRP A O 1
ATOM 2811 N N . THR A 1 364 ? 11.285 28.979 -8.686 1.00 61.66 364 THR A N 1
ATOM 2812 C CA . THR A 1 364 ? 10.621 29.729 -9.755 1.00 61.66 364 THR A CA 1
ATOM 2813 C C . THR A 1 364 ? 9.646 28.884 -10.577 1.00 61.66 364 THR A C 1
ATOM 2815 O O . THR A 1 364 ? 8.531 29.332 -10.795 1.00 61.66 364 THR A O 1
ATOM 2818 N N . ASN A 1 365 ? 9.989 27.649 -10.957 1.00 68.94 365 ASN A N 1
ATOM 2819 C CA . ASN A 1 365 ? 9.088 26.754 -11.694 1.00 68.94 365 ASN A CA 1
ATOM 2820 C C . ASN A 1 365 ? 7.904 26.286 -10.834 1.00 68.94 365 ASN A C 1
ATOM 2822 O O . ASN A 1 365 ? 6.804 26.122 -11.352 1.00 68.94 365 ASN A O 1
ATOM 2826 N N . PHE A 1 366 ? 8.118 26.082 -9.531 1.00 68.19 366 PHE A N 1
ATOM 2827 C CA . PHE A 1 366 ? 7.044 25.735 -8.598 1.00 68.19 366 PHE A CA 1
ATOM 2828 C C . PHE A 1 366 ? 6.082 26.915 -8.416 1.00 68.19 366 PHE A C 1
ATOM 2830 O O . PHE A 1 366 ? 4.870 26.751 -8.538 1.00 68.19 366 PHE A O 1
ATOM 2837 N N . ARG A 1 367 ? 6.625 28.130 -8.258 1.00 73.00 367 ARG A N 1
ATOM 2838 C CA . ARG A 1 367 ? 5.844 29.370 -8.182 1.00 73.00 367 ARG A CA 1
ATOM 2839 C C . ARG A 1 367 ? 5.060 29.641 -9.468 1.00 73.00 367 ARG A C 1
ATOM 2841 O O . ARG A 1 367 ? 3.916 30.061 -9.390 1.00 73.00 367 ARG A O 1
ATOM 2848 N N . THR A 1 368 ? 5.618 29.343 -10.644 1.00 77.56 368 THR A N 1
ATOM 2849 C CA . THR A 1 368 ? 4.890 29.453 -11.921 1.00 77.56 368 THR A CA 1
ATOM 2850 C C . THR A 1 368 ? 3.689 28.508 -11.991 1.00 77.56 368 THR A C 1
ATOM 2852 O O . THR A 1 368 ? 2.653 28.899 -12.511 1.00 77.56 368 THR A O 1
ATOM 2855 N N . VAL A 1 369 ? 3.802 27.282 -11.467 1.00 71.69 369 VAL A N 1
ATOM 2856 C CA . VAL A 1 369 ? 2.679 26.325 -11.448 1.00 71.69 369 VAL A CA 1
ATOM 2857 C C . VAL A 1 369 ? 1.618 26.738 -10.429 1.00 71.69 369 VAL A C 1
ATOM 2859 O O . VAL A 1 369 ? 0.432 26.663 -10.727 1.00 71.69 369 VAL A O 1
ATOM 2862 N N . ILE A 1 370 ? 2.037 27.209 -9.253 1.00 78.88 370 ILE A N 1
ATOM 2863 C CA . ILE A 1 370 ? 1.125 27.690 -8.209 1.00 78.88 370 ILE A CA 1
ATOM 2864 C C . ILE A 1 370 ? 0.363 28.940 -8.654 1.00 78.88 370 ILE A C 1
ATOM 2866 O O . ILE A 1 370 ? -0.822 29.070 -8.377 1.00 78.88 370 ILE A O 1
ATOM 2870 N N . ASN A 1 371 ? 1.019 29.840 -9.383 1.00 82.69 371 ASN A N 1
ATOM 2871 C CA . ASN A 1 371 ? 0.392 31.067 -9.864 1.00 82.69 371 ASN A CA 1
ATOM 2872 C C . ASN A 1 371 ? -0.562 30.843 -11.050 1.00 82.69 371 ASN A C 1
ATOM 2874 O O . ASN A 1 371 ? -1.206 31.795 -11.482 1.00 82.69 371 ASN A O 1
ATOM 2878 N N . GLU A 1 372 ? -0.661 29.626 -11.594 1.00 83.00 372 GLU A N 1
ATOM 2879 C CA . GLU A 1 372 ? -1.608 29.321 -12.664 1.00 83.00 372 GLU A CA 1
ATOM 2880 C C . GLU A 1 372 ? -3.024 29.170 -12.066 1.00 83.00 372 GLU A C 1
ATOM 2882 O O . GLU A 1 372 ? -3.309 28.173 -11.391 1.00 83.00 372 GLU A O 1
ATOM 2887 N N . PRO A 1 373 ? -3.956 30.108 -12.321 1.00 80.44 373 PRO A N 1
ATOM 2888 C CA . PRO A 1 373 ? -5.244 30.159 -11.621 1.00 80.44 373 PRO A CA 1
ATOM 2889 C C . PRO A 1 373 ? -6.089 28.908 -11.874 1.00 80.44 373 PRO A C 1
ATOM 2891 O O . PRO A 1 373 ? -6.756 28.395 -10.979 1.00 80.44 373 PRO A O 1
ATOM 2894 N N . ARG A 1 374 ? -6.002 28.346 -13.083 1.00 76.44 374 ARG A N 1
ATOM 2895 C CA . ARG A 1 374 ? -6.703 27.110 -13.457 1.00 76.44 374 ARG A CA 1
ATOM 2896 C C . ARG A 1 374 ? -6.199 25.904 -12.671 1.00 76.44 374 ARG A C 1
ATOM 2898 O O . ARG A 1 374 ? -6.977 25.010 -12.348 1.00 76.44 374 ARG A O 1
ATOM 2905 N N . PHE A 1 375 ? -4.902 25.875 -12.370 1.00 74.00 375 PHE A N 1
ATOM 2906 C CA . PHE A 1 375 ? -4.307 24.815 -11.568 1.00 74.00 375 PHE A CA 1
ATOM 2907 C C . PHE A 1 375 ? -4.747 24.917 -10.108 1.00 74.00 375 PHE A C 1
ATOM 2909 O O . PHE A 1 375 ? -5.125 23.904 -9.523 1.00 74.00 375 PHE A O 1
ATOM 2916 N N . MET A 1 376 ? -4.781 26.132 -9.557 1.00 80.69 376 MET A N 1
ATOM 2917 C CA . MET A 1 376 ? -5.244 26.365 -8.188 1.00 80.69 376 MET A CA 1
ATOM 2918 C C . MET A 1 376 ? -6.712 26.007 -7.984 1.00 80.69 376 MET A C 1
ATOM 2920 O O . MET A 1 376 ? -7.028 25.312 -7.024 1.00 80.69 376 MET A O 1
ATOM 2924 N N . VAL A 1 377 ? -7.593 26.386 -8.913 1.00 80.00 377 VAL A N 1
ATOM 2925 C CA . VAL A 1 377 ? -9.017 26.018 -8.841 1.00 80.00 377 VAL A CA 1
ATOM 2926 C C . VAL A 1 377 ? -9.191 24.496 -8.805 1.00 80.00 377 VAL A C 1
ATOM 2928 O O . VAL A 1 377 ? -9.914 23.980 -7.959 1.00 80.00 377 VAL A O 1
ATOM 2931 N N . LEU A 1 378 ? -8.482 23.754 -9.662 1.00 73.56 378 LEU A N 1
ATOM 2932 C CA . LEU A 1 378 ? -8.555 22.287 -9.675 1.00 73.56 378 LEU A CA 1
ATOM 2933 C C . LEU A 1 378 ? -7.966 21.649 -8.408 1.00 73.56 378 LEU A C 1
ATOM 2935 O O . LEU A 1 378 ? -8.482 20.641 -7.929 1.00 73.56 378 LEU A O 1
ATOM 2939 N N . MET A 1 379 ? -6.902 22.222 -7.846 1.00 75.94 379 MET A N 1
ATOM 2940 C CA . MET A 1 379 ? -6.323 21.720 -6.599 1.00 75.94 379 MET A CA 1
ATOM 2941 C C . MET A 1 379 ? -7.261 21.938 -5.411 1.00 75.94 379 MET A C 1
ATOM 2943 O O . MET A 1 379 ? -7.534 20.991 -4.678 1.00 75.94 379 MET A O 1
ATOM 2947 N N . VAL A 1 380 ? -7.786 23.153 -5.252 1.00 80.88 380 VAL A N 1
ATOM 2948 C CA . VAL A 1 380 ? -8.615 23.544 -4.103 1.00 80.88 380 VAL A CA 1
ATOM 2949 C C . VAL A 1 380 ? -9.997 22.896 -4.138 1.00 80.88 380 VAL A C 1
ATOM 2951 O O . VAL A 1 380 ? -10.470 22.446 -3.102 1.00 80.88 380 VAL A O 1
ATOM 2954 N N . PHE A 1 381 ? -10.636 22.812 -5.308 1.00 78.19 381 PHE A N 1
ATOM 2955 C CA . PHE A 1 381 ? -12.030 22.362 -5.403 1.00 78.19 381 PHE A CA 1
ATOM 2956 C C . PHE A 1 381 ? -12.209 20.904 -5.832 1.00 78.19 381 PHE A C 1
ATOM 2958 O O . PHE A 1 381 ? -13.322 20.395 -5.745 1.00 78.19 381 PHE A O 1
ATOM 2965 N N . ALA A 1 382 ? -11.152 20.215 -6.277 1.00 73.50 382 ALA A N 1
ATOM 2966 C CA . ALA A 1 382 ? -11.253 18.810 -6.679 1.00 73.50 382 ALA A CA 1
ATOM 2967 C C . ALA A 1 382 ? -10.214 17.921 -5.987 1.00 73.50 382 ALA A C 1
ATOM 2969 O O . ALA A 1 382 ? -10.587 17.010 -5.254 1.00 73.50 382 ALA A O 1
ATOM 2970 N N . ALA A 1 383 ? -8.916 18.186 -6.170 1.00 71.50 383 ALA A N 1
ATOM 2971 C CA . ALA A 1 383 ? -7.877 17.259 -5.712 1.00 71.50 383 ALA A CA 1
ATOM 2972 C C . ALA A 1 383 ? -7.739 17.195 -4.180 1.00 71.50 383 ALA A C 1
ATOM 2974 O O . ALA A 1 383 ? -7.648 16.105 -3.620 1.00 71.50 383 ALA A O 1
ATOM 2975 N N . ILE A 1 384 ? -7.723 18.346 -3.497 1.00 79.44 384 ILE A N 1
ATOM 2976 C CA . ILE A 1 384 ? -7.598 18.400 -2.034 1.00 79.44 384 ILE A CA 1
ATOM 2977 C C . ILE A 1 384 ? -8.845 17.809 -1.352 1.00 79.44 384 ILE A C 1
ATOM 2979 O O . ILE A 1 384 ? -8.665 16.926 -0.515 1.00 79.44 384 ILE A O 1
ATOM 2983 N N . PRO A 1 385 ? -10.090 18.197 -1.707 1.00 80.31 385 PRO A N 1
ATOM 2984 C CA . PRO A 1 385 ? -11.287 17.618 -1.100 1.00 80.31 385 PRO A CA 1
ATOM 2985 C C . PRO A 1 385 ? -11.404 16.113 -1.331 1.00 80.31 385 PRO A C 1
ATOM 2987 O O . PRO A 1 385 ? -11.683 15.380 -0.387 1.00 80.31 385 PRO A O 1
ATOM 2990 N N . ALA A 1 386 ? -11.132 15.632 -2.548 1.00 76.81 386 ALA A N 1
ATOM 2991 C CA . ALA A 1 386 ? -11.151 14.201 -2.832 1.00 76.81 386 ALA A CA 1
ATOM 2992 C C . ALA A 1 386 ? -10.135 13.452 -1.954 1.00 76.81 386 ALA A C 1
ATOM 2994 O O . ALA A 1 386 ? -10.479 12.444 -1.329 1.00 76.81 386 ALA A O 1
ATOM 2995 N N . LYS A 1 387 ? -8.927 14.011 -1.784 1.00 78.25 387 LYS A N 1
ATOM 2996 C CA . LYS A 1 387 ? -7.896 13.367 -0.970 1.00 78.25 387 LYS A CA 1
ATOM 2997 C C . LYS A 1 387 ? -8.215 13.416 0.520 1.00 78.25 387 LYS A C 1
ATOM 2999 O O . LYS A 1 387 ? -7.895 12.469 1.235 1.00 78.25 387 LYS A O 1
ATOM 3004 N N . LEU A 1 388 ? -8.853 14.489 0.986 1.00 81.38 388 LEU A N 1
ATOM 3005 C CA . LEU A 1 388 ? -9.365 14.604 2.351 1.00 81.38 388 LEU A CA 1
ATOM 3006 C C . LEU A 1 388 ? -10.480 13.591 2.619 1.00 81.38 388 LEU A C 1
ATOM 3008 O O . LEU A 1 388 ? -10.477 12.970 3.676 1.00 81.38 388 LEU A O 1
ATOM 3012 N N . LEU A 1 389 ? -11.384 13.363 1.666 1.00 82.69 389 LEU A N 1
ATOM 3013 C CA . LEU A 1 389 ? -12.399 12.313 1.773 1.00 82.69 389 LEU A CA 1
ATOM 3014 C C . LEU A 1 389 ? -11.743 10.929 1.835 1.00 82.69 389 LEU A C 1
ATOM 3016 O O . LEU A 1 389 ? -12.049 10.123 2.710 1.00 82.69 389 LEU A O 1
ATOM 3020 N N . LEU A 1 390 ? -10.774 10.656 0.966 1.00 79.19 390 LEU A N 1
ATOM 3021 C CA . LEU A 1 390 ? -10.078 9.376 0.985 1.00 79.19 390 LEU A CA 1
ATOM 3022 C C . LEU A 1 390 ? -9.291 9.157 2.289 1.00 79.19 390 LEU A C 1
ATOM 3024 O O . LEU A 1 390 ? -9.430 8.128 2.939 1.00 79.19 390 LEU A O 1
ATOM 3028 N N . SER A 1 391 ? -8.446 10.101 2.694 1.00 80.94 391 SER A N 1
ATOM 3029 C CA . SER A 1 391 ? -7.587 9.901 3.866 1.00 80.94 391 SER A CA 1
ATOM 3030 C C . SER A 1 391 ? -8.313 10.133 5.194 1.00 80.94 391 SER A C 1
ATOM 3032 O O . SER A 1 391 ? -8.097 9.387 6.142 1.00 80.94 391 SER A O 1
ATOM 3034 N N . GLY A 1 392 ? -9.160 11.158 5.277 1.00 83.56 392 GLY A N 1
ATOM 3035 C CA . GLY A 1 392 ? -9.843 11.564 6.506 1.00 83.56 392 GLY A CA 1
ATOM 3036 C C . GLY A 1 392 ? -11.143 10.806 6.764 1.00 83.56 392 GLY A C 1
ATOM 3037 O O . GLY A 1 392 ? -11.389 10.383 7.890 1.00 83.56 392 GLY A O 1
ATOM 3038 N N . PHE A 1 393 ? -11.971 10.580 5.742 1.00 87.50 393 PHE A N 1
ATOM 3039 C CA . PHE A 1 393 ? -13.195 9.799 5.924 1.00 87.50 393 PHE A CA 1
ATOM 3040 C C . PHE A 1 393 ? -12.901 8.296 5.878 1.00 87.50 393 PHE A C 1
ATOM 3042 O O . PHE A 1 393 ? -13.101 7.614 6.880 1.00 87.50 393 PHE A O 1
ATOM 3049 N N . LEU A 1 394 ? -12.362 7.774 4.771 1.00 87.88 394 LEU A N 1
ATOM 3050 C CA . LEU A 1 394 ? -12.225 6.320 4.600 1.00 87.88 394 LEU A CA 1
ATOM 3051 C C . LEU A 1 394 ? -11.172 5.682 5.520 1.00 87.88 394 LEU A C 1
ATOM 3053 O O . LEU A 1 394 ? -11.423 4.613 6.063 1.00 87.88 394 LEU A O 1
ATOM 3057 N N . PHE A 1 395 ? -9.991 6.287 5.682 1.00 87.75 395 PHE A N 1
ATOM 3058 C CA . PHE A 1 395 ? -8.903 5.664 6.458 1.00 87.75 395 PHE A CA 1
ATOM 3059 C C . PHE A 1 395 ? -8.845 6.083 7.929 1.00 87.75 395 PHE A C 1
ATOM 3061 O O . PHE A 1 395 ? -8.103 5.473 8.693 1.00 87.75 395 PHE A O 1
ATOM 3068 N N . PHE A 1 396 ? -9.613 7.094 8.337 1.00 90.88 396 PHE A N 1
ATOM 3069 C CA . PHE A 1 396 ? -9.640 7.558 9.723 1.00 90.88 396 PHE A CA 1
ATOM 3070 C C . PHE A 1 396 ? -11.035 7.446 10.344 1.00 90.88 396 PHE A C 1
ATOM 3072 O O . PHE A 1 396 ? -11.200 6.714 11.319 1.00 90.88 396 PHE A O 1
ATOM 3079 N N . LEU A 1 397 ? -12.044 8.119 9.778 1.00 90.62 397 LEU A N 1
ATOM 3080 C CA . LEU A 1 397 ? -13.379 8.155 10.382 1.00 90.62 397 LEU A CA 1
ATOM 3081 C C . LEU A 1 397 ? -14.099 6.804 10.313 1.00 90.62 397 LEU A C 1
ATOM 3083 O O . LEU A 1 397 ? -14.676 6.385 11.309 1.00 90.62 397 LEU A O 1
ATOM 3087 N N . VAL A 1 398 ? -14.054 6.116 9.168 1.00 92.00 398 VAL A N 1
ATOM 3088 C CA . VAL A 1 398 ? -14.761 4.841 8.955 1.00 92.00 398 VAL A CA 1
ATOM 3089 C C . VAL A 1 398 ? -14.316 3.760 9.953 1.00 92.00 398 VAL A C 1
ATOM 3091 O O . VAL A 1 398 ? -15.193 3.233 10.637 1.00 92.00 398 VAL A O 1
ATOM 3094 N N . PRO A 1 399 ? -13.010 3.461 10.133 1.00 92.94 399 PRO A N 1
ATOM 3095 C CA . PRO A 1 399 ? -12.565 2.520 11.160 1.00 92.94 399 PRO A CA 1
ATOM 3096 C C . PRO A 1 399 ? -13.019 2.875 12.571 1.00 92.94 399 PRO A C 1
ATOM 3098 O O . PRO A 1 399 ? -13.453 2.006 13.321 1.00 92.94 399 PRO A O 1
ATOM 3101 N N . LEU A 1 400 ? -12.932 4.156 12.935 1.00 90.69 400 LEU A N 1
ATOM 3102 C CA . LEU A 1 400 ? -13.271 4.600 14.281 1.00 90.69 400 LEU A CA 1
ATOM 3103 C C . LEU A 1 400 ? -14.780 4.525 14.540 1.00 90.69 400 LEU A C 1
ATOM 3105 O O . LEU A 1 400 ? -15.198 4.114 15.619 1.00 90.69 400 LEU A O 1
ATOM 3109 N N . LEU A 1 401 ? -15.592 4.901 13.551 1.00 91.06 401 LEU A N 1
ATOM 3110 C CA . LEU A 1 401 ? -17.046 4.853 13.636 1.00 91.06 401 LEU A CA 1
ATOM 3111 C C . LEU A 1 401 ? -17.543 3.409 13.728 1.00 91.06 401 LEU A C 1
ATOM 3113 O O . LEU A 1 401 ? -18.335 3.104 14.610 1.00 91.06 401 LEU A O 1
ATOM 3117 N N . LEU A 1 402 ? -17.042 2.520 12.869 1.00 89.31 402 LEU A N 1
ATOM 3118 C CA . LEU A 1 402 ? -17.403 1.102 12.889 1.00 89.31 402 LEU A CA 1
ATOM 3119 C C . LEU A 1 402 ? -16.969 0.420 14.191 1.00 89.31 402 LEU A C 1
ATOM 3121 O O . LEU A 1 402 ? -17.750 -0.315 14.785 1.00 89.31 402 LEU A O 1
ATOM 3125 N N . ALA A 1 403 ? -15.773 0.722 14.701 1.00 88.38 403 ALA A N 1
ATOM 3126 C CA . ALA A 1 403 ? -15.350 0.209 16.003 1.00 88.38 403 ALA A CA 1
ATOM 3127 C C . ALA A 1 403 ? -16.249 0.708 17.147 1.00 88.38 403 ALA A C 1
ATOM 3129 O O . ALA A 1 403 ? -16.570 -0.055 18.053 1.00 88.38 403 ALA A O 1
ATOM 3130 N N . ASN A 1 404 ? -16.698 1.967 17.100 1.00 87.56 404 ASN A N 1
ATOM 3131 C CA . ASN A 1 404 ? -17.652 2.497 18.079 1.00 87.56 404 ASN A CA 1
ATOM 3132 C C . ASN A 1 404 ? -19.055 1.875 17.943 1.00 87.56 404 ASN A C 1
ATOM 3134 O O . ASN A 1 404 ? -19.784 1.828 18.929 1.00 87.56 404 ASN A O 1
ATOM 3138 N N . LEU A 1 405 ? -19.420 1.379 16.756 1.00 86.44 405 LEU A N 1
ATOM 3139 C CA . LEU A 1 405 ? -20.638 0.595 16.517 1.00 86.44 405 LEU A CA 1
ATOM 3140 C C . LEU A 1 405 ? -20.505 -0.875 16.963 1.00 86.44 405 LEU A C 1
ATOM 3142 O O . LEU A 1 405 ? -21.484 -1.614 16.915 1.00 86.44 405 LEU A O 1
ATOM 3146 N N . GLY A 1 406 ? -19.325 -1.299 17.429 1.00 82.06 406 GLY A N 1
ATOM 3147 C CA . GLY A 1 406 ? -19.065 -2.663 17.895 1.00 82.06 406 GLY A CA 1
ATOM 3148 C C . GLY A 1 406 ? -18.610 -3.639 16.805 1.00 82.06 406 GLY A C 1
ATOM 3149 O O . GLY A 1 406 ? -18.548 -4.840 17.066 1.00 82.06 406 GLY A O 1
ATOM 3150 N N . SER A 1 407 ? -18.274 -3.155 15.604 1.00 84.44 407 SER A N 1
ATOM 3151 C CA . SER A 1 407 ? -17.733 -3.987 14.522 1.00 84.44 407 SER A CA 1
ATOM 3152 C C . SER A 1 407 ? -16.339 -4.529 14.849 1.00 84.44 407 SER A C 1
ATOM 3154 O O . SER A 1 407 ? -15.499 -3.834 15.427 1.00 84.44 407 SER A O 1
ATOM 3156 N N . ASN A 1 408 ? -16.064 -5.762 14.413 1.00 86.81 408 ASN A N 1
ATOM 3157 C CA . ASN A 1 408 ? -14.723 -6.356 14.475 1.00 86.81 408 ASN A CA 1
ATOM 3158 C C . ASN A 1 408 ? -13.791 -5.784 13.386 1.00 86.81 408 ASN A C 1
ATOM 3160 O O . ASN A 1 408 ? -14.239 -5.130 12.437 1.00 86.81 408 ASN A O 1
ATOM 3164 N N . GLN A 1 409 ? -12.477 -6.006 13.495 1.00 89.12 409 GLN A N 1
ATOM 3165 C CA . GLN A 1 409 ? -11.518 -5.398 12.564 1.00 89.12 409 GLN A CA 1
ATOM 3166 C C . GLN A 1 409 ? -11.616 -6.017 11.165 1.00 89.12 409 GLN A C 1
ATOM 3168 O O . GLN A 1 409 ? -11.361 -5.329 10.173 1.00 89.12 409 GLN A O 1
ATOM 3173 N N . SER A 1 410 ? -12.040 -7.278 11.053 1.00 88.12 410 SER A N 1
ATOM 3174 C CA . SER A 1 410 ? -12.353 -7.927 9.783 1.00 88.12 410 SER A CA 1
ATOM 3175 C C . SER A 1 410 ? -13.480 -7.187 9.065 1.00 88.12 410 SER A C 1
ATOM 3177 O O . SER A 1 410 ? -13.350 -6.869 7.886 1.00 88.12 410 SER A O 1
ATOM 3179 N N . GLU A 1 411 ? -14.577 -6.853 9.746 1.00 87.31 411 GLU A N 1
ATOM 3180 C CA . GLU A 1 411 ? -15.693 -6.086 9.180 1.00 87.31 411 GLU A CA 1
ATOM 3181 C C . GLU A 1 411 ? -15.245 -4.697 8.721 1.00 87.31 411 GLU A C 1
ATOM 3183 O O . GLU A 1 411 ? -15.562 -4.278 7.606 1.00 87.31 411 GLU A O 1
ATOM 3188 N N . ILE A 1 412 ? -14.412 -4.022 9.514 1.00 91.62 412 ILE A N 1
ATOM 3189 C CA . ILE A 1 412 ? -13.810 -2.743 9.123 1.00 91.62 412 ILE A CA 1
ATOM 3190 C C . ILE A 1 412 ? -12.984 -2.904 7.841 1.00 91.62 412 ILE A C 1
ATOM 3192 O O . ILE A 1 412 ? -13.163 -2.154 6.878 1.00 91.62 412 ILE A O 1
ATOM 3196 N N . GLY A 1 413 ? -12.113 -3.915 7.790 1.00 91.00 413 GLY A N 1
ATOM 3197 C CA . GLY A 1 413 ? -11.311 -4.240 6.612 1.00 91.00 413 GLY A CA 1
ATOM 3198 C C . GLY A 1 413 ? -12.161 -4.536 5.374 1.00 91.00 413 GLY A C 1
ATOM 3199 O O . GLY A 1 413 ? -11.850 -4.063 4.278 1.00 91.00 413 GLY A O 1
ATOM 3200 N N . ARG A 1 414 ? -13.272 -5.260 5.555 1.00 89.75 414 ARG A N 1
ATOM 3201 C CA . ARG A 1 414 ? -14.267 -5.586 4.521 1.00 89.75 414 ARG A CA 1
ATOM 3202 C C . ARG A 1 414 ? -14.937 -4.339 3.959 1.00 89.75 414 ARG A C 1
ATOM 3204 O O . ARG A 1 414 ? -14.999 -4.173 2.740 1.00 89.75 414 ARG A O 1
ATOM 3211 N N . ILE A 1 415 ? -15.397 -3.443 4.828 1.00 91.06 415 ILE A N 1
ATOM 3212 C CA . ILE A 1 415 ? -16.044 -2.198 4.413 1.00 91.06 415 ILE A CA 1
ATOM 3213 C C . ILE A 1 415 ? -15.041 -1.299 3.684 1.00 91.06 415 ILE A C 1
ATOM 3215 O O . ILE A 1 415 ? -15.345 -0.807 2.598 1.00 91.06 415 ILE A O 1
ATOM 3219 N N . VAL A 1 416 ? -13.811 -1.155 4.185 1.00 91.19 416 VAL A N 1
ATOM 3220 C CA . VAL A 1 416 ? -12.768 -0.358 3.513 1.00 91.19 416 VAL A CA 1
ATOM 3221 C C . VAL A 1 416 ? -12.377 -0.958 2.152 1.00 91.19 416 VAL A C 1
ATOM 3223 O O . VAL A 1 416 ? -12.212 -0.216 1.182 1.00 91.19 416 VAL A O 1
ATOM 3226 N N . MET A 1 417 ? -12.306 -2.290 2.023 1.00 91.19 417 MET A N 1
ATOM 3227 C CA . MET A 1 417 ? -12.060 -2.980 0.743 1.00 91.19 417 MET A CA 1
ATOM 3228 C C . MET A 1 417 ? -13.090 -2.608 -0.334 1.00 91.19 417 MET A C 1
ATOM 3230 O O . MET A 1 417 ? -12.741 -2.531 -1.519 1.00 91.19 417 MET A O 1
ATOM 3234 N N . THR A 1 418 ? -14.348 -2.349 0.044 1.00 89.00 418 THR A N 1
ATOM 3235 C CA . THR A 1 418 ? -15.399 -2.009 -0.930 1.00 89.00 418 THR A CA 1
ATOM 3236 C C . THR A 1 418 ? -15.101 -0.729 -1.704 1.00 89.00 418 THR A C 1
ATOM 3238 O O . THR A 1 418 ? -15.480 -0.633 -2.870 1.00 89.00 418 THR A O 1
ATOM 3241 N N . TYR A 1 419 ? -14.321 0.197 -1.138 1.00 87.88 419 TYR A N 1
ATOM 3242 C CA . TYR A 1 419 ? -13.808 1.362 -1.859 1.00 87.88 419 TYR A CA 1
ATOM 3243 C C . TYR A 1 419 ? -12.933 0.953 -3.056 1.00 87.88 419 TYR A C 1
ATOM 3245 O O . TYR A 1 419 ? -13.109 1.437 -4.179 1.00 87.88 419 TYR A O 1
ATOM 3253 N N . GLY A 1 420 ? -11.994 0.027 -2.844 1.00 83.88 420 GLY A N 1
ATOM 3254 C CA . GLY A 1 420 ? -11.142 -0.508 -3.906 1.00 83.88 420 GLY A CA 1
ATOM 3255 C C . GLY A 1 420 ? -11.959 -1.243 -4.970 1.00 83.88 420 GLY A C 1
ATOM 3256 O O . GLY A 1 420 ? -11.775 -1.013 -6.170 1.00 83.88 420 GLY A O 1
ATOM 3257 N N . LEU A 1 421 ? -12.915 -2.069 -4.531 1.00 87.00 421 LEU A N 1
ATOM 3258 C CA . LEU A 1 421 ? -13.779 -2.864 -5.404 1.00 87.00 421 LEU A CA 1
ATOM 3259 C C . LEU A 1 421 ? -14.683 -1.978 -6.271 1.00 87.00 421 LEU A C 1
ATOM 3261 O O . LEU A 1 421 ? -14.700 -2.124 -7.495 1.00 87.00 421 LEU A O 1
ATOM 3265 N N . ALA A 1 422 ? -15.366 -1.007 -5.661 1.00 85.25 422 ALA A N 1
ATOM 3266 C CA . ALA A 1 422 ? -16.154 -0.002 -6.366 1.00 85.25 422 ALA A CA 1
ATOM 3267 C C . ALA A 1 422 ? -15.281 0.770 -7.367 1.00 85.25 422 ALA A C 1
ATOM 3269 O O . ALA A 1 422 ? -15.711 1.051 -8.482 1.00 85.25 422 ALA A O 1
ATOM 3270 N N . GLY A 1 423 ? -14.011 1.016 -7.033 1.00 78.31 423 GLY A N 1
ATOM 3271 C CA . GLY A 1 423 ? -13.043 1.602 -7.951 1.00 78.31 423 GLY A CA 1
ATOM 3272 C C . GLY A 1 423 ? -12.804 0.766 -9.199 1.00 78.31 423 GLY A C 1
ATOM 3273 O O . GLY A 1 423 ? -12.823 1.293 -10.302 1.00 78.31 423 GLY A O 1
ATOM 3274 N N . VAL A 1 424 ? -12.588 -0.537 -9.058 1.00 80.06 424 VAL A N 1
ATOM 3275 C CA . VAL A 1 424 ? -12.339 -1.408 -10.215 1.00 80.06 424 VAL A CA 1
ATOM 3276 C C . VAL A 1 424 ? -13.597 -1.606 -11.064 1.00 80.06 424 VAL A C 1
ATOM 3278 O O . VAL A 1 424 ? -13.495 -1.682 -12.289 1.00 80.06 424 VAL A O 1
ATOM 3281 N N . LEU A 1 425 ? -14.776 -1.657 -10.441 1.00 83.12 425 LEU A N 1
ATOM 3282 C CA . LEU A 1 425 ? -16.041 -1.917 -11.132 1.00 83.12 425 LEU A CA 1
ATOM 3283 C C . LEU A 1 425 ? -16.636 -0.667 -11.791 1.00 83.12 425 LEU A C 1
ATOM 3285 O O . LEU A 1 425 ? -17.053 -0.718 -12.948 1.00 83.12 425 LEU A O 1
ATOM 3289 N N . LEU A 1 426 ? -16.666 0.455 -11.072 1.00 80.88 426 LEU A N 1
ATOM 3290 C CA . LEU A 1 426 ? -17.386 1.661 -11.485 1.00 80.88 426 LEU A CA 1
ATOM 3291 C C . LEU A 1 426 ? -16.502 2.594 -12.316 1.00 80.88 426 LEU A C 1
ATOM 3293 O O . LEU A 1 426 ? -16.993 3.216 -13.256 1.00 80.88 426 LEU A O 1
ATOM 3297 N N . MET A 1 427 ? -15.187 2.638 -12.065 1.00 75.06 427 MET A N 1
ATOM 3298 C CA . MET A 1 427 ? -14.280 3.554 -12.773 1.00 75.06 427 MET A CA 1
ATOM 3299 C C . MET A 1 427 ? -14.282 3.371 -14.298 1.00 75.06 427 MET A C 1
ATOM 3301 O O . MET A 1 427 ? -14.392 4.374 -15.002 1.00 75.06 427 MET A O 1
ATOM 3305 N N . PRO A 1 428 ? -14.203 2.148 -14.868 1.00 78.12 428 PRO A N 1
ATOM 3306 C CA . PRO A 1 428 ? -14.225 1.986 -16.322 1.00 78.12 428 PRO A CA 1
ATOM 3307 C C . PRO A 1 428 ? -15.552 2.432 -16.942 1.00 78.12 428 PRO A C 1
ATOM 3309 O O . PRO A 1 428 ? -15.577 2.888 -18.084 1.00 78.12 428 PRO A O 1
ATOM 3312 N N . VAL A 1 429 ? -16.655 2.295 -16.200 1.00 82.06 429 VAL A N 1
ATOM 3313 C CA . VAL A 1 429 ? -17.984 2.742 -16.627 1.00 82.06 429 VAL A CA 1
ATOM 3314 C C . VAL A 1 429 ? -18.039 4.266 -16.613 1.00 82.06 429 VAL A C 1
ATOM 3316 O O . VAL A 1 429 ? -18.377 4.860 -17.635 1.00 82.06 429 VAL A O 1
ATOM 3319 N N . CYS A 1 430 ? -17.620 4.892 -15.510 1.00 75.06 430 CYS A N 1
ATOM 3320 C CA . CYS A 1 430 ? -17.568 6.343 -15.376 1.00 75.06 430 CYS A CA 1
ATOM 3321 C C . CYS A 1 430 ? -16.648 6.983 -16.422 1.00 75.06 430 CYS A C 1
ATOM 3323 O O . CYS A 1 430 ? -17.050 7.938 -17.074 1.00 75.06 430 CYS A O 1
ATOM 3325 N N . ALA A 1 431 ? -15.460 6.419 -16.659 1.00 72.38 431 ALA A N 1
ATOM 3326 C CA . ALA A 1 431 ? -14.529 6.912 -17.672 1.00 72.38 431 ALA A CA 1
ATOM 3327 C C . ALA A 1 431 ? -15.134 6.856 -19.085 1.00 72.38 431 ALA A C 1
ATOM 3329 O O . ALA A 1 431 ? -15.109 7.846 -19.811 1.00 72.38 431 ALA A O 1
ATOM 3330 N N . ARG A 1 432 ? -15.763 5.731 -19.460 1.00 77.00 432 ARG A N 1
ATOM 3331 C CA . ARG A 1 432 ? -16.442 5.598 -20.762 1.00 77.00 432 ARG A CA 1
ATOM 3332 C C . ARG A 1 432 ? -17.615 6.559 -20.907 1.00 77.00 432 ARG A C 1
ATOM 3334 O O . ARG A 1 432 ? -17.863 7.048 -22.006 1.00 77.00 432 ARG A O 1
ATOM 3341 N N . LEU A 1 433 ? -18.352 6.796 -19.825 1.00 77.81 433 LEU A N 1
ATOM 3342 C CA . LEU A 1 433 ? -19.463 7.740 -19.812 1.00 77.81 433 LEU A CA 1
ATOM 3343 C C . LEU A 1 433 ? -18.949 9.175 -19.994 1.00 77.81 433 LEU A C 1
ATOM 3345 O O . LEU A 1 433 ? -19.468 9.899 -20.843 1.00 77.81 433 LEU A O 1
ATOM 3349 N N . ALA A 1 434 ? -17.882 9.540 -19.279 1.00 74.81 434 ALA A N 1
ATOM 3350 C CA . ALA A 1 434 ? -17.221 10.837 -19.389 1.00 74.81 434 ALA A CA 1
ATOM 3351 C C . ALA A 1 434 ? -16.751 11.102 -20.821 1.00 74.81 434 ALA A C 1
ATOM 3353 O O . ALA A 1 434 ? -17.044 12.161 -21.374 1.00 74.81 434 ALA A O 1
ATOM 3354 N N . ASP A 1 435 ? -16.093 10.111 -21.429 1.00 78.00 435 ASP A N 1
ATOM 3355 C CA . ASP A 1 435 ? -15.586 10.185 -22.798 1.00 78.00 435 ASP A CA 1
ATOM 3356 C C . ASP A 1 435 ? -16.732 10.270 -23.819 1.00 78.00 435 ASP A C 1
ATOM 3358 O O . ASP A 1 435 ? -16.665 11.049 -24.769 1.00 78.00 435 ASP A O 1
ATOM 3362 N N . ARG A 1 436 ? -17.813 9.497 -23.624 1.00 81.19 436 ARG A N 1
ATOM 3363 C CA . ARG A 1 436 ? -18.972 9.470 -24.534 1.00 81.19 436 ARG A CA 1
ATOM 3364 C C . ARG A 1 436 ? -19.716 10.801 -24.568 1.00 81.19 436 ARG A C 1
ATOM 3366 O O . ARG A 1 436 ? -20.167 11.210 -25.633 1.00 81.19 436 ARG A O 1
ATOM 3373 N N . PHE A 1 437 ? -19.859 11.450 -23.416 1.00 79.94 437 PHE A N 1
ATOM 3374 C CA . PHE A 1 437 ? -20.575 12.720 -23.287 1.00 79.94 437 PHE A CA 1
ATOM 3375 C C . PHE A 1 437 ? -19.650 13.945 -23.302 1.00 79.94 437 PHE A C 1
ATOM 3377 O O . PHE A 1 437 ? -20.135 15.070 -23.222 1.00 79.94 437 PHE A O 1
ATOM 3384 N N . ASN A 1 438 ? -18.330 13.742 -23.405 1.00 77.56 438 ASN A N 1
ATOM 3385 C CA . ASN A 1 438 ? -17.300 14.778 -23.279 1.00 77.56 438 ASN A CA 1
ATOM 3386 C C . ASN A 1 438 ? -17.496 15.666 -22.027 1.00 77.56 438 ASN A C 1
ATOM 3388 O O . ASN A 1 438 ? -17.226 16.867 -22.035 1.00 77.56 438 ASN A O 1
ATOM 3392 N N . ALA A 1 439 ? -18.006 15.064 -20.948 1.00 75.75 439 ALA A N 1
ATOM 3393 C CA . ALA A 1 439 ? -18.583 15.750 -19.792 1.00 75.75 439 ALA A CA 1
ATOM 3394 C C . ALA A 1 439 ? -17.718 15.605 -18.527 1.00 75.75 439 ALA A C 1
ATOM 3396 O O . ALA A 1 439 ? -18.238 15.489 -17.418 1.00 75.75 439 ALA A O 1
ATOM 3397 N N . HIS A 1 440 ? -16.388 15.615 -18.674 1.00 71.19 440 HIS A N 1
ATOM 3398 C CA . HIS A 1 440 ? -15.452 15.387 -17.562 1.00 71.19 440 HIS A CA 1
ATOM 3399 C C . HIS A 1 440 ? -15.665 16.355 -16.386 1.00 71.19 440 HIS A C 1
ATOM 3401 O O . HIS A 1 440 ? -15.731 15.919 -15.244 1.00 71.19 440 HIS A O 1
ATOM 3407 N N . GLY A 1 441 ? -15.840 17.657 -16.649 1.00 69.88 441 GLY A N 1
ATOM 3408 C CA . GLY A 1 441 ? -16.070 18.646 -15.586 1.00 69.88 441 GLY A CA 1
ATOM 3409 C C . GLY A 1 441 ? -17.389 18.431 -14.837 1.00 69.88 441 GLY A C 1
ATOM 3410 O O . GLY A 1 441 ? -17.426 18.524 -13.612 1.00 69.88 441 GLY A O 1
ATOM 3411 N N . PHE A 1 442 ? -18.457 18.075 -15.559 1.00 77.94 442 PHE A N 1
ATOM 3412 C CA . PHE A 1 442 ? -19.748 17.748 -14.952 1.00 77.94 442 PHE A CA 1
ATOM 3413 C C . PHE A 1 442 ? -19.668 16.469 -14.109 1.00 77.94 442 PHE A C 1
ATOM 3415 O O . PHE A 1 442 ? -20.245 16.423 -13.025 1.00 77.94 442 PHE A O 1
ATOM 3422 N N . MET A 1 443 ? -18.919 15.453 -14.553 1.00 74.38 443 MET A N 1
ATOM 3423 C CA . MET A 1 443 ? -18.721 14.224 -13.775 1.00 74.38 443 MET A CA 1
ATOM 3424 C C . MET A 1 443 ? -17.922 14.453 -12.494 1.00 74.38 443 MET A C 1
ATOM 3426 O O . MET A 1 443 ? -18.268 13.878 -11.469 1.00 74.38 443 MET A O 1
ATOM 3430 N N . VAL A 1 444 ? -16.912 15.326 -12.514 1.00 72.56 444 VAL A N 1
ATOM 3431 C CA . VAL A 1 444 ? -16.175 15.697 -11.294 1.00 72.56 444 VAL A CA 1
ATOM 3432 C C . VAL A 1 444 ? -17.087 16.436 -10.310 1.00 72.56 444 VAL A C 1
ATOM 3434 O O . VAL A 1 444 ? -17.121 16.097 -9.131 1.00 72.56 444 VAL A O 1
ATOM 3437 N N . GLY A 1 445 ? -17.871 17.409 -10.789 1.00 76.38 445 GLY A N 1
ATOM 3438 C CA . GLY A 1 445 ? -18.795 18.170 -9.940 1.00 76.38 445 GLY A CA 1
ATOM 3439 C C . GLY A 1 445 ? -19.924 17.314 -9.357 1.00 76.38 445 GLY A C 1
ATOM 3440 O O . GLY A 1 445 ? -20.130 17.304 -8.146 1.00 76.38 445 GLY A O 1
ATOM 3441 N N . SER A 1 446 ? -20.625 16.550 -10.201 1.00 82.12 446 SER A N 1
ATOM 3442 C CA . SER A 1 446 ? -21.676 15.624 -9.745 1.00 82.12 446 SER A CA 1
ATOM 3443 C C . SER A 1 446 ? -21.116 14.521 -8.849 1.00 82.12 446 SER A C 1
ATOM 3445 O O . SER A 1 446 ? -21.750 14.167 -7.859 1.00 82.12 446 SER A O 1
ATOM 3447 N N . GLY A 1 447 ? -19.902 14.041 -9.124 1.00 81.81 447 GLY A N 1
ATOM 3448 C CA . GLY A 1 447 ? -19.195 13.104 -8.264 1.00 81.81 447 GLY A CA 1
ATOM 3449 C C . GLY A 1 447 ? -18.951 13.658 -6.859 1.00 81.81 447 GLY A C 1
ATOM 3450 O O . GLY A 1 447 ? -19.289 13.000 -5.877 1.00 81.81 447 GLY A O 1
ATOM 3451 N N . GLY A 1 448 ? -18.452 14.891 -6.745 1.00 80.44 448 GLY A N 1
ATOM 3452 C CA . GLY A 1 448 ? -18.280 15.558 -5.450 1.00 80.44 448 GLY A CA 1
ATOM 3453 C C . GLY A 1 448 ? -19.590 15.683 -4.663 1.00 80.44 448 GLY A C 1
ATOM 3454 O O . GLY A 1 448 ? -19.615 15.410 -3.463 1.00 80.44 448 GLY A O 1
ATOM 3455 N N . VAL A 1 449 ? -20.695 16.013 -5.343 1.00 85.94 449 VAL A N 1
ATOM 3456 C CA . VAL A 1 449 ? -22.033 16.074 -4.727 1.00 85.94 449 VAL A CA 1
ATOM 3457 C C . VAL A 1 449 ? -22.489 14.697 -4.241 1.00 85.94 449 VAL A C 1
ATOM 3459 O O . VAL A 1 449 ? -22.977 14.588 -3.121 1.00 85.94 449 VAL A O 1
ATOM 3462 N N . ILE A 1 450 ? -22.292 13.640 -5.036 1.00 88.50 450 ILE A N 1
ATOM 3463 C CA . ILE A 1 450 ? -22.634 12.259 -4.657 1.00 88.50 450 ILE A CA 1
ATOM 3464 C C . ILE A 1 450 ? -21.821 11.806 -3.437 1.00 88.50 450 ILE A C 1
ATOM 3466 O O . ILE A 1 450 ? -22.384 11.222 -2.512 1.00 88.50 450 ILE A O 1
ATOM 3470 N N . ALA A 1 451 ? -20.518 12.102 -3.410 1.00 84.19 451 ALA A N 1
ATOM 3471 C CA . ALA A 1 451 ? -19.660 11.781 -2.273 1.00 84.19 451 ALA A CA 1
ATOM 3472 C C . ALA A 1 451 ? -20.124 12.493 -0.993 1.00 84.19 451 ALA A C 1
ATOM 3474 O O . ALA A 1 451 ? -20.241 11.855 0.050 1.00 84.19 451 ALA A O 1
ATOM 3475 N N . GLY A 1 452 ? -20.447 13.789 -1.081 1.00 85.00 452 GLY A N 1
ATOM 3476 C CA . GLY A 1 452 ? -20.984 14.554 0.046 1.00 85.00 452 GLY A CA 1
ATOM 3477 C C . GLY A 1 452 ? -22.344 14.031 0.516 1.00 85.00 452 GLY A C 1
ATOM 3478 O O . GLY A 1 452 ? -22.533 13.789 1.706 1.00 85.00 452 GLY A O 1
ATOM 3479 N N . ALA A 1 453 ? -23.269 13.778 -0.414 1.00 87.38 453 ALA A N 1
ATOM 3480 C CA . ALA A 1 453 ? -24.596 13.244 -0.114 1.00 87.38 453 ALA A CA 1
ATOM 3481 C C . ALA A 1 453 ? -24.537 11.867 0.564 1.00 87.38 453 ALA A C 1
ATOM 3483 O O . ALA A 1 453 ? -25.344 11.593 1.445 1.00 87.38 453 ALA A O 1
ATOM 3484 N N . GLY A 1 454 ? -23.561 11.025 0.207 1.00 85.19 454 GLY A N 1
ATOM 3485 C CA . GLY A 1 454 ? -23.350 9.726 0.847 1.00 85.19 454 GLY A CA 1
ATOM 3486 C C . GLY A 1 454 ? -22.891 9.801 2.306 1.00 85.19 454 GLY A C 1
ATOM 3487 O O . GLY A 1 454 ? -23.088 8.844 3.048 1.00 85.19 454 GLY A O 1
ATOM 3488 N N . MET A 1 455 ? -22.313 10.926 2.738 1.00 84.94 455 MET A N 1
ATOM 3489 C CA . MET A 1 455 ? -21.842 11.105 4.115 1.00 84.94 455 MET A CA 1
ATOM 3490 C C . MET A 1 455 ? -22.905 11.678 5.055 1.00 84.94 455 MET A C 1
ATOM 3492 O O . MET A 1 455 ? -22.866 11.395 6.249 1.00 84.94 455 MET A O 1
ATOM 3496 N N . ILE A 1 456 ? -23.860 12.458 4.540 1.00 88.62 456 ILE A N 1
ATOM 3497 C CA . ILE A 1 456 ? -24.889 13.122 5.357 1.00 88.62 456 ILE A CA 1
ATOM 3498 C C . ILE A 1 456 ? -25.688 12.118 6.215 1.00 88.62 456 ILE A C 1
ATOM 3500 O O . ILE A 1 456 ? -25.795 12.350 7.419 1.00 88.62 456 ILE A O 1
ATOM 3504 N N . PRO A 1 457 ? -26.194 10.983 5.683 1.00 85.69 457 PRO A N 1
ATOM 3505 C CA . PRO A 1 457 ? -26.974 10.029 6.474 1.00 85.69 457 PRO A CA 1
ATOM 3506 C C . PRO A 1 457 ? -26.202 9.417 7.645 1.00 85.69 457 PRO A C 1
ATOM 3508 O O . PRO A 1 457 ? -26.794 9.148 8.686 1.00 85.69 457 PRO A O 1
ATOM 3511 N N . ILE A 1 458 ? -24.884 9.241 7.497 1.00 86.88 458 ILE A N 1
ATOM 3512 C CA . ILE A 1 458 ? -24.015 8.636 8.517 1.00 86.88 458 ILE A CA 1
ATOM 3513 C C . ILE A 1 458 ? -23.986 9.491 9.791 1.00 86.88 458 ILE A C 1
ATOM 3515 O O . ILE A 1 458 ? -23.885 8.953 10.889 1.00 86.88 458 ILE A O 1
ATOM 3519 N N . VAL A 1 459 ? -24.098 10.816 9.652 1.00 84.81 459 VAL A N 1
ATOM 3520 C CA . VAL A 1 459 ? -24.086 11.754 10.786 1.00 84.81 459 VAL A CA 1
ATOM 3521 C C . VAL A 1 459 ? -25.351 11.626 11.635 1.00 84.81 459 VAL A C 1
ATOM 3523 O O . VAL A 1 459 ? -25.282 11.748 12.854 1.00 84.81 459 VAL A O 1
ATOM 3526 N N . PHE A 1 460 ? -26.500 11.384 11.002 1.00 86.50 460 PHE A N 1
ATOM 3527 C CA . PHE A 1 460 ? -27.792 11.333 11.692 1.00 86.50 460 PHE A CA 1
ATOM 3528 C C . PHE A 1 460 ? -28.146 9.932 12.193 1.00 86.50 460 PHE A C 1
ATOM 3530 O O . PHE A 1 460 ? -28.740 9.796 13.258 1.00 86.50 460 PHE A O 1
ATOM 3537 N N . PHE A 1 461 ? -27.778 8.896 11.437 1.00 85.44 461 PHE A N 1
ATOM 3538 C CA . PHE A 1 461 ? -28.118 7.507 11.730 1.00 85.44 461 PHE A CA 1
ATOM 3539 C C . PHE A 1 461 ? -26.883 6.623 11.516 1.00 85.44 461 PHE A C 1
ATOM 3541 O O . PHE A 1 461 ? -26.762 5.973 10.477 1.00 85.44 461 PHE A O 1
ATOM 3548 N N . PRO A 1 462 ? -25.919 6.610 12.451 1.00 81.50 462 PRO A N 1
ATOM 3549 C CA . PRO A 1 462 ? -24.717 5.806 12.290 1.00 81.50 462 PRO A CA 1
ATOM 3550 C C . PRO A 1 462 ? -25.073 4.316 12.376 1.00 81.50 462 PRO A C 1
ATOM 3552 O O . PRO A 1 462 ? -25.457 3.815 13.428 1.00 81.50 462 PRO A O 1
ATOM 3555 N N . ASN A 1 463 ? -24.949 3.606 11.255 1.00 85.31 463 ASN A N 1
ATOM 3556 C CA . ASN A 1 463 ? -25.034 2.148 11.185 1.00 85.31 463 ASN A CA 1
ATOM 3557 C C . ASN A 1 463 ? -24.025 1.612 10.151 1.00 85.31 463 ASN A C 1
ATOM 3559 O O . ASN A 1 463 ? -23.592 2.338 9.248 1.00 85.31 463 ASN A O 1
ATOM 3563 N N . SER A 1 464 ? -23.652 0.337 10.258 1.00 84.88 464 SER A N 1
ATOM 3564 C CA . SER A 1 464 ? -22.623 -0.261 9.393 1.00 84.88 464 SER A CA 1
ATOM 3565 C C . SER A 1 464 ? -23.019 -0.240 7.909 1.00 84.88 464 SER A C 1
ATOM 3567 O O . SER A 1 464 ? -22.187 -0.011 7.028 1.00 84.88 464 SER A O 1
ATOM 3569 N N . SER A 1 465 ? -24.317 -0.374 7.622 1.00 85.06 465 SER A N 1
ATOM 3570 C CA . SER A 1 465 ? -24.865 -0.370 6.258 1.00 85.06 465 SER A CA 1
ATOM 3571 C C . SER A 1 465 ? -24.779 0.997 5.560 1.00 85.06 465 SER A C 1
ATOM 3573 O O . SER A 1 465 ? -24.436 1.073 4.379 1.00 85.06 465 SER A O 1
ATOM 3575 N N . LEU A 1 466 ? -25.054 2.095 6.266 1.00 87.31 466 LEU A N 1
ATOM 3576 C CA . LEU A 1 466 ? -24.945 3.458 5.737 1.00 87.31 466 LEU A CA 1
ATOM 3577 C C . LEU A 1 466 ? -23.486 3.866 5.591 1.00 87.31 466 LEU A C 1
ATOM 3579 O O . LEU A 1 466 ? -23.153 4.570 4.640 1.00 87.31 466 LEU A O 1
ATOM 3583 N N . VAL A 1 467 ? -22.605 3.383 6.470 1.00 89.25 467 VAL A N 1
ATOM 3584 C CA . VAL A 1 467 ? -21.159 3.557 6.300 1.00 89.25 467 VAL A CA 1
ATOM 3585 C C . VAL A 1 467 ? -20.688 2.875 5.018 1.00 89.25 467 VAL A C 1
ATOM 3587 O O . VAL A 1 467 ? -20.018 3.513 4.207 1.00 89.25 467 VAL A O 1
ATOM 3590 N N . LEU A 1 468 ? -21.094 1.625 4.780 1.00 89.44 468 LEU A N 1
ATOM 3591 C CA . LEU A 1 468 ? -20.809 0.910 3.535 1.00 89.44 468 LEU A CA 1
ATOM 3592 C C . LEU A 1 468 ? -21.325 1.674 2.303 1.00 89.44 468 LEU A C 1
ATOM 3594 O O . LEU A 1 468 ? -20.578 1.882 1.343 1.00 89.44 468 LEU A O 1
ATOM 3598 N N . LEU A 1 469 ? -22.580 2.133 2.335 1.00 89.06 469 LEU A N 1
ATOM 3599 C CA . LEU A 1 469 ? -23.163 2.928 1.253 1.00 89.06 469 LEU A CA 1
ATOM 3600 C C . LEU A 1 469 ? -22.369 4.221 1.017 1.00 89.06 469 LEU A C 1
ATOM 3602 O O . LEU A 1 469 ? -22.038 4.541 -0.125 1.00 89.06 469 LEU A O 1
ATOM 3606 N N . GLY A 1 470 ? -22.009 4.933 2.085 1.00 88.88 470 GLY A N 1
ATOM 3607 C CA . GLY A 1 470 ? -21.198 6.143 2.017 1.00 88.88 470 GLY A CA 1
ATOM 3608 C C . GLY A 1 470 ? -19.825 5.888 1.403 1.00 88.88 470 GLY A C 1
ATOM 3609 O O . GLY A 1 470 ? -19.408 6.638 0.526 1.00 88.88 470 GLY A O 1
ATOM 3610 N N . VAL A 1 471 ? -19.149 4.795 1.768 1.00 90.00 471 VAL A N 1
ATOM 3611 C CA . VAL A 1 471 ? -17.862 4.395 1.172 1.00 90.00 471 VAL A CA 1
ATOM 3612 C C . VAL A 1 471 ? -17.982 4.171 -0.341 1.00 90.00 471 VAL A C 1
ATOM 3614 O O . VAL A 1 471 ? -17.144 4.656 -1.110 1.00 90.00 471 VAL A O 1
ATOM 3617 N N . VAL A 1 472 ? -19.039 3.489 -0.792 1.00 88.50 472 VAL A N 1
ATOM 3618 C CA . VAL A 1 472 ? -19.292 3.252 -2.223 1.00 88.50 472 VAL A CA 1
ATOM 3619 C C . VAL A 1 472 ? -19.602 4.560 -2.961 1.00 88.50 472 VAL A C 1
ATOM 3621 O O . VAL A 1 472 ? -19.053 4.802 -4.039 1.00 88.50 472 VAL A O 1
ATOM 3624 N N . LEU A 1 473 ? -20.426 5.437 -2.382 1.00 86.94 473 LEU A N 1
ATOM 3625 C CA . LEU A 1 473 ? -20.774 6.734 -2.974 1.00 86.94 473 LEU A CA 1
ATOM 3626 C C . LEU A 1 473 ? -19.571 7.683 -3.035 1.00 86.94 473 LEU A C 1
ATOM 3628 O O . LEU A 1 473 ? -19.347 8.329 -4.061 1.00 86.94 473 LEU A O 1
ATOM 3632 N N . VAL A 1 474 ? -18.736 7.703 -1.994 1.00 86.25 474 VAL A N 1
ATOM 3633 C CA . VAL A 1 474 ? -17.462 8.434 -1.991 1.00 86.25 474 VAL A CA 1
ATOM 3634 C C . VAL A 1 474 ? -16.550 7.921 -3.103 1.00 86.25 474 VAL A C 1
ATOM 3636 O O . VAL A 1 474 ? -15.904 8.723 -3.784 1.00 86.25 474 VAL A O 1
ATOM 3639 N N . ARG A 1 475 ? -16.531 6.607 -3.372 1.00 85.44 475 ARG A N 1
ATOM 3640 C CA . ARG A 1 475 ? -15.763 6.062 -4.498 1.00 85.44 475 ARG A CA 1
ATOM 3641 C C . ARG A 1 475 ? -16.309 6.485 -5.858 1.00 85.44 475 ARG A C 1
ATOM 3643 O O . ARG A 1 475 ? -15.516 6.844 -6.727 1.00 85.44 475 ARG A O 1
ATOM 3650 N N . CYS A 1 476 ? -17.630 6.458 -6.042 1.00 80.38 476 CYS A N 1
ATOM 3651 C CA . CYS A 1 476 ? -18.275 6.985 -7.249 1.00 80.38 476 CYS A CA 1
ATOM 3652 C C . CYS A 1 476 ? -17.896 8.446 -7.496 1.00 80.38 476 CYS A C 1
ATOM 3654 O O . CYS A 1 476 ? -17.667 8.839 -8.639 1.00 80.38 476 CYS A O 1
ATOM 3656 N N . GLY A 1 477 ? -17.818 9.234 -6.422 1.00 71.19 477 GLY A N 1
ATOM 3657 C CA . GLY A 1 477 ? -17.538 10.657 -6.503 1.00 71.19 477 GLY A CA 1
ATOM 3658 C C . GLY A 1 477 ? -16.085 11.030 -6.782 1.00 71.19 477 GLY A C 1
ATOM 3659 O O . GLY A 1 477 ? -15.814 12.041 -7.421 1.00 71.19 477 GLY A O 1
ATOM 3660 N N . SER A 1 478 ? -15.141 10.190 -6.362 1.00 66.75 478 SER A N 1
ATOM 3661 C CA . SER A 1 478 ? -13.690 10.415 -6.464 1.00 66.75 478 SER A CA 1
ATOM 3662 C C . SER A 1 478 ? -13.082 9.866 -7.767 1.00 66.75 478 SER A C 1
ATOM 3664 O O . SER A 1 478 ? -11.940 9.398 -7.781 1.00 66.75 478 SER A O 1
ATOM 3666 N N . GLY A 1 479 ? -13.839 9.927 -8.872 1.00 55.41 479 GLY A N 1
ATOM 3667 C CA . GLY A 1 479 ? -13.590 9.292 -10.180 1.00 55.41 479 GLY A CA 1
ATOM 3668 C C . GLY A 1 479 ? -12.247 9.556 -10.892 1.00 55.41 479 GLY A C 1
ATOM 3669 O O . GLY A 1 479 ? -12.078 9.111 -12.020 1.00 55.41 479 GLY A O 1
ATOM 3670 N N . ASP A 1 480 ? -11.274 10.208 -10.253 1.00 52.41 480 ASP A N 1
ATOM 3671 C CA . ASP A 1 480 ? -9.981 10.587 -10.837 1.00 52.41 480 ASP A CA 1
ATOM 3672 C C . ASP A 1 480 ? -8.744 10.126 -10.039 1.00 52.41 480 ASP A C 1
ATOM 3674 O O . ASP A 1 480 ? -7.636 10.105 -10.575 1.00 52.41 480 ASP A O 1
ATOM 3678 N N . GLU A 1 481 ? -8.867 9.726 -8.767 1.00 48.84 481 GLU A N 1
ATOM 3679 C CA . GLU A 1 481 ? -7.695 9.767 -7.868 1.00 48.84 481 GLU A CA 1
ATOM 3680 C C . GLU A 1 481 ? -6.610 8.709 -8.106 1.00 48.84 481 GLU A C 1
ATOM 3682 O O . GLU A 1 481 ? -5.463 8.900 -7.703 1.00 48.84 481 GLU A O 1
ATOM 3687 N N . HIS A 1 482 ? -6.944 7.592 -8.753 1.00 42.53 482 HIS A N 1
ATOM 3688 C CA . HIS A 1 482 ? -6.002 6.480 -8.921 1.00 42.53 482 HIS A CA 1
ATOM 3689 C C . HIS A 1 482 ? -5.640 6.160 -10.370 1.00 42.53 482 HIS A C 1
ATOM 3691 O O . HIS A 1 482 ? -4.667 5.446 -10.592 1.00 42.53 482 HIS A O 1
ATOM 3697 N N . PHE A 1 483 ? -6.347 6.710 -11.360 1.00 37.00 483 PHE A N 1
ATOM 3698 C CA . PHE A 1 483 ? -6.045 6.494 -12.774 1.00 37.00 483 PHE A CA 1
ATOM 3699 C C . PHE A 1 483 ? -5.781 7.830 -13.472 1.00 37.00 483 PHE A C 1
ATOM 3701 O O . PHE A 1 483 ? -6.708 8.609 -13.660 1.00 37.00 483 PHE A O 1
ATOM 3708 N N . PRO A 1 484 ? -4.566 8.091 -13.984 1.00 32.03 484 PRO A N 1
ATOM 3709 C CA . PRO A 1 484 ? -4.460 9.019 -15.098 1.00 32.03 484 PRO A CA 1
ATOM 3710 C C . PRO A 1 484 ? -5.187 8.383 -16.299 1.00 32.03 484 PRO A C 1
ATOM 3712 O O . PRO A 1 484 ? -4.999 7.186 -16.525 1.00 32.03 484 PRO A O 1
ATOM 3715 N N . PRO A 1 485 ? -5.974 9.130 -17.099 1.00 31.55 485 PRO A N 1
ATOM 3716 C CA . PRO A 1 485 ? -6.770 8.546 -18.173 1.00 31.55 485 PRO A CA 1
ATOM 3717 C C . PRO A 1 485 ? -5.884 7.744 -19.128 1.00 31.55 485 PRO A C 1
ATOM 3719 O O . PRO A 1 485 ? -5.004 8.292 -19.815 1.00 31.55 485 PRO A O 1
ATOM 3722 N N . VAL A 1 486 ? -6.101 6.433 -19.135 1.00 29.27 486 VAL A N 1
ATOM 3723 C CA . VAL A 1 486 ? -5.462 5.477 -20.029 1.00 29.27 486 VAL A CA 1
ATOM 3724 C C . VAL A 1 486 ? -6.281 5.478 -21.315 1.00 29.27 486 VAL A C 1
ATOM 3726 O O . VAL A 1 486 ? -7.238 4.735 -21.448 1.00 29.27 486 VAL A O 1
ATOM 3729 N N . GLY A 1 487 ? -5.903 6.343 -22.255 1.00 27.55 487 GLY A N 1
ATOM 3730 C CA . GLY A 1 487 ? -6.262 6.204 -23.667 1.00 27.55 487 GLY A CA 1
ATOM 3731 C C . GLY A 1 487 ? -7.748 6.321 -24.031 1.00 27.55 487 GLY A C 1
ATOM 3732 O O . GLY A 1 487 ? -8.371 5.328 -24.378 1.00 27.55 487 GLY A O 1
ATOM 3733 N N . ALA A 1 488 ? -8.240 7.552 -24.148 1.00 23.88 488 ALA A N 1
ATOM 3734 C CA . ALA A 1 488 ? -9.241 7.928 -25.148 1.00 23.88 488 ALA A CA 1
ATOM 3735 C C . ALA A 1 488 ? -8.733 9.204 -25.852 1.00 23.88 488 ALA A C 1
ATOM 3737 O O . ALA A 1 488 ? -8.076 10.045 -25.237 1.00 23.88 488 ALA A O 1
ATOM 3738 N N . GLY A 1 489 ? -8.832 9.235 -27.182 1.00 27.94 489 GLY A N 1
ATOM 3739 C CA . GLY A 1 489 ? -7.876 9.907 -28.069 1.00 27.94 489 GLY A CA 1
ATOM 3740 C C . GLY A 1 489 ? -7.853 11.439 -28.069 1.00 27.94 489 GLY A C 1
ATOM 3741 O O . GLY A 1 489 ? -8.888 12.080 -28.020 1.00 27.94 489 GLY A O 1
ATOM 3742 N N . TYR A 1 490 ? -6.656 12.009 -28.272 1.00 25.28 490 TYR A N 1
ATOM 3743 C CA . TYR A 1 490 ? -6.473 13.352 -28.844 1.00 25.28 490 TYR A CA 1
ATOM 3744 C C . TYR A 1 490 ? -5.176 13.418 -29.678 1.00 25.28 490 TYR A C 1
ATOM 3746 O O . TYR A 1 490 ? -4.096 13.655 -29.129 1.00 25.28 490 TYR A O 1
ATOM 3754 N N . PRO A 1 491 ? -5.245 13.216 -31.007 1.00 23.59 491 PRO A N 1
ATOM 3755 C CA . PRO A 1 491 ? -4.132 13.432 -31.922 1.00 23.59 491 PRO A CA 1
ATOM 3756 C C . PRO A 1 491 ? -4.143 14.882 -32.436 1.00 23.59 491 PRO A C 1
ATOM 3758 O O . PRO A 1 491 ? -4.472 15.109 -33.590 1.00 23.59 491 PRO A O 1
ATOM 3761 N N . SER A 1 492 ? -3.836 15.894 -31.612 1.00 24.53 492 SER A N 1
ATOM 3762 C CA . SER A 1 492 ? -3.803 17.284 -32.125 1.00 24.53 492 SER A CA 1
ATOM 3763 C C . SER A 1 492 ? -3.090 18.310 -31.225 1.00 24.53 492 SER A C 1
ATOM 3765 O O . SER A 1 492 ? -3.666 19.346 -30.891 1.00 24.53 492 SER A O 1
ATOM 3767 N N . VAL A 1 493 ? -1.841 18.053 -30.810 1.00 25.42 493 VAL A N 1
ATOM 3768 C CA . VAL A 1 493 ? -0.915 19.126 -30.346 1.00 25.42 493 VAL A CA 1
ATOM 3769 C C . VAL A 1 493 ? 0.556 18.860 -30.715 1.00 25.42 493 VAL A C 1
ATOM 3771 O O . VAL A 1 493 ? 1.379 19.759 -30.628 1.00 25.42 493 VAL A O 1
ATOM 3774 N N . SER A 1 494 ? 0.933 17.673 -31.201 1.00 24.64 494 SER A N 1
ATOM 3775 C CA . SER A 1 494 ? 2.331 17.393 -31.580 1.00 24.64 494 SER A CA 1
ATOM 3776 C C . SER A 1 494 ? 2.754 17.936 -32.958 1.00 24.64 494 SER A C 1
ATOM 3778 O O . SER A 1 494 ? 3.883 17.680 -33.370 1.00 24.64 494 SER A O 1
ATOM 3780 N N . GLN A 1 495 ? 1.892 18.667 -33.681 1.00 25.12 495 GLN A N 1
ATOM 3781 C CA . GLN A 1 495 ? 2.193 19.140 -35.044 1.00 25.12 495 GLN A CA 1
ATOM 3782 C C . GLN A 1 495 ? 2.216 20.659 -35.251 1.00 25.12 495 GLN A C 1
ATOM 3784 O O . GLN A 1 495 ? 2.702 21.100 -36.287 1.00 25.12 495 GLN A O 1
ATOM 3789 N N . THR A 1 496 ? 1.817 21.474 -34.279 1.00 24.42 496 THR A N 1
ATOM 3790 C CA . THR A 1 496 ? 1.944 22.938 -34.370 1.00 24.42 496 THR A CA 1
ATOM 3791 C C . THR A 1 496 ? 2.868 23.427 -33.275 1.00 24.42 496 THR A C 1
ATOM 3793 O O . THR A 1 496 ? 2.403 23.902 -32.246 1.00 24.42 496 THR A O 1
ATOM 3796 N N . ASP A 1 497 ? 4.158 23.164 -33.471 1.00 23.86 497 ASP A N 1
ATOM 3797 C CA . ASP A 1 497 ? 5.276 24.081 -33.217 1.00 23.86 497 ASP A CA 1
ATOM 3798 C C . ASP A 1 497 ? 6.575 23.261 -33.081 1.00 23.86 497 ASP A C 1
ATOM 3800 O O . ASP A 1 497 ? 6.918 22.736 -32.021 1.00 23.86 497 ASP A O 1
ATOM 3804 N N . ARG A 1 498 ? 7.303 23.101 -34.196 1.00 25.52 498 ARG A N 1
ATOM 3805 C CA . ARG A 1 498 ? 8.633 22.464 -34.212 1.00 25.52 498 ARG A CA 1
ATOM 3806 C C . ARG A 1 498 ? 9.720 23.356 -33.585 1.00 25.52 498 ARG A C 1
ATOM 3808 O O . ARG A 1 498 ? 10.856 22.898 -33.480 1.00 25.52 498 ARG A O 1
ATOM 3815 N N . SER A 1 499 ? 9.400 24.579 -33.146 1.00 25.20 499 SER A N 1
ATOM 3816 C CA . SER A 1 499 ? 10.371 25.521 -32.572 1.00 25.20 499 SER A CA 1
ATOM 3817 C C . SER A 1 499 ? 10.399 25.556 -31.033 1.00 25.20 499 SER A C 1
ATOM 3819 O O . SER A 1 499 ? 11.414 25.942 -30.452 1.00 25.20 499 SER A O 1
ATOM 3821 N N . ALA A 1 500 ? 9.380 25.028 -30.343 1.00 26.45 500 ALA A N 1
ATOM 3822 C CA . ALA A 1 500 ? 9.314 25.015 -28.878 1.00 26.45 500 ALA A CA 1
ATOM 3823 C C . ALA A 1 500 ? 9.550 23.610 -28.282 1.00 26.45 500 ALA A C 1
ATOM 3825 O O . ALA A 1 500 ? 8.632 22.825 -28.045 1.00 26.45 500 ALA A O 1
ATOM 3826 N N . ARG A 1 501 ? 10.815 23.275 -27.989 1.00 24.88 501 ARG A N 1
ATOM 3827 C CA . ARG A 1 501 ? 11.173 22.061 -27.222 1.00 24.88 501 ARG A CA 1
ATOM 3828 C C . ARG A 1 501 ? 10.646 22.170 -25.774 1.00 24.88 501 ARG A C 1
ATOM 3830 O O . ARG A 1 501 ? 10.952 23.164 -25.113 1.00 24.88 501 ARG A O 1
ATOM 3837 N N . PRO A 1 502 ? 9.943 21.169 -25.205 1.00 30.66 502 PRO A N 1
ATOM 3838 C CA . PRO A 1 502 ? 9.484 21.252 -23.819 1.00 30.66 502 PRO A CA 1
ATOM 3839 C C . PRO A 1 502 ? 10.658 21.079 -22.835 1.00 30.66 502 PRO A C 1
ATOM 3841 O O . PRO A 1 502 ? 11.256 20.010 -22.741 1.00 30.66 502 PRO A O 1
ATOM 3844 N N . ARG A 1 503 ? 10.976 22.142 -22.084 1.00 27.67 503 ARG A N 1
ATOM 3845 C CA . ARG A 1 503 ? 12.047 22.237 -21.065 1.00 27.67 503 ARG A CA 1
ATOM 3846 C C . ARG A 1 503 ? 11.643 21.702 -19.672 1.00 27.67 503 ARG A C 1
ATOM 3848 O O . ARG A 1 503 ? 11.969 22.321 -18.664 1.00 27.67 503 ARG A O 1
ATOM 3855 N N . PHE A 1 504 ? 10.915 20.589 -19.571 1.00 32.75 504 PHE A N 1
ATOM 3856 C CA . PHE A 1 504 ? 10.413 20.105 -18.271 1.00 32.75 504 PHE A CA 1
ATOM 3857 C C . PHE A 1 504 ? 11.003 18.737 -17.888 1.00 32.75 504 PHE A C 1
ATOM 3859 O O . PHE A 1 504 ? 10.751 17.745 -18.568 1.00 32.75 504 PHE A O 1
ATOM 3866 N N . GLY A 1 505 ? 11.771 18.696 -16.789 1.00 26.81 505 GLY A N 1
ATOM 3867 C CA . GLY A 1 505 ? 12.256 17.468 -16.138 1.00 26.81 505 GLY A CA 1
ATOM 3868 C C . GLY A 1 505 ? 11.162 16.729 -15.349 1.00 26.81 505 GLY A C 1
ATOM 3869 O O . GLY A 1 505 ? 10.094 17.287 -15.081 1.00 26.81 505 GLY A O 1
ATOM 3870 N N . VAL A 1 506 ? 11.413 15.469 -14.966 1.00 34.34 506 VAL A N 1
ATOM 3871 C CA . VAL A 1 506 ? 10.405 14.554 -14.383 1.00 34.34 506 VAL A CA 1
ATOM 3872 C C . VAL A 1 506 ? 9.892 15.041 -13.019 1.00 34.34 506 VAL A C 1
ATOM 3874 O O . VAL A 1 506 ? 8.746 14.770 -12.669 1.00 34.34 506 VAL A O 1
ATOM 3877 N N . GLY A 1 507 ? 10.658 15.874 -12.303 1.00 28.00 507 GLY A N 1
ATOM 3878 C CA . GLY A 1 507 ? 10.207 16.537 -11.070 1.00 28.00 507 GLY A CA 1
ATOM 3879 C C . GLY A 1 507 ? 8.982 17.447 -11.253 1.00 28.00 507 GLY A C 1
ATOM 3880 O O . GLY A 1 507 ? 8.115 17.485 -10.387 1.00 28.00 507 GLY A O 1
ATOM 3881 N N . ALA A 1 508 ? 8.838 18.107 -12.409 1.00 26.88 508 ALA A N 1
ATOM 3882 C CA . ALA A 1 508 ? 7.616 18.848 -12.726 1.00 26.88 508 ALA A CA 1
ATOM 3883 C C . ALA A 1 508 ? 6.472 17.893 -13.093 1.00 26.88 508 ALA A C 1
ATOM 3885 O O . ALA A 1 508 ? 5.321 18.180 -12.815 1.00 26.88 508 ALA A O 1
ATOM 3886 N N . VAL A 1 509 ? 6.773 16.723 -13.664 1.00 34.25 509 VAL A N 1
ATOM 3887 C CA . VAL A 1 509 ? 5.786 15.760 -14.175 1.00 34.25 509 VAL A CA 1
ATOM 3888 C C . VAL A 1 509 ? 4.938 15.112 -13.067 1.00 34.25 509 VAL A C 1
ATOM 3890 O O . VAL A 1 509 ? 3.796 14.747 -13.345 1.00 34.25 509 VAL A O 1
ATOM 3893 N N . SER A 1 510 ? 5.446 15.040 -11.831 1.00 29.03 510 SER A N 1
ATOM 3894 C CA . SER A 1 510 ? 4.725 14.499 -10.662 1.00 29.03 510 SER A CA 1
ATOM 3895 C C . SER A 1 510 ? 3.543 15.382 -10.221 1.00 29.03 510 SER A C 1
ATOM 3897 O O . SER A 1 510 ? 2.487 14.876 -9.862 1.00 29.03 510 SER A O 1
ATOM 3899 N N . ILE A 1 511 ? 3.673 16.708 -10.355 1.00 33.28 511 ILE A N 1
ATOM 3900 C CA . ILE A 1 511 ? 2.614 17.695 -10.052 1.00 33.28 511 ILE A CA 1
ATOM 3901 C C . ILE A 1 511 ? 1.682 17.914 -11.269 1.00 33.28 511 ILE A C 1
ATOM 3903 O O . ILE A 1 511 ? 0.590 18.463 -11.163 1.00 33.28 511 ILE A O 1
ATOM 3907 N N . HIS A 1 512 ? 2.091 17.472 -12.463 1.00 35.41 512 HIS A N 1
ATOM 3908 C CA . HIS A 1 512 ? 1.624 18.040 -13.738 1.00 35.41 512 HIS A CA 1
ATOM 3909 C C . HIS A 1 512 ? 0.676 17.171 -14.561 1.00 35.41 512 HIS A C 1
ATOM 3911 O O . HIS A 1 512 ? 0.185 17.621 -15.600 1.00 35.41 512 HIS A O 1
ATOM 3917 N N . ARG A 1 513 ? 0.428 15.917 -14.166 1.00 36.72 513 ARG A N 1
ATOM 3918 C CA . ARG A 1 513 ? -0.350 14.982 -15.003 1.00 36.72 513 ARG A CA 1
ATOM 3919 C C . ARG A 1 513 ? -1.847 14.925 -14.717 1.00 36.72 513 ARG A C 1
ATOM 3921 O O . ARG A 1 513 ? -2.571 14.490 -15.607 1.00 36.72 513 ARG A O 1
ATOM 3928 N N . THR A 1 514 ? -2.316 15.442 -13.586 1.00 32.19 514 THR A N 1
ATOM 3929 C CA . THR A 1 514 ? -3.757 15.540 -13.292 1.00 32.19 514 THR A CA 1
ATOM 3930 C C . THR A 1 514 ? -4.385 16.761 -13.976 1.00 32.19 514 THR A C 1
ATOM 3932 O O . THR A 1 514 ? -5.500 16.706 -14.479 1.00 32.19 514 THR A O 1
ATOM 3935 N N . THR A 1 515 ? -3.638 17.859 -14.111 1.00 31.38 515 THR A N 1
ATOM 3936 C CA . THR A 1 515 ? -4.256 19.175 -14.346 1.00 31.38 515 THR A CA 1
ATOM 3937 C C . THR A 1 515 ? -4.231 19.661 -15.798 1.00 31.38 515 THR A C 1
ATOM 3939 O O . THR A 1 515 ? -5.102 20.418 -16.224 1.00 31.38 515 THR A O 1
ATOM 3942 N N . ARG A 1 516 ? -3.272 19.224 -16.628 1.00 28.80 516 ARG A N 1
ATOM 3943 C CA . ARG A 1 516 ? -3.159 19.742 -18.010 1.00 28.80 516 ARG A CA 1
ATOM 3944 C C . ARG A 1 516 ? -4.245 19.253 -18.976 1.00 28.80 516 ARG A C 1
ATOM 3946 O O . ARG A 1 516 ? -4.351 19.804 -20.069 1.00 28.80 516 ARG A O 1
ATOM 3953 N N . ARG A 1 517 ? -5.051 18.254 -18.600 1.00 38.06 517 ARG A N 1
ATOM 3954 C CA . ARG A 1 517 ? -6.074 17.653 -19.478 1.00 38.06 517 ARG A CA 1
ATOM 3955 C C . ARG A 1 517 ? -7.452 18.319 -19.426 1.00 38.06 517 ARG A C 1
ATOM 3957 O O . ARG A 1 517 ? -8.198 18.157 -20.380 1.00 38.06 517 ARG A O 1
ATOM 3964 N N . CYS A 1 518 ? -7.754 19.147 -18.423 1.00 29.95 518 CYS A N 1
ATOM 3965 C CA . CYS A 1 518 ? -9.038 19.866 -18.361 1.00 29.95 518 CYS A CA 1
ATOM 3966 C C . CYS A 1 518 ? -9.028 21.198 -19.146 1.00 29.95 518 CYS A C 1
ATOM 3968 O O . CYS A 1 518 ? -10.064 21.715 -19.559 1.00 29.95 518 CYS A O 1
ATOM 3970 N N . CYS A 1 519 ? -7.836 21.740 -19.423 1.00 26.53 519 CYS A N 1
ATOM 3971 C CA . CYS A 1 519 ? -7.645 23.109 -19.915 1.00 26.53 519 CYS A CA 1
ATOM 3972 C C . CYS A 1 519 ? -8.155 23.378 -21.347 1.00 26.53 519 CYS A C 1
ATOM 3974 O O . CYS A 1 519 ? -8.215 24.535 -21.755 1.00 26.53 519 CYS A O 1
ATOM 3976 N N . ARG A 1 520 ? -8.503 22.339 -22.122 1.00 28.77 520 ARG A N 1
ATOM 3977 C CA . ARG A 1 520 ? -9.059 22.493 -23.482 1.00 28.77 520 ARG A CA 1
ATOM 3978 C C . ARG A 1 520 ? -10.543 22.149 -23.598 1.00 28.77 520 ARG A C 1
ATOM 3980 O O . ARG A 1 520 ? -11.184 22.653 -24.510 1.00 28.77 520 ARG A O 1
ATOM 3987 N N . THR A 1 521 ? -11.091 21.356 -22.681 1.00 33.06 521 THR A N 1
ATOM 3988 C CA . THR A 1 521 ? -12.480 20.875 -22.773 1.00 33.06 521 THR A CA 1
ATOM 3989 C C . THR A 1 521 ? -13.465 21.802 -22.054 1.00 33.06 521 THR A C 1
ATOM 3991 O O . THR A 1 521 ? -14.621 21.872 -22.446 1.00 33.06 521 THR A O 1
ATOM 3994 N N . VAL A 1 522 ? -13.005 22.595 -21.076 1.00 29.09 522 VAL A N 1
ATOM 3995 C CA . VAL A 1 522 ? -13.859 23.549 -20.334 1.00 29.09 522 VAL A CA 1
ATOM 3996 C C . VAL A 1 522 ? -14.138 24.851 -21.111 1.00 29.09 522 VAL A C 1
ATOM 3998 O O . VAL A 1 522 ? -15.094 25.547 -20.801 1.00 29.09 522 VAL A O 1
ATOM 4001 N N . CYS A 1 523 ? -13.377 25.176 -22.166 1.00 26.48 523 CYS A N 1
ATOM 4002 C CA . CYS A 1 523 ? -13.568 26.423 -22.936 1.00 26.48 523 CYS A CA 1
ATOM 4003 C C . CYS A 1 523 ? -13.945 26.215 -24.413 1.00 26.48 523 CYS A C 1
ATOM 4005 O O . CYS A 1 523 ? -13.790 27.123 -25.226 1.00 26.48 523 CYS A O 1
ATOM 4007 N N . GLY A 1 524 ? -14.468 25.044 -24.778 1.00 26.67 524 GLY A N 1
ATOM 4008 C CA . GLY A 1 524 ? -15.061 24.797 -26.096 1.00 26.67 524 GLY A CA 1
ATOM 4009 C C . GLY A 1 524 ? -16.528 25.227 -26.192 1.00 26.67 524 GLY A C 1
ATOM 4010 O O . GLY A 1 524 ? -17.327 24.502 -26.769 1.00 26.67 524 GLY A O 1
ATOM 4011 N N . GLY A 1 525 ? -16.908 26.353 -25.591 1.00 28.23 525 GLY A N 1
ATOM 4012 C CA . GLY A 1 525 ? -18.280 26.850 -25.617 1.00 28.23 525 GLY A CA 1
ATOM 4013 C C . GLY A 1 525 ? -18.355 28.254 -25.036 1.00 28.23 525 GLY A C 1
ATOM 4014 O O . GLY A 1 525 ? -18.008 28.455 -23.882 1.00 28.23 525 GLY A O 1
ATOM 4015 N N . VAL A 1 526 ? -18.836 29.201 -25.845 1.00 27.64 526 VAL A N 1
ATOM 4016 C CA . VAL A 1 526 ? -19.124 30.605 -25.498 1.00 27.64 526 VAL A CA 1
ATOM 4017 C C . VAL A 1 526 ? -17.907 31.546 -25.446 1.00 27.64 526 VAL A C 1
ATOM 4019 O O . VAL A 1 526 ? -17.519 32.005 -24.387 1.00 27.64 526 VAL A O 1
ATOM 4022 N N . VAL A 1 527 ? -17.352 31.884 -26.619 1.00 22.83 527 VAL A N 1
ATOM 4023 C CA . VAL A 1 527 ? -17.242 33.275 -27.127 1.00 22.83 527 VAL A CA 1
ATOM 4024 C C . VAL A 1 527 ? -17.196 33.187 -28.662 1.00 22.83 527 VAL A C 1
ATOM 4026 O O . VAL A 1 527 ? -16.152 32.932 -29.257 1.00 22.83 527 VAL A O 1
ATOM 4029 N N . ARG A 1 528 ? -18.344 33.368 -29.331 1.00 23.77 528 ARG A N 1
ATOM 4030 C CA . ARG A 1 528 ? -18.365 33.767 -30.748 1.00 23.77 528 ARG A CA 1
ATOM 4031 C C . ARG A 1 528 ? -18.088 35.268 -30.776 1.00 23.77 528 ARG A C 1
ATOM 4033 O O . ARG A 1 528 ? -18.964 36.041 -30.407 1.00 23.77 528 ARG A O 1
ATOM 4040 N N . GLN A 1 529 ? -16.905 35.679 -31.222 1.00 23.34 529 GLN A N 1
ATOM 4041 C CA . GLN A 1 529 ? -16.703 37.039 -31.721 1.00 23.34 529 GLN A CA 1
ATOM 4042 C C . GLN A 1 529 ? -16.563 36.993 -33.248 1.00 23.34 529 GLN A C 1
ATOM 4044 O O . GLN A 1 529 ? -15.759 36.210 -33.759 1.00 23.34 529 GLN A O 1
ATOM 4049 N N . PRO A 1 530 ? -17.335 37.800 -33.995 1.00 23.89 530 PRO A N 1
ATOM 4050 C CA . PRO A 1 530 ? -17.167 37.931 -35.430 1.00 23.89 530 PRO A CA 1
ATOM 4051 C C . PRO A 1 530 ? -15.987 38.871 -35.688 1.00 23.89 530 PRO A C 1
ATOM 4053 O O . PRO A 1 530 ? -16.110 40.088 -35.554 1.00 23.89 530 PRO A O 1
ATOM 4056 N N . VAL A 1 531 ? -14.830 38.330 -36.068 1.00 25.28 531 VAL A N 1
ATOM 4057 C CA . VAL A 1 531 ? -13.756 39.173 -36.606 1.00 25.28 531 VAL A CA 1
ATOM 4058 C C . VAL A 1 531 ? -14.144 39.550 -38.034 1.00 25.28 531 VAL A C 1
ATOM 4060 O O . VAL A 1 531 ? -14.035 38.753 -38.964 1.00 25.28 531 VAL A O 1
ATOM 4063 N N . ARG A 1 532 ? -14.656 40.779 -38.182 1.00 21.88 532 ARG A N 1
ATOM 4064 C CA . ARG A 1 532 ? -14.819 41.468 -39.465 1.00 21.88 532 ARG A CA 1
ATOM 4065 C C . ARG A 1 532 ? -13.453 41.562 -40.147 1.00 21.88 532 ARG A C 1
ATOM 4067 O O . ARG A 1 532 ? -12.545 42.203 -39.625 1.00 21.88 532 ARG A O 1
ATOM 4074 N N . LEU A 1 533 ? -13.336 40.978 -41.335 1.00 25.33 533 LEU A N 1
ATOM 4075 C CA . LEU A 1 533 ? -12.268 41.289 -42.282 1.00 25.33 533 LEU A CA 1
ATOM 4076 C C . LEU A 1 533 ? -12.437 42.749 -42.731 1.00 25.33 533 LEU A C 1
ATOM 4078 O O . LEU A 1 533 ? -13.334 43.057 -43.514 1.00 25.33 533 LEU A O 1
ATOM 4082 N N . ARG A 1 534 ? -11.599 43.657 -42.220 1.00 22.97 534 ARG A N 1
ATOM 4083 C CA . ARG A 1 534 ? -11.391 44.971 -42.839 1.00 22.97 534 ARG A CA 1
ATOM 4084 C C . ARG A 1 534 ? -10.292 44.835 -43.889 1.00 22.97 534 ARG A C 1
ATOM 4086 O O . ARG A 1 534 ? -9.144 44.566 -43.551 1.00 22.97 534 ARG A O 1
ATOM 4093 N N . ARG A 1 535 ? -10.677 45.037 -45.153 1.00 24.81 535 ARG A N 1
ATOM 4094 C CA . ARG A 1 535 ? -9.786 45.554 -46.197 1.00 24.81 535 ARG A CA 1
ATOM 4095 C C . ARG A 1 535 ? -9.235 46.905 -45.736 1.00 24.81 535 ARG A C 1
ATOM 4097 O O . ARG A 1 535 ? -10.023 47.761 -45.343 1.00 24.81 535 ARG A O 1
ATOM 4104 N N . CYS A 1 536 ? -7.927 47.080 -45.851 1.00 25.27 536 CYS A N 1
ATOM 4105 C CA . CYS A 1 536 ? -7.298 48.371 -46.090 1.00 25.27 536 CYS A CA 1
ATOM 4106 C C . CYS A 1 536 ? -6.298 48.154 -47.228 1.00 25.27 536 CYS A C 1
ATOM 4108 O O . CYS A 1 536 ? -5.317 47.430 -47.059 1.00 25.27 536 CYS A O 1
ATOM 4110 N N . ASP A 1 537 ? -6.654 48.710 -48.383 1.00 26.53 537 ASP A N 1
ATOM 4111 C CA . ASP A 1 537 ? -5.754 49.037 -49.485 1.00 26.53 537 ASP A CA 1
ATOM 4112 C C . ASP A 1 537 ? -4.884 50.257 -49.117 1.00 26.53 537 ASP A C 1
ATOM 4114 O O . ASP A 1 537 ? -5.169 50.958 -48.142 1.00 26.53 537 ASP A O 1
ATOM 4118 N N . ASP A 1 538 ? -3.878 50.486 -49.967 1.00 28.48 538 ASP A N 1
ATOM 4119 C CA . ASP A 1 538 ? -2.947 51.623 -50.072 1.00 28.48 538 ASP A CA 1
ATOM 4120 C C . ASP A 1 538 ? -1.782 51.669 -49.059 1.00 28.48 538 ASP A C 1
ATOM 4122 O O . ASP A 1 538 ? -1.964 51.612 -47.851 1.00 28.48 538 ASP A O 1
ATOM 4126 N N . GLY A 1 539 ? -0.512 51.817 -49.447 1.00 24.47 539 GLY A N 1
ATOM 4127 C CA . GLY A 1 539 ? 0.104 51.950 -50.761 1.00 24.47 539 GLY A CA 1
ATOM 4128 C C . GLY A 1 539 ? 1.605 52.274 -50.627 1.00 24.47 539 GLY A C 1
ATOM 4129 O O . GLY A 1 539 ? 2.067 52.733 -49.586 1.00 24.47 539 GLY A O 1
ATOM 4130 N N . ASN A 1 540 ? 2.310 52.106 -51.753 1.00 25.78 540 ASN A N 1
ATOM 4131 C CA . ASN A 1 540 ? 3.539 52.799 -52.185 1.00 25.78 540 ASN A CA 1
ATOM 4132 C C . ASN A 1 540 ? 4.944 52.150 -51.994 1.00 25.78 540 ASN A C 1
ATOM 4134 O O . ASN A 1 540 ? 5.515 52.189 -50.913 1.00 25.78 540 ASN A O 1
ATOM 4138 N N . ARG A 1 541 ? 5.497 51.712 -53.155 1.00 26.72 541 ARG A N 1
ATOM 4139 C CA . ARG A 1 541 ? 6.879 51.830 -53.731 1.00 26.72 541 ARG A CA 1
ATOM 4140 C C . ARG A 1 541 ? 8.089 51.304 -52.912 1.00 26.72 541 ARG A C 1
ATOM 4142 O O . ARG A 1 541 ? 8.192 51.572 -51.733 1.00 26.72 541 ARG A O 1
ATOM 4149 N N . SER A 1 542 ? 9.102 50.617 -53.469 1.00 26.14 542 SER A N 1
ATOM 4150 C CA . SER A 1 542 ? 9.758 50.765 -54.783 1.00 26.14 542 SER A CA 1
ATOM 4151 C C . SER A 1 542 ? 10.619 49.541 -55.226 1.00 26.14 542 SER A C 1
ATOM 4153 O O . SER A 1 542 ? 11.343 48.934 -54.449 1.00 26.14 542 SER A O 1
ATOM 4155 N N . THR A 1 543 ? 10.518 49.222 -56.525 1.00 27.06 543 THR A N 1
ATOM 4156 C CA . THR A 1 543 ? 11.536 48.832 -57.543 1.00 27.06 543 THR A CA 1
ATOM 4157 C C . THR A 1 543 ? 12.800 47.995 -57.243 1.00 27.06 543 THR A C 1
ATOM 4159 O O . THR A 1 543 ? 13.701 48.460 -56.548 1.00 27.06 543 THR A O 1
ATOM 4162 N N . ARG A 1 544 ? 12.941 46.896 -58.018 1.00 26.48 544 ARG A N 1
ATOM 4163 C CA . ARG A 1 544 ? 14.096 46.375 -58.826 1.00 26.48 544 ARG A CA 1
ATOM 4164 C C . ARG A 1 544 ? 14.030 44.836 -58.802 1.00 26.48 544 ARG A C 1
ATOM 4166 O O . ARG A 1 544 ? 13.864 44.282 -57.730 1.00 26.48 544 ARG A O 1
ATOM 4173 N N . GLY A 1 545 ? 14.147 44.038 -59.858 1.00 25.56 545 GLY A N 1
ATOM 4174 C CA . GLY A 1 545 ? 14.425 44.157 -61.289 1.00 25.56 545 GLY A CA 1
ATOM 4175 C C . GLY A 1 545 ? 14.580 42.710 -61.816 1.00 25.56 545 GLY A C 1
ATOM 4176 O O . GLY A 1 545 ? 14.849 41.807 -61.028 1.00 25.56 545 GLY A O 1
ATOM 4177 N N . ALA A 1 546 ? 14.317 42.513 -63.108 1.00 26.89 546 ALA A N 1
ATOM 4178 C CA . ALA A 1 546 ? 14.304 41.263 -63.884 1.00 26.89 546 ALA A CA 1
ATOM 4179 C C . ALA A 1 546 ? 15.412 40.231 -63.562 1.00 26.89 546 ALA A C 1
ATOM 4181 O O . ALA A 1 546 ? 16.544 40.618 -63.298 1.00 26.89 546 ALA A O 1
ATOM 4182 N N . ASP A 1 547 ? 15.129 38.921 -63.632 1.00 26.73 547 ASP A N 1
ATOM 4183 C CA . ASP A 1 547 ? 15.217 38.105 -64.863 1.00 26.73 547 ASP A CA 1
ATOM 4184 C C . ASP A 1 547 ? 15.003 36.593 -64.583 1.00 26.73 547 ASP A C 1
ATOM 4186 O O . ASP A 1 547 ? 15.230 36.124 -63.469 1.00 26.73 547 ASP A O 1
ATOM 4190 N N . GLY A 1 548 ? 14.633 35.812 -65.609 1.00 26.20 548 GLY A N 1
ATOM 4191 C CA . GLY A 1 548 ? 14.974 34.376 -65.657 1.00 26.20 548 GLY A CA 1
ATOM 4192 C C . GLY A 1 548 ? 13.867 33.326 -65.485 1.00 26.20 548 GLY A C 1
ATOM 4193 O O . GLY A 1 548 ? 13.884 32.517 -64.561 1.00 26.20 548 GLY A O 1
ATOM 4194 N N . ASN A 1 549 ? 12.964 33.247 -66.460 1.00 26.95 549 ASN A N 1
ATOM 4195 C CA . ASN A 1 549 ? 12.145 32.070 -66.768 1.00 26.95 549 ASN A CA 1
ATOM 4196 C C . ASN A 1 549 ? 13.015 30.808 -66.982 1.00 26.95 549 ASN A C 1
ATOM 4198 O O . ASN A 1 549 ? 13.758 30.757 -67.964 1.00 26.95 549 ASN A O 1
ATOM 4202 N N . ARG A 1 550 ? 12.865 29.756 -66.159 1.00 25.86 550 ARG A N 1
ATOM 4203 C CA . ARG A 1 550 ? 12.957 28.342 -66.592 1.00 25.86 550 ARG A CA 1
ATOM 4204 C C . ARG A 1 550 ? 12.631 27.361 -65.459 1.00 25.86 550 ARG A C 1
ATOM 4206 O O . ARG A 1 550 ? 13.111 27.490 -64.343 1.00 25.86 550 ARG A O 1
ATOM 4213 N N . VAL A 1 551 ? 11.902 26.308 -65.829 1.00 27.23 551 VAL A N 1
ATOM 4214 C CA . VAL A 1 551 ? 11.613 25.083 -65.058 1.00 27.23 551 VAL A CA 1
ATOM 4215 C C . VAL A 1 551 ? 10.421 25.146 -64.097 1.00 27.23 551 VAL A C 1
ATOM 4217 O O . VAL A 1 551 ? 10.494 24.787 -62.926 1.00 27.23 551 VAL A O 1
ATOM 4220 N N . GLN A 1 552 ? 9.248 25.466 -64.644 1.00 27.20 552 GLN A N 1
ATOM 4221 C CA . GLN A 1 552 ? 8.002 24.915 -64.119 1.00 27.20 552 GLN A CA 1
ATOM 4222 C C . GLN A 1 552 ? 7.078 24.573 -65.287 1.00 27.20 552 GLN A C 1
ATOM 4224 O O . GLN A 1 552 ? 6.621 25.468 -65.989 1.00 27.20 552 GLN A O 1
ATOM 4229 N N . ARG A 1 553 ? 6.798 23.270 -65.433 1.00 26.77 553 ARG A N 1
ATOM 4230 C CA . ARG A 1 553 ? 5.929 22.600 -66.426 1.00 26.77 553 ARG A CA 1
ATOM 4231 C C . ARG A 1 553 ? 6.634 22.029 -67.654 1.00 26.77 553 ARG A C 1
ATOM 4233 O O . ARG A 1 553 ? 6.521 22.537 -68.759 1.00 26.77 553 ARG A O 1
ATOM 4240 N N . ALA A 1 554 ? 7.245 20.872 -67.437 1.00 24.59 554 ALA A N 1
ATOM 4241 C CA . ALA A 1 554 ? 7.315 19.811 -68.428 1.00 24.59 554 ALA A CA 1
ATOM 4242 C C . ALA A 1 554 ? 7.353 18.471 -67.666 1.00 24.59 554 ALA A C 1
ATOM 4244 O O . ALA A 1 554 ? 8.327 18.195 -66.976 1.00 24.59 554 ALA A O 1
ATOM 4245 N N . PHE A 1 555 ? 6.259 17.704 -67.780 1.00 27.53 555 PHE A N 1
ATOM 4246 C CA . PHE A 1 555 ? 6.152 16.247 -67.573 1.00 27.53 555 PHE A CA 1
ATOM 4247 C C . PHE A 1 555 ? 6.370 15.724 -66.133 1.00 27.53 555 PHE A C 1
ATOM 4249 O O . PHE A 1 555 ? 7.488 15.589 -65.661 1.00 27.53 555 PHE A O 1
ATOM 4256 N N . LEU A 1 556 ? 5.359 15.377 -65.321 1.00 31.70 556 LEU A N 1
ATOM 4257 C CA . LEU A 1 556 ? 4.090 14.707 -65.647 1.00 31.70 556 LEU A CA 1
ATOM 4258 C C . LEU A 1 556 ? 4.292 13.518 -66.604 1.00 31.70 556 LEU A C 1
ATOM 4260 O O . LEU A 1 556 ? 3.680 13.512 -67.656 1.00 31.70 556 LEU A O 1
ATOM 4264 N N . ASP A 1 557 ? 5.163 12.552 -66.257 1.00 30.83 557 ASP A N 1
ATOM 4265 C CA . ASP A 1 557 ? 5.103 11.193 -66.851 1.00 30.83 557 ASP A CA 1
ATOM 4266 C C . ASP A 1 557 ? 5.912 10.067 -66.160 1.00 30.83 557 ASP A C 1
ATOM 4268 O O . ASP A 1 557 ? 6.374 9.130 -66.800 1.00 30.83 557 ASP A O 1
ATOM 4272 N N . TYR A 1 558 ? 6.057 10.063 -64.829 1.00 26.94 558 TYR A N 1
ATOM 4273 C CA . TYR A 1 558 ? 6.652 8.900 -64.128 1.00 26.94 558 TYR A CA 1
ATOM 4274 C C . TYR A 1 558 ? 5.799 8.408 -62.956 1.00 26.94 558 TYR A C 1
ATOM 4276 O O . TYR A 1 558 ? 6.248 8.201 -61.832 1.00 26.94 558 TYR A O 1
ATOM 4284 N N . GLY A 1 559 ? 4.510 8.227 -63.244 1.00 29.00 559 GLY A N 1
ATOM 4285 C CA . GLY A 1 559 ? 3.496 7.744 -62.311 1.00 29.00 559 GLY A CA 1
ATOM 4286 C C . GLY A 1 559 ? 2.808 6.462 -62.770 1.00 29.00 559 GLY A C 1
ATOM 4287 O O . GLY A 1 559 ? 1.596 6.381 -62.630 1.00 29.00 559 GLY A O 1
ATOM 4288 N N . ARG A 1 560 ? 3.514 5.473 -63.343 1.00 29.20 560 ARG A N 1
ATOM 4289 C CA . ARG A 1 560 ? 2.923 4.165 -63.715 1.00 29.20 560 ARG A CA 1
ATOM 4290 C C . ARG A 1 560 ? 3.976 3.055 -63.896 1.00 29.20 560 ARG A C 1
ATOM 4292 O O . ARG A 1 560 ? 4.187 2.583 -64.998 1.00 29.20 560 ARG A O 1
ATOM 4299 N N . SER A 1 561 ? 4.627 2.595 -62.823 1.00 27.53 561 SER A N 1
ATOM 4300 C CA . SER A 1 561 ? 5.260 1.255 -62.785 1.00 27.53 561 SER A CA 1
ATOM 4301 C C . SER A 1 561 ? 5.820 0.943 -61.391 1.00 27.53 561 SER A C 1
ATOM 4303 O O . SER A 1 561 ? 6.918 1.360 -61.038 1.00 27.53 561 SER A O 1
ATOM 4305 N N . SER A 1 562 ? 5.013 0.276 -60.560 1.00 26.50 562 SER A N 1
ATOM 4306 C CA . SER A 1 562 ? 5.416 -0.653 -59.477 1.00 26.50 562 SER A CA 1
ATOM 4307 C C . SER A 1 562 ? 4.223 -0.912 -58.544 1.00 26.50 562 SER A C 1
ATOM 4309 O O . SER A 1 562 ? 4.217 -0.624 -57.348 1.00 26.50 562 SER A O 1
ATOM 4311 N N . ARG A 1 563 ? 3.156 -1.505 -59.100 1.00 30.06 563 ARG A N 1
ATOM 4312 C CA . ARG A 1 563 ? 2.183 -2.257 -58.295 1.00 30.06 563 ARG A CA 1
ATOM 4313 C C . ARG A 1 563 ? 2.876 -3.531 -57.802 1.00 30.06 563 ARG A C 1
ATOM 4315 O O . ARG A 1 563 ? 2.867 -4.546 -58.483 1.00 30.06 563 ARG A O 1
ATOM 4322 N N . GLY A 1 564 ? 3.465 -3.467 -56.612 1.00 26.02 564 GLY A N 1
ATOM 4323 C CA . GLY A 1 564 ? 4.036 -4.609 -55.899 1.00 26.02 564 GLY A CA 1
ATOM 4324 C C . GLY A 1 564 ? 3.571 -4.617 -54.446 1.00 26.02 564 GLY A C 1
ATOM 4325 O O . GLY A 1 564 ? 4.124 -3.911 -53.615 1.00 26.02 564 GLY A O 1
ATOM 4326 N N . ARG A 1 565 ? 2.495 -5.369 -54.180 1.00 25.52 565 ARG A N 1
ATOM 4327 C CA . ARG A 1 565 ? 1.984 -5.855 -52.877 1.00 25.52 565 ARG A CA 1
ATOM 4328 C C . ARG A 1 565 ? 2.392 -5.061 -51.619 1.00 25.52 565 ARG A C 1
ATOM 4330 O O . ARG A 1 565 ? 3.413 -5.325 -50.992 1.00 25.52 565 ARG A O 1
ATOM 4337 N N . ARG A 1 566 ? 1.481 -4.202 -51.141 1.00 25.94 566 ARG A N 1
ATOM 4338 C CA . ARG A 1 566 ? 1.455 -3.762 -49.732 1.00 25.94 566 ARG A CA 1
ATOM 4339 C C . ARG A 1 566 ? 1.311 -5.001 -48.829 1.00 25.94 566 ARG A C 1
ATOM 4341 O O . ARG A 1 566 ? 0.333 -5.730 -49.010 1.00 25.94 566 ARG A O 1
ATOM 4348 N N . PRO A 1 567 ? 2.187 -5.250 -47.839 1.00 29.77 567 PRO A N 1
ATOM 4349 C CA . PRO A 1 567 ? 1.897 -6.258 -46.835 1.00 29.77 567 PRO A CA 1
ATOM 4350 C C . PRO A 1 567 ? 0.769 -5.716 -45.954 1.00 29.77 567 PRO A C 1
ATOM 4352 O O . PRO A 1 567 ? 0.859 -4.627 -45.382 1.00 29.77 567 PRO A O 1
ATOM 4355 N N . GLY A 1 568 ? -0.339 -6.456 -45.916 1.00 27.75 568 GLY A N 1
ATOM 4356 C CA . GLY A 1 568 ? -1.513 -6.108 -45.134 1.00 27.75 568 GLY A CA 1
ATOM 4357 C C . GLY A 1 568 ? -1.142 -5.822 -43.682 1.00 27.75 568 GLY A C 1
ATOM 4358 O O . GLY A 1 568 ? -0.402 -6.579 -43.054 1.00 27.75 568 GLY A O 1
ATOM 4359 N N . ARG A 1 569 ? -1.703 -4.736 -43.140 1.00 32.31 569 ARG A N 1
ATOM 4360 C CA . ARG A 1 569 ? -1.806 -4.486 -41.699 1.00 32.31 569 ARG A CA 1
ATOM 4361 C C . ARG A 1 569 ? -2.592 -5.636 -41.062 1.00 32.31 569 ARG A C 1
ATOM 4363 O O . ARG A 1 569 ? -3.783 -5.516 -40.792 1.00 32.31 569 ARG A O 1
ATOM 4370 N N . ARG A 1 570 ? -1.935 -6.766 -40.813 1.00 27.81 570 ARG A N 1
ATOM 4371 C CA . ARG A 1 570 ? -2.452 -7.785 -39.908 1.00 27.81 570 ARG A CA 1
ATOM 4372 C C . ARG A 1 570 ? -2.258 -7.250 -38.496 1.00 27.81 570 ARG A C 1
ATOM 4374 O O . ARG A 1 570 ? -1.157 -7.269 -37.954 1.00 27.81 570 ARG A O 1
ATOM 4381 N N . ARG A 1 571 ? -3.353 -6.760 -37.908 1.00 30.30 571 ARG A N 1
ATOM 4382 C CA . ARG A 1 571 ? -3.550 -6.741 -36.454 1.00 30.30 571 ARG A CA 1
ATOM 4383 C C . ARG A 1 571 ? -3.486 -8.195 -35.976 1.00 30.30 571 ARG A C 1
ATOM 4385 O O . ARG A 1 571 ? -4.503 -8.867 -35.889 1.00 30.30 571 ARG A O 1
ATOM 4392 N N . PHE A 1 572 ? -2.289 -8.711 -35.752 1.00 29.41 572 PHE A N 1
ATOM 4393 C CA . PHE A 1 572 ? -2.074 -10.021 -35.151 1.00 29.41 572 PHE A CA 1
ATOM 4394 C C . PHE A 1 572 ? -1.085 -9.809 -34.005 1.00 29.41 572 PHE A C 1
ATOM 4396 O O . PHE A 1 572 ? 0.000 -9.281 -34.226 1.00 29.41 572 PHE A O 1
ATOM 4403 N N . PHE A 1 573 ? -1.514 -10.165 -32.789 1.00 30.77 573 PHE A N 1
ATOM 4404 C CA . PHE A 1 573 ? -0.886 -9.903 -31.481 1.00 30.77 573 PHE A CA 1
ATOM 4405 C C . PHE A 1 573 ? -1.129 -8.525 -30.816 1.00 30.77 573 PHE A C 1
ATOM 4407 O O . PHE A 1 573 ? -0.206 -7.926 -30.275 1.00 30.77 573 PHE A O 1
ATOM 4414 N N . SER A 1 574 ? -2.383 -8.056 -30.738 1.00 34.72 574 SER A N 1
ATOM 4415 C CA . SER A 1 574 ? -2.877 -7.389 -29.499 1.00 34.72 574 SER A CA 1
ATOM 4416 C C . SER A 1 574 ? -3.723 -8.335 -28.635 1.00 34.72 574 SER A C 1
ATOM 4418 O O . SER A 1 574 ? -3.978 -8.102 -27.461 1.00 34.72 574 SER A O 1
ATOM 4420 N N . SER A 1 575 ? -4.098 -9.484 -29.189 1.00 30.91 575 SER A N 1
ATOM 4421 C CA . SER A 1 575 ? -5.245 -10.239 -28.719 1.00 30.91 575 SER A CA 1
ATOM 4422 C C . SER A 1 575 ? -4.893 -11.538 -27.994 1.00 30.91 575 SER A C 1
ATOM 4424 O O . SER A 1 575 ? -5.632 -12.502 -28.112 1.00 30.91 575 SER A O 1
ATOM 4426 N N . ALA A 1 576 ? -3.742 -11.626 -27.334 1.00 30.14 576 ALA A N 1
ATOM 4427 C CA . ALA A 1 576 ? -3.472 -12.740 -26.418 1.00 30.14 576 ALA A CA 1
ATOM 4428 C C . ALA A 1 576 ? -3.731 -12.293 -24.971 1.00 30.14 576 ALA A C 1
ATOM 4430 O O . ALA A 1 576 ? -4.453 -12.965 -24.247 1.00 30.14 576 ALA A O 1
ATOM 4431 N N . GLY A 1 577 ? -3.282 -11.084 -24.605 1.00 31.34 577 GLY A N 1
ATOM 4432 C CA . GLY A 1 577 ? -3.656 -10.435 -23.341 1.00 31.34 577 GLY A CA 1
ATOM 4433 C C . GLY A 1 577 ? -5.085 -9.878 -23.343 1.00 31.34 577 GLY A C 1
ATOM 4434 O O . GLY A 1 577 ? -5.824 -10.105 -22.395 1.00 31.34 577 GLY A O 1
ATOM 4435 N N . GLU A 1 578 ? -5.524 -9.229 -24.431 1.00 35.72 578 GLU A N 1
ATOM 4436 C CA . GLU A 1 578 ? -6.899 -8.693 -24.533 1.00 35.72 578 GLU A CA 1
ATOM 4437 C C . GLU A 1 578 ? -7.968 -9.781 -24.718 1.00 35.72 578 GLU A C 1
ATOM 4439 O O . GLU A 1 578 ? -9.130 -9.552 -24.409 1.00 35.72 578 GLU A O 1
ATOM 4444 N N . ARG A 1 579 ? -7.600 -10.969 -25.219 1.00 28.94 579 ARG A N 1
ATOM 4445 C CA . ARG A 1 579 ? -8.557 -12.047 -25.546 1.00 28.94 579 ARG A CA 1
ATOM 4446 C C . ARG A 1 579 ? -8.622 -13.140 -24.465 1.00 28.94 579 ARG A C 1
ATOM 4448 O O . ARG A 1 579 ? -9.602 -13.873 -24.435 1.00 28.94 579 ARG A O 1
ATOM 4455 N N . MET A 1 580 ? -7.648 -13.204 -23.542 1.00 33.72 580 MET A N 1
ATOM 4456 C CA . MET A 1 580 ? -7.795 -13.928 -22.262 1.00 33.72 580 MET A CA 1
ATOM 4457 C C . MET A 1 580 ? -8.689 -13.173 -21.264 1.00 33.72 580 MET A C 1
ATOM 4459 O O . MET A 1 580 ? -9.310 -13.802 -20.416 1.00 33.72 580 MET A O 1
ATOM 4463 N N . MET A 1 581 ? -8.847 -11.852 -21.414 1.00 37.12 581 MET A N 1
ATOM 4464 C CA . MET A 1 581 ? -9.873 -11.036 -20.741 1.00 37.12 581 MET A CA 1
ATOM 4465 C C . MET A 1 581 ? -11.238 -11.155 -21.447 1.00 37.12 581 MET A C 1
ATOM 4467 O O . MET A 1 581 ? -11.909 -10.170 -21.752 1.00 37.12 581 MET A O 1
ATOM 4471 N N . ASN A 1 582 ? -11.643 -12.386 -21.765 1.00 32.06 582 ASN A N 1
ATOM 4472 C CA . ASN A 1 582 ? -12.887 -12.650 -22.472 1.00 32.06 582 ASN A CA 1
ATOM 4473 C C . ASN A 1 582 ? -14.094 -12.301 -21.575 1.00 32.06 582 ASN A C 1
ATOM 4475 O O . ASN A 1 582 ? -14.198 -12.757 -20.435 1.00 32.06 582 ASN A O 1
ATOM 4479 N N . HIS A 1 583 ? -15.019 -11.511 -22.122 1.00 48.31 583 HIS A N 1
ATOM 4480 C CA . HIS A 1 583 ? -16.151 -10.829 -21.474 1.00 48.31 583 HIS A CA 1
ATOM 4481 C C . HIS A 1 583 ? -17.175 -11.710 -20.722 1.00 48.31 583 HIS A C 1
ATOM 4483 O O . HIS A 1 583 ? -18.139 -11.174 -20.181 1.00 48.31 583 HIS A O 1
ATOM 4489 N N . ARG A 1 584 ? -17.010 -13.039 -20.683 1.00 38.78 584 ARG A N 1
ATOM 4490 C CA . ARG A 1 584 ? -18.004 -13.974 -20.122 1.00 38.78 584 ARG A CA 1
ATOM 4491 C C . ARG A 1 584 ? -17.734 -14.441 -18.692 1.00 38.78 584 ARG A C 1
ATOM 4493 O O . ARG A 1 584 ? -18.694 -14.724 -17.995 1.00 38.78 584 ARG A O 1
ATOM 4500 N N . LEU A 1 585 ? -16.481 -14.493 -18.236 1.00 39.84 585 LEU A N 1
ATOM 4501 C CA . LEU A 1 585 ? -16.159 -14.973 -16.877 1.00 39.84 585 LEU A CA 1
ATOM 4502 C C . LEU A 1 585 ? -16.149 -13.850 -15.832 1.00 39.84 585 LEU A C 1
ATOM 4504 O O . LEU A 1 585 ? -16.495 -14.074 -14.676 1.00 39.84 585 LEU A O 1
ATOM 4508 N N . TRP A 1 586 ? -15.811 -12.625 -16.243 1.00 40.00 586 TRP A N 1
ATOM 4509 C CA . TRP A 1 586 ? -15.783 -11.462 -15.352 1.00 40.00 586 TRP A CA 1
ATOM 4510 C C . TRP A 1 586 ? -17.158 -11.114 -14.748 1.00 40.00 586 TRP A C 1
ATOM 4512 O O . TRP A 1 586 ? -17.215 -10.887 -13.542 1.00 40.00 586 TRP A O 1
ATOM 4522 N N . PRO A 1 587 ? -18.280 -11.144 -15.501 1.00 43.62 587 PRO A N 1
ATOM 4523 C CA . PRO A 1 587 ? -19.607 -10.950 -14.921 1.00 43.62 587 PRO A CA 1
ATOM 4524 C C . PRO A 1 587 ? -19.963 -12.025 -13.894 1.00 43.62 587 PRO A C 1
ATOM 4526 O O . PRO A 1 587 ? -20.631 -11.706 -12.925 1.00 43.62 587 PRO A O 1
ATOM 4529 N N . CYS A 1 588 ? -19.499 -13.269 -14.068 1.00 40.38 588 CYS A N 1
ATOM 4530 C CA . CYS A 1 588 ? -19.759 -14.363 -13.131 1.00 40.38 588 CYS A CA 1
ATOM 4531 C C . CYS A 1 588 ? -19.004 -14.178 -11.813 1.00 40.38 588 CYS A C 1
ATOM 4533 O O . CYS A 1 588 ? -19.596 -14.355 -10.759 1.00 40.38 588 CYS A O 1
ATOM 4535 N N . VAL A 1 589 ? -17.733 -13.759 -11.846 1.00 47.66 589 VAL A N 1
ATOM 4536 C CA . VAL A 1 589 ? -16.979 -13.430 -10.620 1.00 47.66 589 VAL A CA 1
ATOM 4537 C C . VAL A 1 589 ? -17.603 -12.224 -9.912 1.00 47.66 589 VAL A C 1
ATOM 4539 O O . VAL A 1 589 ? -17.774 -12.245 -8.698 1.00 47.66 589 VAL A O 1
ATOM 4542 N N . VAL A 1 590 ? -18.022 -11.206 -10.670 1.00 48.59 590 VAL A N 1
ATOM 4543 C CA . VAL A 1 590 ? -18.751 -10.039 -10.145 1.00 48.59 590 VAL A CA 1
ATOM 4544 C C . VAL A 1 590 ? -20.095 -10.444 -9.534 1.00 48.59 590 VAL A C 1
ATOM 4546 O O . VAL A 1 590 ? -20.431 -9.964 -8.458 1.00 48.59 590 VAL A O 1
ATOM 4549 N N . TRP A 1 591 ? -20.834 -11.359 -10.164 1.00 45.56 591 TRP A N 1
ATOM 4550 C CA . TRP A 1 591 ? -22.085 -11.899 -9.631 1.00 45.56 591 TRP A CA 1
ATOM 4551 C C . TRP A 1 591 ? -21.874 -12.772 -8.400 1.00 45.56 591 TRP A C 1
ATOM 4553 O O . TRP A 1 591 ? -22.670 -12.675 -7.485 1.00 45.56 591 TRP A O 1
ATOM 4563 N N . ILE A 1 592 ? -20.812 -13.577 -8.329 1.00 50.78 592 ILE A N 1
ATOM 4564 C CA . ILE A 1 592 ? -20.492 -14.384 -7.140 1.00 50.78 592 ILE A CA 1
ATOM 4565 C C . ILE A 1 592 ? -20.130 -13.471 -5.962 1.00 50.78 592 ILE A C 1
ATOM 4567 O O . ILE A 1 592 ? -20.607 -13.690 -4.854 1.00 50.78 592 ILE A O 1
ATOM 4571 N N . VAL A 1 593 ? -19.353 -12.406 -6.199 1.00 49.53 593 VAL A N 1
ATOM 4572 C CA . VAL A 1 593 ? -19.010 -11.418 -5.163 1.00 49.53 593 VAL A CA 1
ATOM 4573 C C . VAL A 1 593 ? -20.241 -10.607 -4.738 1.00 49.53 593 VAL A C 1
ATOM 4575 O O . VAL A 1 593 ? -20.474 -10.450 -3.547 1.00 49.53 593 VAL A O 1
ATOM 4578 N N . LEU A 1 594 ? -21.079 -10.144 -5.672 1.00 45.97 594 LEU A N 1
ATOM 4579 C CA . LEU A 1 594 ? -22.312 -9.413 -5.344 1.00 45.97 594 LEU A CA 1
ATOM 4580 C C . LEU A 1 594 ? -23.368 -10.307 -4.672 1.00 45.97 594 LEU A C 1
ATOM 4582 O O . LEU A 1 594 ? -24.008 -9.874 -3.717 1.00 45.97 594 LEU A O 1
ATOM 4586 N N . ALA A 1 595 ? -23.531 -11.553 -5.123 1.00 46.41 595 ALA A N 1
ATOM 4587 C CA . ALA A 1 595 ? -24.470 -12.519 -4.552 1.00 46.41 595 ALA A CA 1
ATOM 4588 C C . ALA A 1 595 ? -24.034 -13.008 -3.166 1.00 46.41 595 ALA A C 1
ATOM 4590 O O . ALA A 1 595 ? -24.892 -13.285 -2.334 1.00 46.41 595 ALA A O 1
ATOM 4591 N N . ALA A 1 596 ? -22.727 -13.057 -2.888 1.00 49.38 596 ALA A N 1
ATOM 4592 C CA . ALA A 1 596 ? -22.227 -13.296 -1.538 1.00 49.38 596 ALA A CA 1
ATOM 4593 C C . ALA A 1 596 ? -22.568 -12.132 -0.588 1.00 49.38 596 ALA A C 1
ATOM 4595 O O . ALA A 1 596 ? -22.838 -12.373 0.581 1.00 49.38 596 ALA A O 1
ATOM 4596 N N . TRP A 1 597 ? -22.600 -10.887 -1.078 1.00 43.16 597 TRP A N 1
ATOM 4597 C CA . TRP A 1 597 ? -22.786 -9.677 -0.263 1.00 43.16 597 TRP A CA 1
ATOM 4598 C C . TRP A 1 597 ? -24.251 -9.250 -0.051 1.00 43.16 597 TRP A C 1
ATOM 4600 O O . TRP A 1 597 ? -24.585 -8.708 1.001 1.00 43.16 597 TRP A O 1
ATOM 4610 N N . LEU A 1 598 ? -25.140 -9.503 -1.017 1.00 44.16 598 LEU A N 1
ATOM 4611 C CA . LEU A 1 598 ? -26.550 -9.079 -0.976 1.00 44.16 598 LEU A CA 1
ATOM 4612 C C . LEU A 1 598 ? -27.361 -9.538 0.261 1.00 44.16 598 LEU A C 1
ATOM 4614 O O . LEU A 1 598 ? -28.184 -8.749 0.725 1.00 44.16 598 LEU A O 1
ATOM 4618 N N . PRO A 1 599 ? -27.142 -10.730 0.854 1.00 45.94 599 PRO A N 1
ATOM 4619 C CA . PRO A 1 599 ? -27.886 -11.160 2.044 1.00 45.94 599 PRO A CA 1
ATOM 4620 C C . PRO A 1 599 ? -27.532 -10.393 3.332 1.00 45.94 599 PRO A C 1
ATOM 4622 O O . PRO A 1 599 ? -28.308 -10.420 4.283 1.00 45.94 599 PRO A O 1
ATOM 4625 N N . GLY A 1 600 ? -26.373 -9.721 3.392 1.00 41.50 600 GLY A N 1
ATOM 4626 C CA . GLY A 1 600 ? -25.918 -8.977 4.577 1.00 41.50 600 GLY A CA 1
ATOM 4627 C C . GLY A 1 600 ? -26.554 -7.591 4.742 1.00 41.50 600 GLY A C 1
ATOM 4628 O O . GLY A 1 600 ? -26.578 -7.067 5.848 1.00 41.50 600 GLY A O 1
ATOM 4629 N N . LEU A 1 601 ? -27.117 -7.028 3.666 1.00 41.69 601 LEU A N 1
ATOM 4630 C CA . LEU A 1 601 ? -27.732 -5.689 3.632 1.00 41.69 601 LEU A CA 1
ATOM 4631 C C . LEU A 1 601 ? -29.079 -5.591 4.375 1.00 41.69 601 LEU A C 1
ATOM 4633 O O . LEU A 1 601 ? -29.610 -4.495 4.520 1.00 41.69 601 LEU A O 1
ATOM 4637 N N . TRP A 1 602 ? -29.635 -6.721 4.824 1.00 38.72 602 TRP A N 1
ATOM 4638 C CA . TRP A 1 602 ? -30.990 -6.826 5.385 1.00 38.72 602 TRP A CA 1
ATOM 4639 C C . TRP A 1 602 ? -31.003 -7.398 6.807 1.00 38.72 602 TRP A C 1
ATOM 4641 O O . TRP A 1 602 ? -31.991 -7.994 7.234 1.00 38.72 602 TRP A O 1
ATOM 4651 N N . ALA A 1 603 ? -29.899 -7.271 7.544 1.00 40.56 603 ALA A N 1
ATOM 4652 C CA . ALA A 1 603 ? -29.923 -7.558 8.969 1.00 40.56 603 ALA A CA 1
ATOM 4653 C C . ALA A 1 603 ? -30.569 -6.369 9.693 1.00 40.56 603 ALA A C 1
ATOM 4655 O O . ALA A 1 603 ? -30.004 -5.278 9.719 1.00 40.56 603 ALA A O 1
ATOM 4656 N N . GLU A 1 604 ? -31.749 -6.580 10.279 1.00 35.84 604 GLU A N 1
ATOM 4657 C CA . GLU A 1 604 ? -32.258 -5.727 11.356 1.00 35.84 604 GLU A CA 1
ATOM 4658 C C . GLU A 1 604 ? -31.261 -5.791 12.524 1.00 35.84 604 GLU A C 1
ATOM 4660 O O . GLU A 1 604 ? -31.346 -6.650 13.404 1.00 35.84 604 GLU A O 1
ATOM 4665 N N . GLU A 1 605 ? -30.260 -4.914 12.502 1.00 40.84 605 GLU A N 1
ATOM 4666 C CA . GLU A 1 605 ? -29.472 -4.596 13.684 1.00 40.84 605 GLU A CA 1
ATOM 4667 C C . GLU A 1 605 ? -30.393 -3.865 14.659 1.00 40.84 605 GLU A C 1
ATOM 4669 O O . GLU A 1 605 ? -30.986 -2.833 14.333 1.00 40.84 605 GLU A O 1
ATOM 4674 N N . LEU A 1 606 ? -30.550 -4.427 15.860 1.00 41.12 606 LEU A N 1
ATOM 4675 C CA . LEU A 1 606 ? -31.163 -3.697 16.962 1.00 41.12 606 LEU A CA 1
ATOM 4676 C C . LEU A 1 606 ? -30.362 -2.402 17.150 1.00 41.12 606 LEU A C 1
ATOM 4678 O O . LEU A 1 606 ? -29.131 -2.474 17.185 1.00 41.12 606 LEU A O 1
ATOM 4682 N N . PRO A 1 607 ? -31.026 -1.239 17.255 1.00 35.06 607 PRO A N 1
ATOM 4683 C CA . PRO A 1 607 ? -30.327 0.026 17.386 1.00 35.06 607 PRO A CA 1
ATOM 4684 C C . PRO A 1 607 ? -29.373 -0.055 18.586 1.00 35.06 607 PRO A C 1
ATOM 4686 O O . PRO A 1 607 ? -29.808 -0.480 19.665 1.00 35.06 607 PRO A O 1
ATOM 4689 N N . PRO A 1 608 ? -28.088 0.310 18.426 1.00 43.06 608 PRO A N 1
ATOM 4690 C CA . PRO A 1 608 ? -27.195 0.415 19.566 1.00 43.06 608 PRO A CA 1
ATOM 4691 C C . PRO A 1 608 ? -27.814 1.395 20.566 1.00 43.06 608 PRO A C 1
ATOM 4693 O O . PRO A 1 608 ? -28.344 2.442 20.182 1.00 43.06 608 PRO A O 1
ATOM 4696 N N . LYS A 1 609 ? -27.784 1.032 21.852 1.00 46.69 609 LYS A N 1
ATOM 4697 C CA . LYS A 1 609 ? -28.192 1.937 22.930 1.00 46.69 609 LYS A CA 1
ATOM 4698 C C . LYS A 1 609 ? -27.387 3.231 22.814 1.00 46.69 609 LYS A C 1
ATOM 4700 O O . LYS A 1 609 ? -26.185 3.200 22.553 1.00 46.69 609 LYS A O 1
ATOM 4705 N N . SER A 1 610 ? -28.075 4.359 22.936 1.00 39.72 610 SER A N 1
ATOM 4706 C CA . SER A 1 610 ? -27.487 5.673 22.702 1.00 39.72 610 SER A CA 1
ATOM 4707 C C . SER A 1 610 ? -26.400 5.979 23.738 1.00 39.72 610 SER A C 1
ATOM 4709 O O . SER A 1 610 ? -26.421 5.456 24.853 1.00 39.72 610 SER A O 1
ATOM 4711 N N . VAL A 1 611 ? -25.424 6.822 23.385 1.00 38.44 611 VAL A N 1
ATOM 4712 C CA . VAL A 1 611 ? -24.400 7.294 24.331 1.00 38.44 611 VAL A CA 1
ATOM 4713 C C . VAL A 1 611 ? -25.100 8.115 25.421 1.00 38.44 611 VAL A C 1
ATOM 4715 O O . VAL A 1 611 ? -25.466 9.265 25.196 1.00 38.44 611 VAL A O 1
ATOM 4718 N N . GLY A 1 612 ? -25.331 7.488 26.577 1.00 50.66 612 GLY A N 1
ATOM 4719 C CA . GLY A 1 612 ? -26.130 8.021 27.686 1.00 50.66 612 GLY A CA 1
ATOM 4720 C C . GLY A 1 612 ? -27.091 6.995 28.300 1.00 50.66 612 GLY A C 1
ATOM 4721 O O . GLY A 1 612 ? -27.492 7.151 29.452 1.00 50.66 612 GLY A O 1
ATOM 4722 N N . ASP A 1 613 ? -27.418 5.918 27.580 1.00 57.59 613 ASP A N 1
ATOM 4723 C CA . ASP A 1 613 ? -28.261 4.844 28.105 1.00 57.59 613 ASP A CA 1
ATOM 4724 C C . ASP A 1 613 ? -27.480 3.968 29.093 1.00 57.59 613 ASP A C 1
ATOM 4726 O O . ASP A 1 613 ? -26.532 3.270 28.726 1.00 57.59 613 ASP A O 1
ATOM 4730 N N . ARG A 1 614 ? -27.904 3.971 30.361 1.00 67.44 614 ARG A N 1
ATOM 4731 C CA . ARG A 1 614 ? -27.367 3.063 31.382 1.00 67.44 614 ARG A CA 1
ATOM 4732 C C . ARG A 1 614 ? -27.852 1.631 31.121 1.00 67.44 614 ARG A C 1
ATOM 4734 O O . ARG A 1 614 ? -29.028 1.387 30.826 1.00 67.44 614 ARG A O 1
ATOM 4741 N N . TYR A 1 615 ? -26.948 0.667 31.231 1.00 77.00 615 TYR A N 1
ATOM 4742 C CA . TYR A 1 615 ? -27.245 -0.762 31.182 1.00 77.00 615 TYR A CA 1
ATOM 4743 C C . TYR A 1 615 ? -27.968 -1.184 32.463 1.00 77.00 615 TYR A C 1
ATOM 4745 O O . TYR A 1 615 ? -27.480 -0.951 33.562 1.00 77.00 615 TYR A O 1
ATOM 4753 N N . ARG A 1 616 ? -29.131 -1.820 32.350 1.00 83.69 616 ARG A N 1
ATOM 4754 C CA . ARG A 1 616 ? -29.947 -2.223 33.500 1.00 83.69 616 ARG A CA 1
ATOM 4755 C C . ARG A 1 616 ? -29.618 -3.649 33.905 1.00 83.69 616 ARG A C 1
ATOM 4757 O O . ARG A 1 616 ? -29.861 -4.582 33.138 1.00 83.69 616 ARG A O 1
ATOM 4764 N N . ILE A 1 617 ? -29.137 -3.818 35.128 1.00 85.38 617 ILE A N 1
ATOM 4765 C CA . ILE A 1 617 ? -28.883 -5.122 35.738 1.00 85.38 617 ILE A CA 1
ATOM 4766 C C . ILE A 1 617 ? -29.966 -5.366 36.790 1.00 85.38 617 ILE A C 1
ATOM 4768 O O . ILE A 1 617 ? -30.080 -4.620 37.758 1.00 85.38 617 ILE A O 1
ATOM 4772 N N . PHE A 1 618 ? -30.772 -6.408 36.604 1.00 87.88 618 PHE A N 1
ATOM 4773 C CA . PHE A 1 618 ? -31.829 -6.799 37.536 1.00 87.88 618 PHE A CA 1
ATOM 4774 C C . PHE A 1 618 ? -31.324 -7.927 38.437 1.00 87.88 618 PHE A C 1
ATOM 4776 O O . PHE A 1 618 ? -31.187 -9.067 37.998 1.00 87.88 618 PHE A O 1
ATOM 4783 N N . MET A 1 619 ? -31.018 -7.608 39.690 1.00 86.12 619 MET A N 1
ATOM 4784 C CA . MET A 1 619 ? -30.510 -8.553 40.681 1.00 86.12 619 MET A CA 1
ATOM 4785 C C . MET A 1 619 ? -31.657 -9.111 41.523 1.00 86.12 619 MET A C 1
ATOM 4787 O O . MET A 1 619 ? -32.334 -8.361 42.224 1.00 86.12 619 MET A O 1
ATOM 4791 N N . ILE A 1 620 ? -31.860 -10.426 41.484 1.00 86.69 620 ILE A N 1
ATOM 4792 C CA . ILE A 1 620 ? -32.832 -11.146 42.312 1.00 86.69 620 ILE A CA 1
ATOM 4793 C C . ILE A 1 620 ? -32.066 -11.920 43.385 1.00 86.69 620 ILE A C 1
ATOM 4795 O O . ILE A 1 620 ? -31.368 -12.891 43.095 1.00 86.69 620 ILE A O 1
ATOM 4799 N N . LEU A 1 621 ? -32.201 -11.481 44.631 1.00 85.8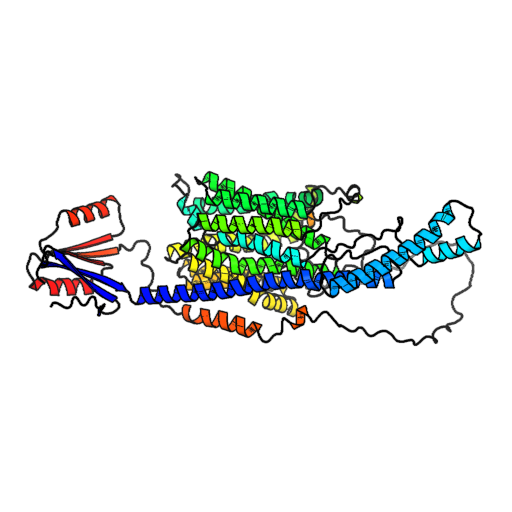8 621 LEU A N 1
ATOM 4800 C CA . LEU A 1 621 ? -31.454 -11.979 45.780 1.00 85.88 621 LEU A CA 1
ATOM 4801 C C . LEU A 1 621 ? -32.361 -12.820 46.674 1.00 85.88 621 LEU A C 1
ATOM 4803 O O . LEU A 1 621 ? -33.463 -12.399 47.011 1.00 85.88 621 LEU A O 1
ATOM 4807 N N . TRP A 1 622 ? -31.908 -14.005 47.082 1.00 80.00 622 TRP A N 1
ATOM 4808 C CA . TRP A 1 622 ? -32.729 -14.917 47.886 1.00 80.00 622 TRP A CA 1
ATOM 4809 C C . TRP A 1 622 ? -32.826 -14.514 49.370 1.00 80.00 622 TRP A C 1
ATOM 4811 O O . TRP A 1 622 ? -33.905 -14.585 49.959 1.00 80.00 622 TRP A O 1
ATOM 4821 N N . ARG A 1 623 ? -31.705 -14.089 49.974 1.00 78.50 623 ARG A N 1
ATOM 4822 C CA . ARG A 1 623 ? -31.570 -13.738 51.408 1.00 78.50 623 ARG A CA 1
ATOM 4823 C C . ARG A 1 623 ? -31.155 -12.280 51.644 1.00 78.50 623 ARG A C 1
ATOM 4825 O O . ARG A 1 623 ? -30.706 -11.937 52.730 1.00 78.50 623 ARG A O 1
ATOM 4832 N N . GLY A 1 624 ? -31.321 -11.424 50.644 1.00 78.62 624 GLY A N 1
ATOM 4833 C CA . GLY A 1 624 ? -30.780 -10.067 50.650 1.00 78.62 624 GLY A CA 1
ATOM 4834 C C . GLY A 1 624 ? -29.362 -9.994 50.100 1.00 78.62 624 GLY A C 1
ATOM 4835 O O . GLY A 1 624 ? -28.859 -10.951 49.515 1.00 78.62 624 GLY A O 1
ATOM 4836 N N . GLU A 1 625 ? -28.777 -8.810 50.230 1.00 80.06 625 GLU A N 1
ATOM 4837 C CA . GLU A 1 625 ? -27.459 -8.470 49.699 1.00 80.06 625 GLU A CA 1
ATOM 4838 C C . GLU A 1 625 ? -26.347 -9.065 50.564 1.00 80.06 625 GLU A C 1
ATOM 4840 O O . GLU A 1 625 ? -26.371 -8.911 51.785 1.00 80.06 625 GLU A O 1
ATOM 4845 N N . THR A 1 626 ? -25.390 -9.758 49.942 1.00 82.50 626 THR A N 1
ATOM 4846 C CA . THR A 1 626 ? -24.172 -10.232 50.609 1.00 82.50 626 THR A CA 1
ATOM 4847 C C . THR A 1 626 ? -23.003 -9.289 50.318 1.00 82.50 626 THR A C 1
ATOM 4849 O O . THR A 1 626 ? -23.122 -8.360 49.516 1.00 82.50 626 THR A O 1
ATOM 4852 N N . GLU A 1 627 ? -21.847 -9.524 50.946 1.00 78.19 627 GLU A N 1
ATOM 4853 C CA . GLU A 1 627 ? -20.626 -8.738 50.702 1.00 78.19 627 GLU A CA 1
ATOM 4854 C C . GLU A 1 627 ? -20.198 -8.732 49.224 1.00 78.19 627 GLU A C 1
ATOM 4856 O O . GLU A 1 627 ? -19.609 -7.759 48.758 1.00 78.19 627 GLU A O 1
ATOM 4861 N N . VAL A 1 628 ? -20.542 -9.780 48.465 1.00 74.62 628 VAL A N 1
ATOM 4862 C CA . VAL A 1 628 ? -20.237 -9.880 47.031 1.00 74.62 628 VAL A CA 1
ATOM 4863 C C . VAL A 1 628 ? -21.036 -8.857 46.227 1.00 74.62 628 VAL A C 1
ATOM 4865 O O . VAL A 1 628 ? -20.467 -8.113 45.429 1.00 74.62 628 VAL A O 1
ATOM 4868 N N . GLU A 1 629 ? -22.351 -8.789 46.434 1.00 82.38 629 GLU A N 1
ATOM 4869 C CA . GLU A 1 629 ? -23.196 -7.824 45.729 1.00 82.38 629 GLU A CA 1
ATOM 4870 C C . GLU A 1 629 ? -22.939 -6.389 46.199 1.00 82.38 629 GLU A C 1
ATOM 4872 O O . GLU A 1 629 ? -22.904 -5.479 45.368 1.00 82.38 629 GLU A O 1
ATOM 4877 N N . ALA A 1 630 ? -22.672 -6.200 47.495 1.00 82.50 630 ALA A N 1
ATOM 4878 C CA . ALA A 1 630 ? -22.299 -4.902 48.045 1.00 82.50 630 ALA A CA 1
ATOM 4879 C C . ALA A 1 630 ? -20.977 -4.389 47.441 1.00 82.50 630 ALA A C 1
ATOM 4881 O O . ALA A 1 630 ? -20.896 -3.233 47.025 1.00 82.50 630 ALA A O 1
ATOM 4882 N N . GLY A 1 631 ? -19.965 -5.258 47.320 1.00 81.50 631 GLY A N 1
ATOM 4883 C CA . GLY A 1 631 ? -18.698 -4.943 46.657 1.00 81.50 631 GLY A CA 1
ATOM 4884 C C . GLY A 1 631 ? -18.866 -4.656 45.164 1.00 81.50 631 GLY A C 1
ATOM 4885 O O . GLY A 1 631 ? -18.267 -3.718 44.641 1.00 81.50 631 GLY A O 1
ATOM 4886 N N . PHE A 1 632 ? -19.734 -5.403 44.477 1.00 80.56 632 PHE A N 1
ATOM 4887 C CA . PHE A 1 632 ? -20.058 -5.146 43.074 1.00 80.56 632 PHE A CA 1
ATOM 4888 C C . PHE A 1 632 ? -20.744 -3.786 42.875 1.00 80.56 632 PHE A C 1
ATOM 4890 O O . PHE A 1 632 ? -20.373 -3.046 41.964 1.00 80.56 632 PHE A O 1
ATOM 4897 N N . ARG A 1 633 ? -21.705 -3.419 43.735 1.00 83.44 633 ARG A N 1
ATOM 4898 C CA . ARG A 1 633 ? -22.350 -2.096 43.695 1.00 83.44 633 ARG A CA 1
ATOM 4899 C C . ARG A 1 633 ? -21.337 -0.981 43.951 1.00 83.44 633 ARG A C 1
ATOM 4901 O O . ARG A 1 633 ? -21.285 -0.036 43.167 1.00 83.44 633 ARG A O 1
ATOM 4908 N N . ALA A 1 634 ? -20.514 -1.118 44.991 1.00 82.88 634 ALA A N 1
ATOM 4909 C CA . ALA A 1 634 ? -19.481 -0.142 45.325 1.00 82.88 634 ALA A CA 1
ATOM 4910 C C . ALA A 1 634 ? -18.505 0.066 44.156 1.00 82.88 634 ALA A C 1
ATOM 4912 O O . ALA A 1 634 ? -18.221 1.200 43.787 1.00 82.88 634 ALA A O 1
ATOM 4913 N N . TYR A 1 635 ? -18.079 -1.018 43.500 1.00 79.12 635 TYR A N 1
ATOM 4914 C CA . TYR A 1 635 ? -17.214 -0.950 42.323 1.00 79.12 635 TYR A CA 1
ATOM 4915 C C . TYR A 1 635 ? -17.864 -0.197 41.151 1.00 79.12 635 TYR A C 1
ATOM 4917 O O . TYR A 1 635 ? -17.203 0.606 40.489 1.00 79.12 635 TYR A O 1
ATOM 4925 N N . VAL A 1 636 ? -19.156 -0.433 40.895 1.00 81.06 636 VAL A N 1
ATOM 4926 C CA . VAL A 1 636 ? -19.922 0.262 39.846 1.00 81.06 636 VAL A CA 1
ATOM 4927 C C . VAL A 1 636 ? -20.037 1.760 40.131 1.00 81.06 636 VAL A C 1
ATOM 4929 O O . VAL A 1 636 ? -19.868 2.563 39.211 1.00 81.06 636 VAL A O 1
ATOM 4932 N N . GLU A 1 637 ? -20.299 2.133 41.383 1.00 80.88 637 GLU A N 1
ATOM 4933 C CA . GLU A 1 637 ? -20.410 3.530 41.814 1.00 80.88 637 GLU A CA 1
ATOM 4934 C C . GLU A 1 637 ? -19.054 4.252 41.783 1.00 80.88 637 GLU A C 1
ATOM 4936 O O . GLU A 1 637 ? -18.956 5.344 41.221 1.00 80.88 637 GLU A O 1
ATOM 4941 N N . GLU A 1 638 ? -17.996 3.627 42.306 1.00 84.81 638 GLU A N 1
ATOM 4942 C CA . GLU A 1 638 ? -16.643 4.196 42.384 1.00 84.81 638 GLU A CA 1
ATOM 4943 C C . GLU A 1 638 ? -16.026 4.426 40.999 1.00 84.81 638 GLU A C 1
ATOM 4945 O O . GLU A 1 638 ? -15.408 5.460 40.747 1.00 84.81 638 GLU A O 1
ATOM 4950 N N . ASN A 1 639 ? -16.251 3.498 40.065 1.00 78.56 639 ASN A N 1
ATOM 4951 C CA . ASN A 1 639 ? -15.727 3.590 38.701 1.00 78.56 639 ASN A CA 1
ATOM 4952 C C . ASN A 1 639 ? -16.684 4.313 37.734 1.00 78.56 639 ASN A C 1
ATOM 4954 O O . ASN A 1 639 ? -16.423 4.335 36.531 1.00 78.56 639 ASN A O 1
ATOM 4958 N N . GLN A 1 640 ? -17.789 4.886 38.239 1.00 76.94 640 GLN A N 1
ATOM 4959 C CA . GLN A 1 640 ? -18.818 5.591 37.456 1.00 76.94 640 GLN A CA 1
ATOM 4960 C C . GLN A 1 640 ? -19.274 4.802 36.222 1.00 76.94 640 GLN A C 1
ATOM 4962 O O . GLN A 1 640 ? -19.470 5.345 35.130 1.00 76.94 640 GLN A O 1
ATOM 4967 N N . LEU A 1 641 ? -19.417 3.488 36.388 1.00 74.44 641 LEU A N 1
ATOM 4968 C CA . LEU A 1 641 ? -19.761 2.616 35.281 1.00 74.44 641 LEU A CA 1
ATOM 4969 C C . LEU A 1 641 ? -21.227 2.848 34.874 1.00 74.44 641 LEU A C 1
ATOM 4971 O O . LEU A 1 641 ? -22.079 3.101 35.731 1.00 74.44 641 LEU A O 1
ATOM 4975 N N . PRO A 1 642 ? -21.567 2.750 33.577 1.00 77.19 642 PRO A N 1
ATOM 4976 C CA . PRO A 1 642 ? -22.880 3.123 33.056 1.00 77.19 642 PRO A CA 1
ATOM 4977 C C . PRO A 1 642 ? -23.936 2.038 33.327 1.00 77.19 642 PRO A C 1
ATOM 4979 O O . PRO A 1 642 ? -24.619 1.601 32.406 1.00 77.19 642 PRO A O 1
ATOM 4982 N N . PHE A 1 643 ? -24.080 1.581 34.572 1.00 80.94 643 PHE A N 1
ATOM 4983 C CA . PHE A 1 643 ? -25.060 0.574 34.979 1.00 80.94 643 PHE A CA 1
ATOM 4984 C C . PHE A 1 643 ? -26.122 1.177 35.907 1.00 80.94 643 PHE A C 1
ATOM 4986 O O . PHE A 1 643 ? -25.807 2.022 36.744 1.00 80.94 643 PHE A O 1
ATOM 4993 N N . ASP A 1 644 ? -27.367 0.733 35.756 1.00 81.19 644 ASP A N 1
ATOM 4994 C CA . ASP A 1 644 ? -28.465 0.908 36.708 1.00 81.19 644 ASP A CA 1
ATOM 4995 C C . ASP A 1 644 ? -28.768 -0.449 37.349 1.00 81.19 644 ASP A C 1
ATOM 4997 O O . ASP A 1 644 ? -29.142 -1.409 36.668 1.00 81.19 644 ASP A O 1
ATOM 5001 N N . LEU A 1 645 ? -28.606 -0.532 38.668 1.00 83.56 645 LEU A N 1
ATOM 5002 C CA . LEU A 1 645 ? -28.825 -1.753 39.440 1.00 83.56 645 LEU A CA 1
ATOM 5003 C C . LEU A 1 645 ? -30.243 -1.757 40.019 1.00 83.56 645 LEU A C 1
ATOM 5005 O O . LEU A 1 645 ? -30.588 -0.937 40.866 1.00 83.56 645 LEU A O 1
ATOM 5009 N N . ILE A 1 646 ? -31.072 -2.703 39.579 1.00 85.94 646 ILE A N 1
ATOM 5010 C CA . ILE A 1 646 ? -32.411 -2.942 40.123 1.00 85.94 646 ILE A CA 1
ATOM 5011 C C . ILE A 1 646 ? -32.326 -4.157 41.034 1.00 85.94 646 ILE A C 1
ATOM 5013 O O . ILE A 1 646 ? -32.271 -5.288 40.561 1.00 85.94 646 ILE A O 1
ATOM 5017 N N . ILE A 1 647 ? -32.310 -3.924 42.341 1.00 86.00 647 ILE A N 1
ATOM 5018 C CA . ILE A 1 647 ? -32.091 -4.983 43.327 1.00 86.00 647 ILE A CA 1
ATOM 5019 C C . ILE A 1 647 ? -33.428 -5.362 43.962 1.00 86.00 647 ILE A C 1
ATOM 5021 O O . ILE A 1 647 ? -34.201 -4.506 44.404 1.00 86.00 647 ILE A O 1
ATOM 5025 N N . ARG A 1 648 ? -33.739 -6.658 43.951 1.00 87.19 648 ARG A N 1
ATOM 5026 C CA . ARG A 1 648 ? -34.965 -7.241 44.499 1.00 87.19 648 ARG A CA 1
ATOM 5027 C C . ARG A 1 648 ? -34.606 -8.388 45.422 1.00 87.19 648 ARG A C 1
ATOM 5029 O O . ARG A 1 648 ? -33.903 -9.308 45.024 1.00 87.19 648 ARG A O 1
ATOM 5036 N N . ASN A 1 649 ? -35.101 -8.329 46.652 1.00 84.25 649 ASN A N 1
ATOM 5037 C CA . ASN A 1 649 ? -34.890 -9.369 47.646 1.00 84.25 649 ASN A CA 1
ATOM 5038 C C . ASN A 1 649 ? -36.158 -10.211 47.794 1.00 84.25 649 ASN A C 1
ATOM 5040 O O . ASN A 1 649 ? -37.198 -9.685 48.173 1.00 84.25 649 ASN A O 1
ATOM 5044 N N . VAL A 1 650 ? -36.048 -11.507 47.515 1.00 83.25 650 VAL A N 1
ATOM 5045 C CA . VAL A 1 650 ? -37.109 -12.512 47.668 1.00 83.25 650 VAL A CA 1
ATOM 5046 C C . VAL A 1 650 ? -37.403 -12.794 49.147 1.00 83.25 650 VAL A C 1
ATOM 5048 O O . VAL A 1 650 ? -38.475 -13.295 49.472 1.00 83.25 650 VAL A O 1
ATOM 5051 N N . ALA A 1 651 ? -36.469 -12.472 50.050 1.00 80.88 651 ALA A N 1
ATOM 5052 C CA . ALA A 1 651 ? -36.584 -12.639 51.500 1.00 80.88 651 ALA A CA 1
ATOM 5053 C C . ALA A 1 651 ? -37.006 -14.062 51.927 1.00 80.88 651 ALA A C 1
ATOM 5055 O O . ALA A 1 651 ? -37.681 -14.251 52.936 1.00 80.88 651 ALA A O 1
ATOM 5056 N N . GLY A 1 652 ? -36.624 -15.076 51.144 1.00 75.38 652 GLY A N 1
ATOM 5057 C CA . GLY A 1 652 ? -37.011 -16.472 51.356 1.00 75.38 652 GLY A CA 1
ATOM 5058 C C . GLY A 1 652 ? -38.458 -16.839 50.985 1.00 75.38 652 GLY A C 1
ATOM 5059 O O . GLY A 1 652 ? -38.821 -18.008 51.110 1.00 75.38 652 GLY A O 1
ATOM 5060 N N . ASP A 1 653 ? -39.282 -15.906 50.497 1.00 79.62 653 ASP A N 1
ATOM 5061 C CA . ASP A 1 653 ? -40.666 -16.177 50.091 1.00 79.62 653 ASP A CA 1
ATOM 5062 C C . ASP A 1 653 ? -40.773 -16.491 48.588 1.00 79.62 653 ASP A C 1
ATOM 5064 O O . ASP A 1 653 ? -40.807 -15.608 47.726 1.00 79.62 653 ASP A O 1
ATOM 5068 N N . ARG A 1 654 ? -40.908 -17.784 48.255 1.00 75.75 654 ARG A N 1
ATOM 5069 C CA . ARG A 1 654 ? -41.059 -18.252 46.862 1.00 75.75 654 ARG A CA 1
ATOM 5070 C C . ARG A 1 654 ? -42.244 -17.624 46.125 1.00 75.75 654 ARG A C 1
ATOM 5072 O O . ARG A 1 654 ? -42.212 -17.562 44.896 1.00 75.75 654 ARG A O 1
ATOM 5079 N N . ARG A 1 655 ? -43.281 -17.153 46.826 1.00 80.19 655 ARG A N 1
ATOM 5080 C CA . ARG A 1 655 ? -44.466 -16.549 46.192 1.00 80.19 655 ARG A CA 1
ATOM 5081 C C . ARG A 1 655 ? -44.157 -15.204 45.536 1.00 80.19 655 ARG A C 1
ATOM 5083 O O . ARG A 1 655 ? -44.916 -14.772 44.673 1.00 80.19 655 ARG A O 1
ATOM 5090 N N . GLN A 1 656 ? -43.033 -14.577 45.879 1.00 78.25 656 GLN A N 1
ATOM 5091 C CA . GLN A 1 656 ? -42.602 -13.315 45.277 1.00 78.25 656 GLN A CA 1
ATOM 5092 C C . GLN A 1 656 ? -41.855 -13.496 43.949 1.00 78.25 656 GLN A C 1
ATOM 5094 O O . GLN A 1 656 ? -41.800 -12.565 43.145 1.00 78.25 656 GLN A O 1
ATOM 5099 N N . ILE A 1 657 ? -41.337 -14.697 43.661 1.00 78.25 657 ILE A N 1
ATOM 5100 C CA . ILE A 1 657 ? -40.579 -14.973 42.430 1.00 78.25 657 ILE A CA 1
ATOM 5101 C C . ILE A 1 657 ? -41.405 -14.669 41.164 1.00 78.25 657 ILE A C 1
ATOM 5103 O O . ILE A 1 657 ? -40.903 -13.946 40.300 1.00 78.25 657 ILE A O 1
ATOM 5107 N N . PRO A 1 658 ? -42.667 -15.129 41.016 1.00 80.00 658 PRO A N 1
ATOM 5108 C CA . PRO A 1 658 ? -43.471 -14.810 39.835 1.00 80.00 658 PRO A CA 1
ATOM 5109 C C . PRO A 1 658 ? -43.691 -13.304 39.641 1.00 80.00 658 PRO A C 1
ATOM 5111 O O . PRO A 1 658 ? -43.714 -12.826 38.506 1.00 80.00 658 PRO A O 1
ATOM 5114 N N . VAL A 1 659 ? -43.806 -12.549 40.739 1.00 83.94 659 VAL A N 1
ATOM 5115 C CA . VAL A 1 659 ? -43.978 -11.089 40.721 1.00 83.94 659 VAL A CA 1
ATOM 5116 C C . VAL A 1 659 ? -42.708 -10.409 40.210 1.00 83.94 659 VAL A C 1
ATOM 5118 O O . VAL A 1 659 ? -42.784 -9.577 39.307 1.00 83.94 659 VAL A O 1
ATOM 5121 N N . MET A 1 660 ? -41.539 -10.822 40.704 1.00 84.69 660 MET A N 1
ATOM 5122 C CA . MET A 1 660 ? -40.241 -10.299 40.261 1.00 84.69 660 MET A CA 1
ATOM 5123 C C . MET A 1 660 ? -39.920 -10.685 38.815 1.00 84.69 660 MET A C 1
ATOM 5125 O O . MET A 1 660 ? -39.371 -9.879 38.071 1.00 84.69 660 MET A O 1
ATOM 5129 N N . ILE A 1 661 ? -40.326 -11.876 38.366 1.00 80.69 661 ILE A N 1
ATOM 5130 C CA . ILE A 1 661 ? -40.215 -12.276 36.955 1.00 80.69 661 ILE A CA 1
ATOM 5131 C C . ILE A 1 661 ? -41.126 -11.408 36.076 1.00 80.69 661 ILE A C 1
ATOM 5133 O O . ILE A 1 661 ? -40.718 -10.981 34.994 1.00 80.69 661 ILE A O 1
ATOM 5137 N N . ALA A 1 662 ? -42.356 -11.126 36.512 1.00 82.00 662 ALA A N 1
ATOM 5138 C CA . ALA A 1 662 ? -43.263 -10.234 35.789 1.00 82.00 662 ALA A CA 1
ATOM 5139 C C . ALA A 1 662 ? -42.746 -8.785 35.753 1.00 82.00 662 ALA A C 1
ATOM 5141 O O . ALA A 1 662 ? -42.986 -8.061 34.785 1.00 82.00 662 ALA A O 1
ATOM 5142 N N . GLU A 1 663 ? -42.031 -8.353 36.789 1.00 83.69 663 GLU A N 1
ATOM 5143 C CA . GLU A 1 663 ? -41.332 -7.070 36.826 1.00 83.69 663 GLU A CA 1
ATOM 5144 C C . GLU A 1 663 ? -40.134 -7.052 35.870 1.00 83.69 663 GLU A C 1
ATOM 5146 O O . GLU A 1 663 ? -40.058 -6.158 35.033 1.00 83.69 663 GLU A O 1
ATOM 5151 N N . ALA A 1 664 ? -39.269 -8.070 35.899 1.00 82.00 664 ALA A N 1
ATOM 5152 C CA . ALA A 1 664 ? -38.131 -8.205 34.988 1.00 82.00 664 ALA A CA 1
ATOM 5153 C C . ALA A 1 664 ? -38.577 -8.225 33.514 1.00 82.00 664 ALA A C 1
ATOM 5155 O O . ALA A 1 664 ? -37.991 -7.566 32.657 1.00 82.00 664 ALA A O 1
ATOM 5156 N N . LYS A 1 665 ? -39.686 -8.909 33.204 1.00 79.62 665 LYS A N 1
ATOM 5157 C CA . LYS A 1 665 ? -40.279 -8.898 31.856 1.00 79.62 665 LYS A CA 1
ATOM 5158 C C . LYS A 1 665 ? -40.761 -7.508 31.425 1.00 79.62 665 LYS A C 1
ATOM 5160 O O . LYS A 1 665 ? -40.711 -7.199 30.236 1.00 79.62 665 LYS A O 1
ATOM 5165 N N . ARG A 1 666 ? -41.224 -6.675 32.365 1.00 78.69 666 ARG A N 1
ATOM 5166 C CA . ARG A 1 666 ? -41.672 -5.297 32.096 1.00 78.69 666 ARG A CA 1
ATOM 5167 C C . ARG A 1 666 ? -40.510 -4.314 31.994 1.00 78.69 666 ARG A C 1
ATOM 5169 O O . ARG A 1 666 ? -40.527 -3.463 31.111 1.00 78.69 666 ARG A O 1
ATOM 5176 N N . SER A 1 667 ? -39.504 -4.441 32.855 1.00 75.81 667 SER A N 1
ATOM 5177 C CA . SER A 1 667 ? -38.346 -3.542 32.903 1.00 75.81 667 SER A CA 1
ATOM 5178 C C . SER A 1 667 ? -37.330 -3.793 31.784 1.00 75.81 667 SER A C 1
ATOM 5180 O O . SER A 1 667 ? -36.540 -2.891 31.490 1.00 75.81 667 SER A O 1
ATOM 5182 N N . LYS A 1 668 ? -37.392 -4.975 31.142 1.00 80.94 668 LYS A N 1
ATOM 5183 C CA . LYS A 1 668 ? -36.511 -5.421 30.046 1.00 80.94 668 LYS A CA 1
ATOM 5184 C C . LYS A 1 668 ? -35.030 -5.151 30.369 1.00 80.94 668 LYS A C 1
ATOM 5186 O O . LYS A 1 668 ? -34.399 -4.349 29.679 1.00 80.94 668 LYS A O 1
ATOM 5191 N N . PRO A 1 669 ? -34.492 -5.748 31.447 1.00 80.62 669 PRO A N 1
ATOM 5192 C CA . PRO A 1 669 ? -33.107 -5.544 31.837 1.00 80.62 669 PRO A CA 1
ATOM 5193 C C . PRO A 1 669 ? -32.156 -6.179 30.818 1.00 80.62 669 PRO A C 1
ATOM 5195 O O . PRO A 1 669 ? -32.500 -7.169 30.171 1.00 80.62 669 PRO A O 1
ATOM 5198 N N . ASP A 1 670 ? -30.956 -5.617 30.699 1.00 76.00 670 ASP A N 1
ATOM 5199 C CA . ASP A 1 670 ? -29.905 -6.137 29.819 1.00 76.00 670 ASP A CA 1
ATOM 5200 C C . ASP A 1 670 ? -29.250 -7.395 30.415 1.00 76.00 670 ASP A C 1
ATOM 5202 O O . ASP A 1 670 ? -28.760 -8.254 29.686 1.00 76.00 670 ASP A O 1
ATOM 5206 N N . LEU A 1 671 ? -29.283 -7.522 31.747 1.00 77.50 671 LEU A N 1
ATOM 5207 C CA . LEU A 1 671 ? -28.774 -8.668 32.494 1.00 77.50 671 LEU A CA 1
ATOM 5208 C C . LEU A 1 671 ? -29.679 -8.963 33.695 1.00 77.50 671 LEU A C 1
ATOM 5210 O O . LEU A 1 671 ? -30.062 -8.048 34.422 1.00 77.50 671 LEU A O 1
ATOM 5214 N N . VAL A 1 672 ? -29.987 -10.239 33.938 1.00 81.50 672 VAL A N 1
ATOM 5215 C CA . VAL A 1 672 ? -30.626 -10.695 35.183 1.00 81.50 672 VAL A CA 1
ATOM 5216 C C . VAL A 1 672 ? -29.603 -11.502 35.972 1.00 81.50 672 VAL A C 1
ATOM 5218 O O . VAL A 1 672 ? -29.129 -12.531 35.497 1.00 81.50 672 VAL A O 1
ATOM 5221 N N . TYR A 1 673 ? -29.261 -11.029 37.165 1.00 79.44 673 TYR A N 1
ATOM 5222 C CA . TYR A 1 673 ? -28.359 -11.700 38.098 1.00 79.44 673 TYR A CA 1
ATOM 5223 C C . TYR A 1 673 ? -29.183 -12.369 39.196 1.00 79.44 673 TYR A C 1
ATOM 5225 O O . TYR A 1 673 ? -30.073 -11.742 39.768 1.00 79.44 673 TYR A O 1
ATOM 5233 N N . THR A 1 674 ? -28.896 -13.631 39.508 1.00 79.62 674 THR A N 1
ATOM 5234 C CA . THR A 1 674 ? -29.553 -14.335 40.614 1.00 79.62 674 THR A CA 1
ATOM 5235 C C . THR A 1 674 ? -28.536 -15.178 41.363 1.00 79.62 674 THR A C 1
ATOM 5237 O O . THR A 1 674 ? -27.790 -15.922 40.726 1.00 79.62 674 THR A O 1
ATOM 5240 N N . TRP A 1 675 ? -28.554 -15.125 42.692 1.00 62.53 675 TRP A N 1
ATOM 5241 C CA . TRP A 1 675 ? -27.707 -15.957 43.543 1.00 62.53 675 TRP A CA 1
ATOM 5242 C C . TRP A 1 675 ? -28.555 -16.669 44.600 1.00 62.53 675 TRP A C 1
ATOM 5244 O O . TRP A 1 675 ? -29.291 -16.033 45.360 1.00 62.53 675 TRP A O 1
ATOM 5254 N N . ALA A 1 676 ? -28.475 -18.002 44.639 1.00 53.66 676 ALA A N 1
ATOM 5255 C CA . ALA A 1 676 ? -29.163 -18.821 45.632 1.00 53.66 676 ALA A CA 1
ATOM 5256 C C . ALA A 1 676 ? -28.333 -20.062 45.994 1.00 53.66 676 ALA A C 1
ATOM 5258 O O . ALA A 1 676 ? -28.072 -20.916 45.147 1.00 53.66 676 ALA A O 1
ATOM 5259 N N . LEU A 1 677 ? -27.972 -20.201 47.276 1.00 42.06 677 LEU A N 1
ATOM 5260 C CA . LEU A 1 677 ? -27.525 -21.480 47.829 1.00 42.06 677 LEU A CA 1
ATOM 5261 C C . LEU A 1 677 ? -28.752 -22.376 48.070 1.00 42.06 677 LEU A C 1
ATOM 5263 O O . LEU A 1 677 ? -29.452 -22.224 49.067 1.00 42.06 677 LEU A O 1
ATOM 5267 N N . ARG A 1 678 ? -28.946 -23.322 47.147 1.00 35.66 678 ARG A N 1
ATOM 5268 C CA . ARG A 1 678 ? -29.783 -24.534 47.212 1.00 35.66 678 ARG A CA 1
ATOM 5269 C C . ARG A 1 678 ? -31.308 -24.376 47.390 1.00 35.66 678 ARG A C 1
ATOM 5271 O O . ARG A 1 678 ? -31.830 -23.697 48.269 1.00 35.66 678 ARG A O 1
ATOM 5278 N N . SER A 1 679 ? -31.994 -25.211 46.605 1.00 34.53 679 SER A N 1
ATOM 5279 C CA . SER A 1 679 ? -33.431 -25.520 46.549 1.00 34.53 679 SER A CA 1
ATOM 5280 C C . SER A 1 679 ? -34.311 -24.558 45.736 1.00 34.53 679 SER A C 1
ATOM 5282 O O . SER A 1 679 ? -35.165 -23.857 46.273 1.00 34.53 679 SER A O 1
ATOM 5284 N N . LEU A 1 680 ? -34.169 -24.594 44.411 1.00 32.72 680 LEU A N 1
ATOM 5285 C CA . LEU A 1 680 ? -35.318 -24.484 43.506 1.00 32.72 680 LEU A CA 1
ATOM 5286 C C . LEU A 1 680 ? -35.575 -25.856 42.896 1.00 32.72 680 LEU A C 1
ATOM 5288 O O . LEU A 1 680 ? -34.567 -26.515 42.554 1.00 32.72 680 LEU A O 1
#

Foldseek 3Di:
DDPPPQQQDDDPQWRWGWDFDDDPNDGQDIDIDIDGNVVVVVVVLLVVVLVVLVVVLVVLLVVLVVLLVCLVPPVVLVVLLVVCVVCVVQQELQEAAPDPDPDPSSVVRVVSRVVSLVVLVVLCVLVVVCVVDPDDPVSVVVNVVSVVRHHHHPVSHHDHDDAFRLSLLLSLLLLLLLLVLLQQLCQLVLQLVQDDDDPPDDSLVLSCQLLVLLVVLLVVQQLVLQVVCVQQPLLVQLLQLLLQLLQLLLQCLVPPHSVSNSVSSSSNSNSVSSNVSSSLVLLCVNDDPVCSLVSLVSNLVSSLSSQLSNLLVSLVCCLPVNNSVSSNVSSVSSNVSSVSSNVRGDGDDPPPVVPVQPPDPPVVVVVVQCPPVLNVCCVVPFVVVLVCCVSVVLRRVQSVLCVVVVDGSNLSSNLSSVLSVLLVPCLVVLLVVCLVVVPVVVQLVVLLVQLVVLCVVCVVAPDSLSSSSSSSSSSSNNSQDRHLDRDDDDPPDPPPDPPDDDSDDCSVVVSPRRRPVVVPSVPPDDDDDDDDDDDDDDDDDDDDDDDDDDDDDDDDDDDDDDPDDDDDPPPDPPCPVVVVVPPPVVVVVVCVVVVSCVVVSPDPDDRPDDPLQAAEEEEEEAQDDDPVVVVVVVVCVVVVPRHDYHYHYCNNPPVCVVVSVVVCVVVVGPHYHYDDRDDD

Sequence (680 aa):
MIEHSTQARLLGSFHNTALPITQDEQLVGVLHVGANQRFALQQMRDIMFDIGIVFVVALLAAFELLLLVVTLNFSEPLRRVRFVMREAANGNFNHRLAMRTRTQIGHLGRQLDALIERVNQSYTSLTRPASATPLQAQHTRVLNHLQHRFTFAQDGVPKVYRQSVLLGIRAATFLFMFAEEIARPFLPLYVREFTTPIVGVSQHVLISLPLSAFMLGVALTMPFAGPWCERIGYRKAFVSGATLASAGLIGTGIASGFYDLIAWRVCSAIGYAIMFAACQGYVVEKTQADNRAQGVAVFVGGIMVAAICGPAIGGMLADRIGYTWTFFVGAALAACSAWLAYGLMLPGERRQQAQSQRSGIRWTNFRTVINEPRFMVLMVFAAIPAKLLLSGFLFFLVPLLLANLGSNQSEIGRIVMTYGLAGVLLMPVCARLADRFNAHGFMVGSGGVIAGAGMIPIVFFPNSSLVLLGVVLVRCGSGDEHFPPVGAGYPSVSQTDRSARPRFGVGAVSIHRTTRRCCRTVCGGVVRQPVRLRRCDDGNRSTRGADGNRVQRAFLDYGRSSRGRRPGRRRFFSSAGERMMNHRLWPCVVWIVLAAWLPGLWAEELPPKSVGDRYRIFMILWRGETEVEAGFRAYVEENQLPFDLIIRNVAGDRRQIPVMIAEAKRSKPDLVYTWALRSL

Radius of gyration: 36.3 Å; chains: 1; bounding box: 93×98×120 Å

pLDDT: mean 71.98, std 22.8, range [21.88, 98.5]

Secondary structure (DSSP, 8-state):
-------PEEETTEEEEEEEEEETTEEEEEEEEEEEHHHHHHHHHHHHHHHHHHHHHHHHHHHHHHHHHHIIIIIHHHHHHHHHHHHHHTTB--EE------SHHHHHHHHHHHHHHHHHHHHHHHHTTTTTS---HHHHHHHHHHHHH-B--TTS-PEE-----HHHHHHHHHHHHHHHHHHTTTHHHHHHHH-PPPTT--HHHHHHHHHHHHHHHHHHHHHHHHHHHHHH-HHHHHHHHHHHHHHHHHHHHT--SHHHHHHHHHHHHHHHHHHHHHHHHHHHHHS-TTTHHHHHHHHHHHHHHHHHHHHHHHHHHHHHH-HHHHHHHHHHHHHHHHHHHHHHSPPPP--GGGGTT-----HHHHHHHHT-HHHHHHIIIIIHHHHHIIIIIIIIIHHHHHHHTT--HHHHHHHHHHHHHHHHHHHHHHHHHHHHHT-HHHHHHHHHHHHHHHHHHHHHS--HHHHHHHHHHHHHHTTTSS----------SSSS-TT------HHHHHHHTTTTTTTTTTTSSS-------------------------S-------------PPP----SSTTHHHHS-TTTHHHHHHHHHHHHGGGGG--PPPPPPTT-PEEEEEEESSS--HHHHHHHHHHHHTT-SEEEEEEE-TT-GGGHHHHHHHHHHH--SEEEEE-SS--